Protein AF-0000000073454681 (afdb_homodimer)

Sequence (716 aa):
MSKLKVLNKYLDGIKSYELKSLGLMLGSIQTGTKKQLKEGLNEQMVKLNTLLKLKDSKSGLKVMGIDLGIANFAFTTFHWDKGMERPMLKEMYKVQLAGDFVNLNEGEITPPLRPEVMATLGLNLANWLTRFSCNAYFIERQRSRSASSSTILENILKVMILEYVLYSNLQNRIVSESLPIHLFPSLPKRMVDFTCSGIPIEELIKAHSIQKREKSKSKLNPTSNVLSKKVRIALCRSLIYDQISGKERQFFKFDLDPDFKEILDGYEGDKSSVNFYEISKGSAMDLDFRQRNKNDDLCDSLLHGFVWLEWLANYNTLLKFVDKHANYTTASQDQFQQLIKDFVTSHDSFMSNVIKSIMSKLKVLNKYLDGIKSYELKSLGLMLGSIQTGTKKQLKEGLNEQMVKLNTLLKLKDSKSGLKVMGIDLGIANFAFTTFHWDKGMERPMLKEMYKVQLAGDFVNLNEGEITPPLRPEVMATLGLNLANWLTRFSCNAYFIERQRSRSASSSTILENILKVMILEYVLYSNLQNRIVSESLPIHLFPSLPKRMVDFTCSGIPIEELIKAHSIQKREKSKSKLNPTSNVLSKKVRIALCRSLIYDQISGKERQFFKFDLDPDFKEILDGYEGDKSSVNFYEISKGSAMDLDFRQRNKNDDLCDSLLHGFVWLEWLANYNTLLKFVDKHANYTTASQDQFQQLIKDFVTSHDSFMSNVIKSI

InterPro domains:
  IPR012337 Ribonuclease H-like superfamily [SSF53098] (61-324)
  IPR015242 Mitochondrial resolvase Ydc2, catalytic [PF09159] (63-318)
  IPR036397 Ribonuclease H superfamily [G3DSA:3.30.420.10] (13-328)
  IPR039197 Mrs1/Cce1 [PTHR28072] (6-322)

Foldseek 3Di:
DPLVVLLLVLLVPDDLCLLLLLCLQQLFDNDDDSVRSSVRVSVSLVVLVVQVVQQADPNHAKEKQWFFAQQWTKIWIWGRHPPDPAIATEAIATEHLAPVQFDDPPPDPTDDPDPVRLLSSLQSVLVVVVVVVGAEYAYEAQDQDDPPDPDGDPRSVSRNVNSVSNVVNNVCCCPVVVRNHYYDYQYVVSLLCNLCPLPPLVVVLVVVQVVCVVPDPPPDRPPPVNSSLVLLLLLLLLQLCLQQVPDHRDDPNYHYDPVLSVLLNPDPDDSSNDQSVVSHDYDPDDPVSCVVSPSSRRSSNVSSVSSNSSSSVLSVVSSVLCVVPVDDDPVSSVVVSVSSVVSSVVSSVVSVVSNVSD/DPLVVLLLVLLVPDDLCLLLLLCLQQLFDNDDDSVRSSVRVSVSLVVLVVQVVQQADPNHAKEKQWFFAQQWTKIWIWGRHPPDPAIATEAIATEHLAPVQFDDPPPDPTDDPDPVRLLSSLQSVLVVVCVVVGAEYAYEAQDQDDPPDPDGDPRSVSRNVNSVSNVVNNVCCCVVVVRNHDYDYQYPVSLLCNLCPLPPLVVVLVVVQVVVVVPDDPPPRPPPVNSSLVLLLLLLLLQLCLQQVPDHRDDPNYHYDPVLSVLLNPDPDDSSNDQSVVSHDYDPDDPVSCVVSPSSRRSSNVSSVSSNSSSSVLSVVSSVLCVVPVDDDPVSSVVVSVSSVVSSVVSSVVSVVSNVSD

Structure (mmCIF, N/CA/C/O backbone):
data_AF-0000000073454681-model_v1
#
loop_
_entity.id
_entity.type
_entity.pdbx_description
1 polymer KLLA0E18305p
#
loop_
_atom_site.group_PDB
_atom_site.id
_atom_site.type_symbol
_atom_site.label_atom_id
_atom_site.label_alt_id
_atom_site.label_comp_id
_atom_site.label_asym_id
_atom_site.label_entity_id
_atom_site.label_seq_id
_atom_site.pdbx_PDB_ins_code
_atom_site.Cartn_x
_atom_site.Cartn_y
_atom_site.Cartn_z
_atom_site.occupancy
_atom_site.B_iso_or_equiv
_atom_site.auth_seq_id
_atom_site.auth_comp_id
_atom_site.auth_asym_id
_atom_site.auth_atom_id
_atom_site.pdbx_PDB_model_num
ATOM 1 N N . MET A 1 1 ? 26.328 -33.531 2.213 1 52.72 1 MET A N 1
ATOM 2 C CA . MET A 1 1 ? 26.297 -32.219 1.553 1 52.72 1 MET A CA 1
ATOM 3 C C . MET A 1 1 ? 24.859 -31.797 1.271 1 52.72 1 MET A C 1
ATOM 5 O O . MET A 1 1 ? 24 -32.625 0.985 1 52.72 1 MET A O 1
ATOM 9 N N . SER A 1 2 ? 24.516 -30.531 1.508 1 86.19 2 SER A N 1
ATOM 10 C CA . SER A 1 2 ? 23.141 -30.047 1.285 1 86.19 2 SER A CA 1
ATOM 11 C C . SER A 1 2 ? 22.703 -30.281 -0.156 1 86.19 2 SER A C 1
ATOM 13 O O . SER A 1 2 ? 23.516 -30.172 -1.082 1 86.19 2 SER A O 1
ATOM 15 N N . LYS A 1 3 ? 21.609 -31.031 -0.41 1 90.88 3 LYS A N 1
ATOM 16 C CA . LYS A 1 3 ? 21.062 -31.312 -1.734 1 90.88 3 LYS A CA 1
ATOM 17 C C . LYS A 1 3 ? 21.203 -30.109 -2.66 1 90.88 3 LYS A C 1
ATOM 19 O O . LYS A 1 3 ? 21.5 -30.266 -3.848 1 90.88 3 LYS A O 1
ATOM 24 N N . LEU A 1 4 ? 21.109 -28.953 -2.09 1 91.31 4 LEU A N 1
ATOM 25 C CA . LEU A 1 4 ? 21.203 -27.734 -2.887 1 91.31 4 LEU A CA 1
ATOM 26 C C . LEU A 1 4 ? 22.641 -27.5 -3.352 1 91.31 4 LEU A C 1
ATOM 28 O O . LEU A 1 4 ? 22.859 -26.984 -4.453 1 91.31 4 LEU A O 1
ATOM 32 N N . LYS A 1 5 ? 23.594 -27.844 -2.51 1 92.5 5 LYS A N 1
ATOM 33 C CA . LYS A 1 5 ? 25 -27.703 -2.889 1 92.5 5 LYS A CA 1
ATOM 34 C C . LYS A 1 5 ? 25.344 -28.609 -4.059 1 92.5 5 LYS A C 1
ATOM 36 O O . LYS A 1 5 ? 26.031 -28.203 -4.992 1 92.5 5 LYS A O 1
ATOM 41 N N . VAL A 1 6 ? 24.922 -29.875 -3.939 1 94.56 6 VAL A N 1
ATOM 42 C CA . VAL A 1 6 ? 25.172 -30.844 -5.008 1 94.56 6 VAL A CA 1
ATOM 43 C C . VAL A 1 6 ? 24.5 -30.375 -6.293 1 94.56 6 VAL A C 1
ATOM 45 O O . VAL A 1 6 ? 25.078 -30.453 -7.375 1 94.56 6 VAL A O 1
ATOM 48 N N . LEU A 1 7 ? 23.25 -29.922 -6.18 1 95.81 7 LEU A N 1
ATOM 49 C CA . LEU A 1 7 ? 22.5 -29.422 -7.336 1 95.81 7 LEU A CA 1
ATOM 50 C C . LEU A 1 7 ? 23.25 -28.266 -7.992 1 95.81 7 LEU A C 1
ATOM 52 O O . LEU A 1 7 ? 23.297 -28.172 -9.219 1 95.81 7 LEU A O 1
ATOM 56 N N . ASN A 1 8 ? 23.859 -27.391 -7.191 1 95.44 8 ASN A N 1
ATOM 57 C CA . ASN A 1 8 ? 24.594 -26.25 -7.727 1 95.44 8 ASN A CA 1
ATOM 58 C C . ASN A 1 8 ? 25.828 -26.703 -8.508 1 95.44 8 ASN A C 1
ATOM 60 O O . ASN A 1 8 ? 26.219 -26.062 -9.477 1 95.44 8 ASN A O 1
ATOM 64 N N . LYS A 1 9 ? 26.422 -27.781 -8.055 1 95 9 LYS A N 1
ATOM 65 C CA . LYS A 1 9 ? 27.547 -28.344 -8.805 1 95 9 LYS A CA 1
ATOM 66 C C . LYS A 1 9 ? 27.125 -28.766 -10.203 1 95 9 LYS A C 1
ATOM 68 O O . LYS A 1 9 ? 27.844 -28.531 -11.172 1 95 9 LYS A O 1
ATOM 73 N N . TYR A 1 10 ? 25.969 -29.375 -10.297 1 96.81 10 TYR A N 1
ATOM 74 C CA . TYR A 1 10 ? 25.422 -29.766 -11.602 1 96.81 10 TYR A CA 1
ATOM 75 C C . TYR A 1 10 ? 25.109 -28.531 -12.445 1 96.81 10 TYR A C 1
ATOM 77 O O . TYR A 1 10 ? 25.328 -28.531 -13.656 1 96.81 10 TYR A O 1
ATOM 85 N N . LEU A 1 11 ? 24.594 -27.438 -11.82 1 96.94 11 LEU A N 1
ATOM 86 C CA . LEU A 1 11 ? 24.266 -26.203 -12.531 1 96.94 11 LEU A CA 1
ATOM 87 C C . LEU A 1 11 ? 25.516 -25.547 -13.094 1 96.94 11 LEU A C 1
ATOM 89 O O . LEU A 1 11 ? 25.469 -24.922 -14.156 1 96.94 11 LEU A O 1
ATOM 93 N N . ASP A 1 12 ? 26.641 -25.719 -12.438 1 95.62 12 ASP A N 1
ATOM 94 C CA . ASP A 1 12 ? 27.906 -25.156 -12.883 1 95.62 12 ASP A CA 1
ATOM 95 C C . ASP A 1 12 ? 28.359 -25.781 -14.195 1 95.62 12 ASP A C 1
ATOM 97 O O . ASP A 1 12 ? 29.062 -25.141 -14.984 1 95.62 12 ASP A O 1
ATOM 101 N N . GLY A 1 13 ? 27.922 -26.984 -14.445 1 95.31 13 GLY A N 1
ATOM 102 C CA . GLY A 1 13 ? 28.422 -27.734 -15.586 1 95.31 13 GLY A CA 1
ATOM 103 C C . GLY A 1 13 ? 27.531 -27.609 -16.812 1 95.31 13 GLY A C 1
ATOM 104 O O . GLY A 1 13 ? 27.797 -28.25 -17.844 1 95.31 13 GLY A O 1
ATOM 105 N N . ILE A 1 14 ? 26.516 -26.812 -16.672 1 96.12 14 ILE A N 1
ATOM 106 C CA . ILE A 1 14 ? 25.625 -26.75 -17.828 1 96.12 14 ILE A CA 1
ATOM 107 C C . ILE A 1 14 ? 25.75 -25.375 -18.5 1 96.12 14 ILE A C 1
ATOM 109 O O . ILE A 1 14 ? 26.297 -24.438 -17.906 1 96.12 14 ILE A O 1
ATOM 113 N N . LYS A 1 15 ? 25.312 -25.281 -19.75 1 95.5 15 LYS A N 1
ATOM 114 C CA . LYS A 1 15 ? 25.438 -24.078 -20.562 1 95.5 15 LYS A CA 1
ATOM 115 C C . LYS A 1 15 ? 24.312 -23.094 -20.266 1 95.5 15 LYS A C 1
ATOM 117 O O . LYS A 1 15 ? 23.328 -23.438 -19.609 1 95.5 15 LYS A O 1
ATOM 122 N N . SER A 1 16 ? 24.453 -21.906 -20.797 1 96.06 16 SER A N 1
ATOM 123 C CA . SER A 1 16 ? 23.5 -20.828 -20.547 1 96.06 16 SER A CA 1
ATOM 124 C C . SER A 1 16 ? 22.109 -21.188 -21.047 1 96.06 16 SER A C 1
ATOM 126 O O . SER A 1 16 ? 21.109 -20.875 -20.391 1 96.06 16 SER A O 1
ATOM 128 N N . TYR A 1 17 ? 22.062 -21.781 -22.203 1 95.5 17 TYR A N 1
ATOM 129 C CA . TYR A 1 17 ? 20.75 -22.094 -22.75 1 95.5 17 TYR A CA 1
ATOM 130 C C . TYR A 1 17 ? 20.031 -23.156 -21.922 1 95.5 17 TYR A C 1
ATOM 132 O O . TYR A 1 17 ? 18.812 -23.125 -21.797 1 95.5 17 TYR A O 1
ATOM 140 N N . GLU A 1 18 ? 20.781 -24.078 -21.328 1 97 18 GLU A N 1
ATOM 141 C CA . GLU A 1 18 ? 20.203 -25.078 -20.438 1 97 18 GLU A CA 1
ATOM 142 C C . GLU A 1 18 ? 19.719 -24.438 -19.141 1 97 18 GLU A C 1
ATOM 144 O O . GLU A 1 18 ? 18.703 -24.844 -18.578 1 97 18 GLU A O 1
ATOM 149 N N . LEU A 1 19 ? 20.5 -23.453 -18.641 1 97.81 19 LEU A N 1
ATOM 150 C CA . LEU A 1 19 ? 20.078 -22.719 -17.469 1 97.81 19 LEU A CA 1
ATOM 151 C C . LEU A 1 19 ? 18.766 -21.984 -17.734 1 97.81 19 LEU A C 1
ATOM 153 O O . LEU A 1 19 ? 17.891 -21.938 -16.859 1 97.81 19 LEU A O 1
ATOM 157 N N . LYS A 1 20 ? 18.609 -21.469 -18.875 1 97 20 LYS A N 1
ATOM 158 C CA . LYS A 1 20 ? 17.375 -20.797 -19.266 1 97 20 LYS A CA 1
ATOM 159 C C . LYS A 1 20 ? 16.203 -21.766 -19.328 1 97 20 LYS A C 1
ATOM 161 O O . LYS A 1 20 ? 15.102 -21.453 -18.859 1 97 20 LYS A O 1
ATOM 166 N N . SER A 1 21 ? 16.469 -22.906 -19.922 1 96.62 21 SER A N 1
ATOM 167 C CA . SER A 1 21 ? 15.438 -23.938 -19.984 1 96.62 21 SER A CA 1
ATOM 168 C C . SER A 1 21 ? 14.992 -24.359 -18.578 1 96.62 21 SER A C 1
ATOM 170 O O . SER A 1 21 ? 13.797 -24.516 -18.328 1 96.62 21 SER A O 1
ATOM 172 N N . LEU A 1 22 ? 15.945 -24.531 -17.734 1 97.56 22 LEU A N 1
ATOM 173 C CA . LEU A 1 22 ? 15.617 -24.875 -16.359 1 97.56 22 LEU A CA 1
ATOM 174 C C . LEU A 1 22 ? 14.867 -23.75 -15.672 1 97.56 22 LEU A C 1
ATOM 176 O O . LEU A 1 22 ? 13.977 -23.984 -14.852 1 97.56 22 LEU A O 1
ATOM 180 N N . GLY A 1 23 ? 15.305 -22.5 -15.969 1 97.94 23 GLY A N 1
ATOM 181 C CA . GLY A 1 23 ? 14.578 -21.359 -15.461 1 97.94 23 GLY A CA 1
ATOM 182 C C . GLY A 1 23 ? 13.102 -21.375 -15.82 1 97.94 23 GLY A C 1
ATOM 183 O O . GLY A 1 23 ? 12.25 -21.094 -14.977 1 97.94 23 GLY A O 1
ATOM 184 N N . LEU A 1 24 ? 12.797 -21.688 -17.031 1 97.12 24 LEU A N 1
ATOM 185 C CA . LEU A 1 24 ? 11.414 -21.797 -17.484 1 97.12 24 LEU A CA 1
ATOM 186 C C . LEU A 1 24 ? 10.688 -22.906 -16.719 1 97.12 24 LEU A C 1
ATOM 188 O O . LEU A 1 24 ? 9.547 -22.719 -16.281 1 97.12 24 LEU A O 1
ATOM 192 N N . MET A 1 25 ? 11.367 -24 -16.469 1 97.75 25 MET A N 1
ATOM 193 C CA . MET A 1 25 ? 10.742 -25.188 -15.875 1 97.75 25 MET A CA 1
ATOM 194 C C . MET A 1 25 ? 10.547 -25 -14.375 1 97.75 25 MET A C 1
ATOM 196 O O . MET A 1 25 ? 9.758 -25.719 -13.758 1 97.75 25 MET A O 1
ATOM 200 N N . LEU A 1 26 ? 11.312 -24.047 -13.75 1 98.31 26 LEU A N 1
ATOM 201 C CA . LEU A 1 26 ? 11.211 -23.844 -12.312 1 98.31 26 LEU A CA 1
ATOM 202 C C . LEU A 1 26 ? 10.586 -22.484 -12 1 98.31 26 LEU A C 1
ATOM 204 O O . LEU A 1 26 ? 10.352 -22.156 -10.828 1 98.31 26 LEU A O 1
ATOM 208 N N . GLY A 1 27 ? 10.312 -21.703 -12.977 1 97.88 27 GLY A N 1
ATOM 209 C CA . GLY A 1 27 ? 9.719 -20.391 -12.766 1 97.88 27 GLY A CA 1
ATOM 210 C C . GLY A 1 27 ? 10.734 -19.344 -12.344 1 97.88 27 GLY A C 1
ATOM 211 O O . GLY A 1 27 ? 10.438 -18.484 -11.508 1 97.88 27 GLY A O 1
ATOM 212 N N . SER A 1 28 ? 11.992 -19.406 -12.852 1 97.25 28 SER A N 1
ATOM 213 C CA . SER A 1 28 ? 13.062 -18.453 -12.562 1 97.25 28 SER A CA 1
ATOM 214 C C . SER A 1 28 ? 13.328 -17.547 -13.766 1 97.25 28 SER A C 1
ATOM 216 O O . SER A 1 28 ? 12.648 -17.641 -14.789 1 97.25 28 SER A O 1
ATOM 218 N N . ILE A 1 29 ? 14.273 -16.625 -13.578 1 94.56 29 ILE A N 1
ATOM 219 C CA . ILE A 1 29 ? 14.625 -15.688 -14.641 1 94.56 29 ILE A CA 1
ATOM 220 C C . ILE A 1 29 ? 15.234 -16.453 -15.82 1 94.56 29 ILE A C 1
ATOM 222 O O . ILE A 1 29 ? 15.938 -17.438 -15.625 1 94.56 29 ILE A O 1
ATOM 226 N N . GLN A 1 30 ? 14.984 -15.914 -17.031 1 94.5 30 GLN A N 1
ATOM 227 C CA . GLN A 1 30 ? 15.422 -16.609 -18.234 1 94.5 30 GLN A CA 1
ATOM 228 C C . GLN A 1 30 ? 16.328 -15.727 -19.078 1 94.5 30 GLN A C 1
ATOM 230 O O . GLN A 1 30 ? 16.625 -16.047 -20.234 1 94.5 30 GLN A O 1
ATOM 235 N N . THR A 1 31 ? 16.656 -14.594 -18.547 1 93.44 31 THR A N 1
ATOM 236 C CA . THR A 1 31 ? 17.547 -13.672 -19.25 1 93.44 31 THR A CA 1
ATOM 237 C C . THR A 1 31 ? 18.672 -13.219 -18.344 1 93.44 31 THR A C 1
ATOM 239 O O . THR A 1 31 ? 18.547 -13.258 -17.109 1 93.44 31 THR A O 1
ATOM 242 N N . GLY A 1 32 ? 19.828 -12.812 -18.953 1 94.38 32 GLY A N 1
ATOM 243 C CA . GLY A 1 32 ? 20.969 -12.328 -18.188 1 94.38 32 GLY A CA 1
ATOM 244 C C . GLY A 1 32 ? 22.203 -13.18 -18.375 1 94.38 32 GLY A C 1
ATOM 245 O O . GLY A 1 32 ? 22.219 -14.094 -19.188 1 94.38 32 GLY A O 1
ATOM 246 N N . THR A 1 33 ? 23.25 -12.867 -17.625 1 95.62 33 THR A N 1
ATOM 247 C CA . THR A 1 33 ? 24.5 -13.617 -17.641 1 95.62 33 THR A CA 1
ATOM 248 C C . THR A 1 33 ? 24.328 -14.969 -16.953 1 95.62 33 THR A C 1
ATOM 250 O O . THR A 1 33 ? 23.328 -15.203 -16.281 1 95.62 33 THR A O 1
ATOM 253 N N . LYS A 1 34 ? 25.25 -15.828 -17.203 1 95.56 34 LYS A N 1
ATOM 254 C CA . LYS A 1 34 ? 25.219 -17.141 -16.547 1 95.56 34 LYS A CA 1
ATOM 255 C C . LYS A 1 34 ? 25.141 -17 -15.039 1 95.56 34 LYS A C 1
ATOM 257 O O . LYS A 1 34 ? 24.422 -17.75 -14.383 1 95.56 34 LYS A O 1
ATOM 262 N N . LYS A 1 35 ? 25.906 -16.078 -14.555 1 95.38 35 LYS A N 1
ATOM 263 C CA . LYS A 1 35 ? 25.922 -15.836 -13.117 1 95.38 35 LYS A CA 1
ATOM 264 C C . LYS A 1 35 ? 24.531 -15.406 -12.625 1 95.38 35 LYS A C 1
ATOM 266 O O . LYS A 1 35 ? 24.047 -15.906 -11.609 1 95.38 35 LYS A O 1
ATOM 271 N N . GLN A 1 36 ? 23.844 -14.57 -13.328 1 96 36 GLN A N 1
ATOM 272 C CA . GLN A 1 36 ? 22.516 -14.07 -12.969 1 96 36 GLN A CA 1
ATOM 273 C C . GLN A 1 36 ? 21.469 -15.18 -13.047 1 96 36 GLN A C 1
ATOM 275 O O . GLN A 1 36 ? 20.578 -15.258 -12.195 1 96 36 GLN A O 1
ATOM 280 N N . LEU A 1 37 ? 21.609 -15.977 -14.047 1 97.5 37 LEU A N 1
ATOM 281 C CA . LEU A 1 37 ? 20.688 -17.094 -14.211 1 97.5 37 LEU A CA 1
ATOM 282 C C . LEU A 1 37 ? 20.797 -18.078 -13.047 1 97.5 37 LEU A C 1
ATOM 284 O O . LEU A 1 37 ? 19.781 -18.531 -12.516 1 97.5 37 LEU A O 1
ATOM 288 N N . LYS A 1 38 ? 21.984 -18.344 -12.664 1 96.69 38 LYS A N 1
ATOM 289 C CA . LYS A 1 38 ? 22.219 -19.266 -11.555 1 96.69 38 LYS A CA 1
ATOM 290 C C . LYS A 1 38 ? 21.703 -18.672 -10.242 1 96.69 38 LYS A C 1
ATOM 292 O O . LYS A 1 38 ? 21.109 -19.391 -9.43 1 96.69 38 LYS A O 1
ATOM 297 N N . GLU A 1 39 ? 21.969 -17.406 -10.07 1 95.62 39 GLU A N 1
ATOM 298 C CA . GLU A 1 39 ? 21.469 -16.734 -8.875 1 95.62 39 GLU A CA 1
ATOM 299 C C . GLU A 1 39 ? 19.938 -16.75 -8.82 1 95.62 39 GLU A C 1
ATOM 301 O O . GLU A 1 39 ? 19.359 -16.984 -7.766 1 95.62 39 GLU A O 1
ATOM 306 N N . GLY A 1 40 ? 19.344 -16.469 -9.938 1 96.25 40 GLY A N 1
ATOM 307 C CA . GLY A 1 40 ? 17.906 -16.531 -10.023 1 96.25 40 GLY A CA 1
ATOM 308 C C . GLY A 1 40 ? 17.344 -17.906 -9.719 1 96.25 40 GLY A C 1
ATOM 309 O O . GLY A 1 40 ? 16.344 -18.031 -9.008 1 96.25 40 GLY A O 1
ATOM 310 N N . LEU A 1 41 ? 17.953 -18.891 -10.234 1 97.75 41 LEU A N 1
ATOM 311 C CA . LEU A 1 41 ? 17.547 -20.266 -9.977 1 97.75 41 LEU A CA 1
ATOM 312 C C . LEU A 1 41 ? 17.656 -20.609 -8.492 1 97.75 41 LEU A C 1
ATOM 314 O O . LEU A 1 41 ? 16.766 -21.234 -7.926 1 97.75 41 LEU A O 1
ATOM 318 N N . ASN A 1 42 ? 18.75 -20.188 -7.91 1 96.94 42 ASN A N 1
ATOM 319 C CA . ASN A 1 42 ? 18.938 -20.453 -6.488 1 96.94 42 ASN A CA 1
ATOM 320 C C . ASN A 1 42 ? 17.875 -19.781 -5.637 1 96.94 42 ASN A C 1
ATOM 322 O O . ASN A 1 42 ? 17.344 -20.406 -4.703 1 96.94 42 ASN A O 1
ATOM 326 N N . GLU A 1 43 ? 17.531 -18.578 -5.953 1 95.44 43 GLU A N 1
ATOM 327 C CA . GLU A 1 43 ? 16.469 -17.875 -5.238 1 95.44 43 GLU A CA 1
ATOM 328 C C . GLU A 1 43 ? 15.133 -18.609 -5.375 1 95.44 43 GLU A C 1
ATOM 330 O O . GLU A 1 43 ? 14.398 -18.766 -4.398 1 95.44 43 GLU A O 1
ATOM 335 N N . GLN A 1 44 ? 14.867 -19 -6.562 1 97.69 44 GLN A N 1
ATOM 336 C CA . GLN A 1 44 ? 13.625 -19.719 -6.836 1 97.69 44 GLN A CA 1
ATOM 337 C C . GLN A 1 44 ? 13.594 -21.062 -6.121 1 97.69 44 GLN A C 1
ATOM 339 O O . GLN A 1 44 ? 12.555 -21.469 -5.594 1 97.69 44 GLN A O 1
ATOM 344 N N . MET A 1 45 ? 14.672 -21.734 -6.074 1 97.56 45 MET A N 1
ATOM 345 C CA . MET A 1 45 ? 14.727 -23.062 -5.445 1 97.56 45 MET A CA 1
ATOM 346 C C . MET A 1 45 ? 14.516 -22.953 -3.938 1 97.56 45 MET A C 1
ATOM 348 O O . MET A 1 45 ? 13.93 -23.844 -3.322 1 97.56 45 MET A O 1
ATOM 352 N N . VAL A 1 46 ? 14.953 -21.844 -3.379 1 96.5 46 VAL A N 1
ATOM 353 C CA . VAL A 1 46 ? 14.703 -21.609 -1.959 1 96.5 46 VAL A CA 1
ATOM 354 C C . VAL A 1 46 ? 13.195 -21.547 -1.702 1 96.5 46 VAL A C 1
ATOM 356 O O . VAL A 1 46 ? 12.703 -22.141 -0.74 1 96.5 46 VAL A O 1
ATOM 359 N N . LYS A 1 47 ? 12.477 -20.875 -2.541 1 97.44 47 LYS A N 1
ATOM 360 C CA . LYS A 1 47 ? 11.031 -20.781 -2.43 1 97.44 47 LYS A CA 1
ATOM 361 C C . LYS A 1 47 ? 10.367 -22.141 -2.621 1 97.44 47 LYS A C 1
ATOM 363 O O . LYS A 1 47 ? 9.484 -22.516 -1.853 1 97.44 47 LYS A O 1
ATOM 368 N N . LEU A 1 48 ? 10.828 -22.812 -3.611 1 98.31 48 LEU A N 1
ATOM 369 C CA . LEU A 1 48 ? 10.258 -24.125 -3.898 1 98.31 48 LEU A CA 1
ATOM 370 C C . LEU A 1 48 ? 10.555 -25.109 -2.771 1 98.31 48 LEU A C 1
ATOM 372 O O . LEU A 1 48 ? 9.742 -25.984 -2.471 1 98.31 48 LEU A O 1
ATOM 376 N N . ASN A 1 49 ? 11.727 -24.969 -2.201 1 97.31 49 ASN A N 1
ATOM 377 C CA . ASN A 1 49 ? 12.062 -25.812 -1.058 1 97.31 49 ASN A CA 1
ATOM 378 C C . ASN A 1 49 ? 11.109 -25.562 0.112 1 97.31 49 ASN A C 1
ATOM 380 O O . ASN A 1 49 ? 10.742 -26.5 0.823 1 97.31 49 ASN A O 1
ATOM 384 N N . THR A 1 50 ? 10.734 -24.359 0.298 1 97.5 50 THR A N 1
ATOM 385 C CA . THR A 1 50 ? 9.758 -24.031 1.324 1 97.5 50 THR A CA 1
ATOM 386 C C . THR A 1 50 ? 8.422 -24.703 1.042 1 97.5 50 THR A C 1
ATOM 388 O O . THR A 1 50 ? 7.801 -25.266 1.947 1 97.5 50 THR A O 1
ATOM 391 N N . LEU A 1 51 ? 8.023 -24.688 -0.139 1 98.31 51 LEU A N 1
ATOM 392 C CA . LEU A 1 51 ? 6.766 -25.312 -0.53 1 98.31 51 LEU A CA 1
ATOM 393 C C . LEU A 1 51 ? 6.832 -26.828 -0.344 1 98.31 51 LEU A C 1
ATOM 395 O O . LEU A 1 51 ? 5.855 -27.453 0.071 1 98.31 51 LEU A O 1
ATOM 399 N N . LEU A 1 52 ? 7.941 -27.359 -0.668 1 97.44 52 LEU A N 1
ATOM 400 C CA . LEU A 1 52 ? 8.117 -28.797 -0.511 1 97.44 52 LEU A CA 1
ATOM 401 C C . LEU A 1 52 ? 8.008 -29.203 0.955 1 97.44 52 LEU A C 1
ATOM 403 O O . LEU A 1 52 ? 7.398 -30.234 1.275 1 97.44 52 LEU A O 1
ATOM 407 N N . LYS A 1 53 ? 8.648 -28.422 1.79 1 96.88 53 LYS A N 1
ATOM 408 C CA . LYS A 1 53 ? 8.57 -28.688 3.225 1 96.88 53 LYS A CA 1
ATOM 409 C C . LYS A 1 53 ? 7.125 -28.609 3.715 1 96.88 53 LYS A C 1
ATOM 411 O O . LYS A 1 53 ? 6.715 -29.406 4.566 1 96.88 53 LYS A O 1
ATOM 416 N N . LEU A 1 54 ? 6.355 -27.703 3.217 1 97.81 54 LEU A N 1
ATOM 417 C CA . LEU A 1 54 ? 4.945 -27.609 3.568 1 97.81 54 LEU A CA 1
ATOM 418 C C . LEU A 1 54 ? 4.176 -28.828 3.102 1 97.81 54 LEU A C 1
ATOM 420 O O . LEU A 1 54 ? 3.365 -29.391 3.852 1 97.81 54 LEU A O 1
ATOM 424 N N . LYS A 1 55 ? 4.434 -29.234 1.905 1 97.75 55 LYS A N 1
ATOM 425 C CA . LYS A 1 55 ? 3.762 -30.406 1.355 1 97.75 55 LYS A CA 1
ATOM 426 C C . LYS A 1 55 ? 4.012 -31.641 2.219 1 97.75 55 LYS A C 1
ATOM 428 O O . LYS A 1 55 ? 3.107 -32.438 2.426 1 97.75 55 LYS A O 1
ATOM 433 N N . ASP A 1 56 ? 5.223 -31.719 2.689 1 96.06 56 ASP A N 1
ATOM 434 C CA . ASP A 1 56 ? 5.637 -32.906 3.432 1 96.06 56 ASP A CA 1
ATOM 435 C C . ASP A 1 56 ? 5.273 -32.781 4.91 1 96.06 56 ASP A C 1
ATOM 437 O O . ASP A 1 56 ? 5.469 -33.719 5.684 1 96.06 56 ASP A O 1
ATOM 441 N N . SER A 1 57 ? 4.723 -31.672 5.289 1 96.5 57 SER A N 1
ATOM 442 C CA . SER A 1 57 ? 4.312 -31.453 6.676 1 96.5 57 SER A CA 1
ATOM 443 C C . SER A 1 57 ? 2.963 -32.094 6.957 1 96.5 57 SER A C 1
ATOM 445 O O . SER A 1 57 ? 2.307 -32.625 6.043 1 96.5 57 SER A O 1
ATOM 447 N N . LYS A 1 58 ? 2.535 -32.094 8.242 1 95.06 58 LYS A N 1
ATOM 448 C CA . LYS A 1 58 ? 1.271 -32.688 8.672 1 95.06 58 LYS A CA 1
ATOM 449 C C . LYS A 1 58 ? 0.082 -31.922 8.078 1 95.06 58 LYS A C 1
ATOM 451 O O . LYS A 1 58 ? -0.938 -32.531 7.746 1 95.06 58 LYS A O 1
ATOM 456 N N . SER A 1 59 ? 0.204 -30.609 7.859 1 94.94 59 SER A N 1
ATOM 457 C CA . SER A 1 59 ? -0.894 -29.797 7.367 1 94.94 59 SER A CA 1
ATOM 458 C C . SER A 1 59 ? -1.03 -29.906 5.852 1 94.94 59 SER A C 1
ATOM 460 O O . SER A 1 59 ? -2.088 -29.594 5.293 1 94.94 59 SER A O 1
ATOM 462 N N . GLY A 1 60 ? 0.069 -30.375 5.176 1 97.62 60 GLY A N 1
ATOM 463 C CA . GLY A 1 60 ? 0.081 -30.406 3.721 1 97.62 60 GLY A CA 1
ATOM 464 C C . GLY A 1 60 ? 0.227 -29.031 3.092 1 97.62 60 GLY A C 1
ATOM 465 O O . GLY A 1 60 ? 0.192 -28.016 3.789 1 97.62 60 GLY A O 1
ATOM 466 N N . LEU A 1 61 ? 0.403 -29.031 1.849 1 98.5 61 LEU A N 1
ATOM 467 C CA . LEU A 1 61 ? 0.494 -27.781 1.09 1 98.5 61 LEU A CA 1
ATOM 468 C C . LEU A 1 61 ? -0.883 -27.344 0.612 1 98.5 61 LEU A C 1
ATOM 470 O O . LEU A 1 61 ? -1.545 -28.047 -0.145 1 98.5 61 LEU A O 1
ATOM 474 N N . LYS A 1 62 ? -1.357 -26.25 1.1 1 98.56 62 LYS A N 1
ATOM 475 C CA . LYS A 1 62 ? -2.617 -25.609 0.718 1 98.56 62 LYS A CA 1
ATOM 476 C C . LYS A 1 62 ? -2.375 -24.234 0.095 1 98.56 62 LYS A C 1
ATOM 478 O O . LYS A 1 62 ? -2.094 -23.266 0.804 1 98.56 62 LYS A O 1
ATOM 483 N N . VAL A 1 63 ? -2.572 -24.188 -1.23 1 98.44 63 VAL A N 1
ATOM 484 C CA . VAL A 1 63 ? -2.113 -22.984 -1.924 1 98.44 63 VAL A CA 1
ATOM 485 C C . VAL A 1 63 ? -3.314 -22.172 -2.398 1 98.44 63 VAL A C 1
ATOM 487 O O . VAL A 1 63 ? -4.391 -22.719 -2.643 1 98.44 63 VAL A O 1
ATOM 490 N N . MET A 1 64 ? -3.141 -20.922 -2.453 1 98.69 64 MET A N 1
ATOM 491 C CA . MET A 1 64 ? -4.09 -19.984 -3.049 1 98.69 64 MET A CA 1
ATOM 492 C C . MET A 1 64 ? -3.43 -19.172 -4.156 1 98.69 64 MET A C 1
ATOM 494 O O . MET A 1 64 ? -2.477 -18.422 -3.908 1 98.69 64 MET A O 1
ATOM 498 N N . GLY A 1 65 ? -3.83 -19.359 -5.43 1 98.69 65 GLY A N 1
ATOM 499 C CA . GLY A 1 65 ? -3.457 -18.469 -6.516 1 98.69 65 GLY A CA 1
ATOM 500 C C . GLY A 1 65 ? -4.375 -17.266 -6.641 1 98.69 65 GLY A C 1
ATOM 501 O O . GLY A 1 65 ? -5.59 -17.422 -6.777 1 98.69 65 GLY A O 1
ATOM 502 N N . ILE A 1 66 ? -3.805 -16.109 -6.629 1 98.38 66 ILE A N 1
ATOM 503 C CA . ILE A 1 66 ? -4.625 -14.898 -6.539 1 98.38 66 ILE A CA 1
ATOM 504 C C . ILE A 1 66 ? -4.375 -14.016 -7.758 1 98.38 66 ILE A C 1
ATOM 506 O O . ILE A 1 66 ? -3.225 -13.734 -8.102 1 98.38 66 ILE A O 1
ATOM 510 N N . ASP A 1 67 ? -5.398 -13.625 -8.438 1 96 67 ASP A N 1
ATOM 511 C CA . ASP A 1 67 ? -5.406 -12.57 -9.438 1 96 67 ASP A CA 1
ATOM 512 C C . ASP A 1 67 ? -6.02 -11.281 -8.875 1 96 67 ASP A C 1
ATOM 514 O O . ASP A 1 67 ? -7.195 -11.258 -8.516 1 96 67 ASP A O 1
ATOM 518 N N . LEU A 1 68 ? -5.23 -10.273 -8.906 1 95.19 68 LEU A N 1
ATOM 519 C CA . LEU A 1 68 ? -5.645 -9.047 -8.242 1 95.19 68 LEU A CA 1
ATOM 520 C C . LEU A 1 68 ? -6.504 -8.188 -9.164 1 95.19 68 LEU A C 1
ATOM 522 O O . LEU A 1 68 ? -6.168 -8 -10.336 1 95.19 68 LEU A O 1
ATOM 526 N N . GLY A 1 69 ? -7.59 -7.715 -8.75 1 90.69 69 GLY A N 1
ATOM 527 C CA . GLY A 1 69 ? -8.516 -6.777 -9.375 1 90.69 69 GLY A CA 1
ATOM 528 C C . GLY A 1 69 ? -9.516 -6.191 -8.398 1 90.69 69 GLY A C 1
ATOM 529 O O . GLY A 1 69 ? -10.055 -6.902 -7.551 1 90.69 69 GLY A O 1
ATOM 530 N N . ILE A 1 70 ? -9.703 -5.027 -8.555 1 88.31 70 ILE A N 1
ATOM 531 C CA . ILE A 1 70 ? -10.648 -4.391 -7.645 1 88.31 70 ILE A CA 1
ATOM 532 C C . ILE A 1 70 ? -12.07 -4.82 -7.996 1 88.31 70 ILE A C 1
ATOM 534 O O . ILE A 1 70 ? -12.844 -5.215 -7.117 1 88.31 70 ILE A O 1
ATOM 538 N N . ALA A 1 71 ? -12.414 -4.805 -9.273 1 85.31 71 ALA A N 1
ATOM 539 C CA . ALA A 1 71 ? -13.75 -5.188 -9.727 1 85.31 71 ALA A CA 1
ATOM 540 C C . ALA A 1 71 ? -13.844 -6.699 -9.938 1 85.31 71 ALA A C 1
ATOM 542 O O . ALA A 1 71 ? -14.938 -7.27 -9.883 1 85.31 71 ALA A O 1
ATOM 543 N N . ASN A 1 72 ? -12.688 -7.312 -10.172 1 88.5 72 ASN A N 1
ATOM 544 C CA . ASN A 1 72 ? -12.664 -8.719 -10.57 1 88.5 72 ASN A CA 1
ATOM 545 C C . ASN A 1 72 ? -11.602 -9.5 -9.805 1 88.5 72 ASN A C 1
ATOM 547 O O . ASN A 1 72 ? -10.773 -10.188 -10.406 1 88.5 72 ASN A O 1
ATOM 551 N N . PHE A 1 73 ? -11.695 -9.422 -8.508 1 93.56 73 PHE A N 1
ATOM 552 C CA . PHE A 1 73 ? -10.773 -10.18 -7.676 1 93.56 73 PHE A CA 1
ATOM 553 C C . PHE A 1 73 ? -11.086 -11.672 -7.742 1 93.56 73 PHE A C 1
ATOM 555 O O . PHE A 1 73 ? -12.234 -12.078 -7.543 1 93.56 73 PHE A O 1
ATOM 562 N N . ALA A 1 74 ? -10.086 -12.484 -8.047 1 95.81 74 ALA A N 1
ATOM 563 C CA . ALA A 1 74 ? -10.305 -13.922 -8.18 1 95.81 74 ALA A CA 1
ATOM 564 C C . ALA A 1 74 ? -9.195 -14.711 -7.484 1 95.81 74 ALA A C 1
ATOM 566 O O . ALA A 1 74 ? -8.039 -14.281 -7.457 1 95.81 74 ALA A O 1
ATOM 567 N N . PHE A 1 75 ? -9.547 -15.844 -6.898 1 97.5 75 PHE A N 1
ATOM 568 C CA . PHE A 1 75 ? -8.516 -16.75 -6.41 1 97.5 75 PHE A CA 1
ATOM 569 C C . PHE A 1 75 ? -8.969 -18.203 -6.543 1 97.5 75 PHE A C 1
ATOM 571 O O . PHE A 1 75 ? -10.164 -18.484 -6.637 1 97.5 75 PHE A O 1
ATOM 578 N N . THR A 1 76 ? -8.055 -19.047 -6.703 1 97.94 76 THR A N 1
ATOM 579 C CA . THR A 1 76 ? -8.234 -20.5 -6.785 1 97.94 76 THR A CA 1
ATOM 580 C C . THR A 1 76 ? -7.398 -21.203 -5.73 1 97.94 76 THR A C 1
ATOM 582 O O . THR A 1 76 ? -6.266 -20.812 -5.457 1 97.94 76 THR A O 1
ATOM 585 N N . THR A 1 77 ? -7.934 -22.281 -5.125 1 98.31 77 THR A N 1
ATOM 586 C CA . THR A 1 77 ? -7.191 -22.984 -4.082 1 98.31 77 THR A CA 1
ATOM 587 C C . THR A 1 77 ? -6.891 -24.422 -4.504 1 98.31 77 THR A C 1
ATOM 589 O O . THR A 1 77 ? -7.719 -25.078 -5.152 1 98.31 77 THR A O 1
ATOM 592 N N . PHE A 1 78 ? -5.711 -24.906 -4.191 1 98.56 78 PHE A N 1
ATOM 593 C CA . PHE A 1 78 ? -5.266 -26.281 -4.383 1 98.56 78 PHE A CA 1
ATOM 594 C C . PHE A 1 78 ? -4.77 -26.875 -3.072 1 98.56 78 PHE A C 1
ATOM 596 O O . PHE A 1 78 ? -4.238 -26.156 -2.219 1 98.56 78 PHE A O 1
ATOM 603 N N . HIS A 1 79 ? -4.938 -28.125 -2.963 1 98.38 79 HIS A N 1
ATOM 604 C CA . HIS A 1 79 ? -4.34 -28.891 -1.872 1 98.38 79 HIS A CA 1
ATOM 605 C C . HIS A 1 79 ? -3.424 -29.984 -2.402 1 98.38 79 HIS A C 1
ATOM 607 O O . HIS A 1 79 ? -3.744 -30.641 -3.395 1 98.38 79 HIS A O 1
ATOM 613 N N . TRP A 1 80 ? -2.301 -30.078 -1.775 1 98.5 80 TRP A N 1
ATOM 614 C CA . TRP A 1 80 ? -1.348 -31.141 -2.117 1 98.5 80 TRP A CA 1
ATOM 615 C C . TRP A 1 80 ? -0.705 -31.719 -0.861 1 98.5 80 TRP A C 1
ATOM 617 O O . TRP A 1 80 ? 0.353 -31.25 -0.427 1 98.5 80 TRP A O 1
ATOM 627 N N . ASP A 1 81 ? -1.296 -32.75 -0.351 1 96.75 81 ASP A N 1
ATOM 628 C CA . ASP A 1 81 ? -0.829 -33.375 0.887 1 96.75 81 ASP A CA 1
ATOM 629 C C . ASP A 1 81 ? 0.27 -34.406 0.609 1 96.75 81 ASP A C 1
ATOM 631 O O . ASP A 1 81 ? 0.441 -34.844 -0.529 1 96.75 81 ASP A O 1
ATOM 635 N N . LYS A 1 82 ? 0.832 -34.719 1.774 1 94.81 82 LYS A N 1
ATOM 636 C CA . LYS A 1 82 ? 1.835 -35.781 1.686 1 94.81 82 LYS A CA 1
ATOM 637 C C . LYS A 1 82 ? 1.223 -37.062 1.163 1 94.81 82 LYS A C 1
ATOM 639 O O . LYS A 1 82 ? 0.132 -37.469 1.583 1 94.81 82 LYS A O 1
ATOM 644 N N . GLY A 1 83 ? 1.747 -37.688 0.255 1 93.25 83 GLY A N 1
ATOM 645 C CA . GLY A 1 83 ? 1.277 -38.969 -0.258 1 93.25 83 GLY A CA 1
ATOM 646 C C . GLY A 1 83 ? 0.404 -38.844 -1.491 1 93.25 83 GLY A C 1
ATOM 647 O O . GLY A 1 83 ? 0.202 -39.812 -2.225 1 93.25 83 GLY A O 1
ATOM 648 N N . MET A 1 84 ? -0.185 -37.625 -1.66 1 96 84 MET A N 1
ATOM 649 C CA . MET A 1 84 ? -0.977 -37.406 -2.865 1 96 84 MET A CA 1
ATOM 650 C C . MET A 1 84 ? -0.089 -37.375 -4.105 1 96 84 MET A C 1
ATOM 652 O O . MET A 1 84 ? 0.973 -36.75 -4.105 1 96 84 MET A O 1
ATOM 656 N N . GLU A 1 85 ? -0.511 -38.031 -5.113 1 95.19 85 GLU A N 1
ATOM 657 C CA . GLU A 1 85 ? 0.263 -38.094 -6.348 1 95.19 85 GLU A CA 1
ATOM 658 C C . GLU A 1 85 ? 0.263 -36.75 -7.074 1 95.19 85 GLU A C 1
ATOM 660 O O . GLU A 1 85 ? 1.237 -36.406 -7.746 1 95.19 85 GLU A O 1
ATOM 665 N N . ARG A 1 86 ? -0.83 -36.125 -6.973 1 96.81 86 ARG A N 1
ATOM 666 C CA . ARG A 1 86 ? -1.006 -34.844 -7.641 1 96.81 86 ARG A CA 1
ATOM 667 C C . ARG A 1 86 ? -1.855 -33.906 -6.797 1 96.81 86 ARG A C 1
ATOM 669 O O . ARG A 1 86 ? -2.594 -34.344 -5.914 1 96.81 86 ARG A O 1
ATOM 676 N N . PRO A 1 87 ? -1.734 -32.625 -7.055 1 98.31 87 PRO A N 1
ATOM 677 C CA . PRO A 1 87 ? -2.564 -31.656 -6.312 1 98.31 87 PRO A CA 1
ATOM 678 C C . PRO A 1 87 ? -4.047 -31.766 -6.668 1 98.31 87 PRO A C 1
ATOM 680 O O . PRO A 1 87 ? -4.398 -32.375 -7.684 1 98.31 87 PRO A O 1
ATOM 683 N N . MET A 1 88 ? -4.816 -31.219 -5.789 1 98.56 88 MET A N 1
ATOM 684 C CA . MET A 1 88 ? -6.266 -31.203 -5.973 1 98.56 88 MET A CA 1
ATOM 685 C C . MET A 1 88 ? -6.781 -29.766 -6.059 1 98.56 88 MET A C 1
ATOM 687 O O . MET A 1 88 ? -6.512 -28.953 -5.172 1 98.56 88 MET A O 1
ATOM 691 N N . LEU A 1 89 ? -7.473 -29.469 -7.16 1 98.25 89 LEU A N 1
ATOM 692 C CA . LEU A 1 89 ? -8.172 -28.188 -7.273 1 98.25 89 LEU A CA 1
ATOM 693 C C . LEU A 1 89 ? -9.422 -28.172 -6.41 1 98.25 89 LEU A C 1
ATOM 695 O O . LEU A 1 89 ? -10.352 -28.953 -6.637 1 98.25 89 LEU A O 1
ATOM 699 N N . LYS A 1 90 ? -9.492 -27.266 -5.457 1 97.06 90 LYS A N 1
ATOM 700 C CA . LYS A 1 90 ? -10.562 -27.281 -4.461 1 97.06 90 LYS A CA 1
ATOM 701 C C . LYS A 1 90 ? -11.719 -26.375 -4.871 1 97.06 90 LYS A C 1
ATOM 703 O O . LYS A 1 90 ? -12.867 -26.812 -4.934 1 97.06 90 LYS A O 1
ATOM 708 N N . GLU A 1 91 ? -11.406 -25.141 -5.117 1 93.5 91 GLU A N 1
ATOM 709 C CA . GLU A 1 91 ? -12.469 -24.172 -5.391 1 93.5 91 GLU A CA 1
ATOM 710 C C . GLU A 1 91 ? -11.93 -22.938 -6.082 1 93.5 91 GLU A C 1
ATOM 712 O O . GLU A 1 91 ? -10.727 -22.672 -6.043 1 93.5 91 GLU A O 1
ATOM 717 N N . MET A 1 92 ? -12.82 -22.266 -6.766 1 95 92 MET A N 1
ATOM 718 C CA . MET A 1 92 ? -12.562 -20.984 -7.43 1 95 92 MET A CA 1
ATOM 719 C C . MET A 1 92 ? -13.523 -19.906 -6.926 1 95 92 MET A C 1
ATOM 721 O O . MET A 1 92 ? -14.711 -20.156 -6.75 1 95 92 MET A O 1
ATOM 725 N N . TYR A 1 93 ? -12.969 -18.75 -6.637 1 93.31 93 TYR A N 1
ATOM 726 C CA . TYR A 1 93 ? -13.758 -17.641 -6.121 1 93.31 93 TYR A CA 1
ATOM 727 C C . TYR A 1 93 ? -13.547 -16.391 -6.961 1 93.31 93 TYR A C 1
ATOM 729 O O . TYR A 1 93 ? -12.43 -16.094 -7.387 1 93.31 93 TYR A O 1
ATOM 737 N N . LYS A 1 94 ? -14.586 -15.664 -7.191 1 92.38 94 LYS A N 1
ATOM 738 C CA . LYS A 1 94 ? -14.547 -14.336 -7.793 1 92.38 94 LYS A CA 1
ATOM 739 C C . LYS A 1 94 ? -15.414 -13.352 -7.004 1 92.38 94 LYS A C 1
ATOM 741 O O . LYS A 1 94 ? -16.562 -13.648 -6.676 1 92.38 94 LYS A O 1
ATOM 746 N N . VAL A 1 95 ? -14.836 -12.195 -6.684 1 90.12 95 VAL A N 1
ATOM 747 C CA . VAL A 1 95 ? -15.578 -11.234 -5.887 1 90.12 95 VAL A CA 1
ATOM 748 C C . VAL A 1 95 ? -15.289 -9.812 -6.379 1 90.12 95 VAL A C 1
ATOM 750 O O . VAL A 1 95 ? -14.234 -9.562 -6.965 1 90.12 95 VAL A O 1
ATOM 753 N N . GLN A 1 96 ? -16.234 -8.969 -6.207 1 88.12 96 GLN A N 1
ATOM 754 C CA . GLN A 1 96 ? -16.031 -7.527 -6.352 1 88.12 96 GLN A CA 1
ATOM 755 C C . GLN A 1 96 ? -15.656 -6.887 -5.02 1 88.12 96 GLN A C 1
ATOM 757 O O . GLN A 1 96 ? -16.422 -6.945 -4.055 1 88.12 96 GLN A O 1
ATOM 762 N N . LEU A 1 97 ? -14.539 -6.246 -4.996 1 89.25 97 LEU A N 1
ATOM 763 C CA . LEU A 1 97 ? -14.031 -5.781 -3.711 1 89.25 97 LEU A CA 1
ATOM 764 C C . LEU A 1 97 ? -14.828 -4.578 -3.219 1 89.25 97 LEU A C 1
ATOM 766 O O . LEU A 1 97 ? -15.008 -4.402 -2.012 1 89.25 97 LEU A O 1
ATOM 770 N N . ALA A 1 98 ? -15.203 -3.766 -4.211 1 82.81 98 ALA A N 1
ATOM 771 C CA . ALA A 1 98 ? -16.062 -2.652 -3.828 1 82.81 98 ALA A CA 1
ATOM 772 C C . ALA A 1 98 ? -17.406 -3.154 -3.303 1 82.81 98 ALA A C 1
ATOM 774 O O . ALA A 1 98 ? -18.047 -4.004 -3.926 1 82.81 98 ALA A O 1
ATOM 775 N N . GLY A 1 99 ? -17.906 -2.721 -2.17 1 80.19 99 GLY A N 1
ATOM 776 C CA . GLY A 1 99 ? -19.172 -3.17 -1.598 1 80.19 99 GLY A CA 1
ATOM 777 C C . GLY A 1 99 ? -19 -4.352 -0.657 1 80.19 99 GLY A C 1
ATOM 778 O O . GLY A 1 99 ? -19.484 -4.312 0.481 1 80.19 99 GLY A O 1
ATOM 779 N N . ASP A 1 100 ? -18.219 -5.332 -1.133 1 79.75 100 ASP A N 1
ATOM 780 C CA . ASP A 1 100 ? -18.062 -6.547 -0.338 1 79.75 100 ASP A CA 1
ATOM 781 C C . ASP A 1 100 ? -17.109 -6.32 0.832 1 79.75 100 ASP A C 1
ATOM 783 O O . ASP A 1 100 ? -17.297 -6.875 1.915 1 79.75 100 ASP A O 1
ATOM 787 N N . PHE A 1 101 ? -16.094 -5.465 0.544 1 87.81 101 PHE A N 1
ATOM 788 C CA . PHE A 1 101 ? -15.039 -5.367 1.55 1 87.81 101 PHE A CA 1
ATOM 789 C C . PHE A 1 101 ? -14.891 -3.932 2.041 1 87.81 101 PHE A C 1
ATOM 791 O O . PHE A 1 101 ? -14.164 -3.67 3.002 1 87.81 101 PHE A O 1
ATOM 798 N N . VAL A 1 102 ? -15.461 -3.008 1.358 1 86.12 102 VAL A N 1
ATOM 799 C CA . VAL A 1 102 ? -15.398 -1.622 1.811 1 86.12 102 VAL A CA 1
ATOM 800 C C . VAL A 1 102 ? -16.656 -0.875 1.365 1 86.12 102 VAL A C 1
ATOM 802 O O . VAL A 1 102 ? -17.141 -1.082 0.253 1 86.12 102 VAL A O 1
ATOM 805 N N . ASN A 1 103 ? -17.109 -0.08 2.26 1 80.19 103 ASN A N 1
ATOM 806 C CA . ASN A 1 103 ? -18.266 0.737 1.922 1 80.19 103 ASN A CA 1
ATOM 807 C C . ASN A 1 103 ? -17.875 1.952 1.088 1 80.19 103 ASN A C 1
ATOM 809 O O . ASN A 1 103 ? -16.844 2.584 1.349 1 80.19 103 ASN A O 1
ATOM 813 N N . LEU A 1 104 ? -18.656 2.104 0.035 1 76.5 104 LEU A N 1
ATOM 814 C CA . LEU A 1 104 ? -18.406 3.262 -0.819 1 76.5 104 LEU A CA 1
ATOM 815 C C . LEU A 1 104 ? -19.453 4.344 -0.582 1 76.5 104 LEU A C 1
ATOM 817 O O . LEU A 1 104 ? -20.562 4.055 -0.127 1 76.5 104 LEU A O 1
ATOM 821 N N . ASN A 1 105 ? -18.984 5.539 -0.751 1 69.88 105 ASN A N 1
ATOM 822 C CA . ASN A 1 105 ? -19.953 6.629 -0.722 1 69.88 105 ASN A CA 1
ATOM 823 C C . ASN A 1 105 ? -20.938 6.535 -1.88 1 69.88 105 ASN A C 1
ATOM 825 O O . ASN A 1 105 ? -20.703 5.805 -2.844 1 69.88 105 ASN A O 1
ATOM 829 N N . GLU A 1 106 ? -22.031 7.195 -1.651 1 66.19 106 GLU A N 1
ATOM 830 C CA . GLU A 1 106 ? -23.047 7.215 -2.695 1 66.19 106 GLU A CA 1
ATOM 831 C C . GLU A 1 106 ? -22.469 7.66 -4.031 1 66.19 106 GLU A C 1
ATOM 833 O O . GLU A 1 106 ? -21.75 8.664 -4.098 1 66.19 106 GLU A O 1
ATOM 838 N N . GLY A 1 107 ? -22.625 6.906 -5.027 1 67.31 107 GLY A N 1
ATOM 839 C CA . GLY A 1 107 ? -22.172 7.27 -6.359 1 67.31 107 GLY A CA 1
ATOM 840 C C . GLY A 1 107 ? -20.828 6.668 -6.723 1 67.31 107 GLY A C 1
ATOM 841 O O . GLY A 1 107 ? -20.438 6.676 -7.891 1 67.31 107 GLY A O 1
ATOM 842 N N . GLU A 1 108 ? -20.172 6.207 -5.723 1 71 108 GLU A N 1
ATOM 843 C CA . GLU A 1 108 ? -18.875 5.59 -5.992 1 71 108 GLU A CA 1
ATOM 844 C C . GLU A 1 108 ? -19.047 4.137 -6.434 1 71 108 GLU A C 1
ATOM 846 O O . GLU A 1 108 ? -19.781 3.373 -5.816 1 71 108 GLU A O 1
ATOM 851 N N . ILE A 1 109 ? -18.406 3.828 -7.59 1 66.12 109 ILE A N 1
ATOM 852 C CA . ILE A 1 109 ? -18.5 2.479 -8.133 1 66.12 109 ILE A CA 1
ATOM 853 C C . ILE A 1 109 ? -17.25 1.677 -7.758 1 66.12 109 ILE A C 1
ATOM 855 O O . ILE A 1 109 ? -17.344 0.471 -7.516 1 66.12 109 ILE A O 1
ATOM 859 N N . THR A 1 110 ? -16.156 2.436 -7.742 1 74.38 110 THR A N 1
ATOM 860 C CA . THR A 1 110 ? -14.898 1.817 -7.34 1 74.38 110 THR A CA 1
ATOM 861 C C . THR A 1 110 ? -14.305 2.537 -6.133 1 74.38 110 THR A C 1
ATOM 863 O O . THR A 1 110 ? -14.547 3.729 -5.93 1 74.38 110 THR A O 1
ATOM 866 N N . PRO A 1 111 ? -13.672 1.737 -5.332 1 73.69 111 PRO A N 1
ATOM 867 C CA . PRO A 1 111 ? -13.055 2.428 -4.195 1 73.69 111 PRO A CA 1
ATOM 868 C C . PRO A 1 111 ? -12.156 3.584 -4.625 1 73.69 111 PRO A C 1
ATOM 870 O O . PRO A 1 111 ? -11.328 3.424 -5.523 1 73.69 111 PRO A O 1
ATOM 873 N N . PRO A 1 112 ? -12.461 4.648 -3.945 1 76.75 112 PRO A N 1
ATOM 874 C CA . PRO A 1 112 ? -11.586 5.773 -4.273 1 76.75 112 PRO A CA 1
ATOM 875 C C . PRO A 1 112 ? -10.148 5.559 -3.805 1 76.75 112 PRO A C 1
ATOM 877 O O . PRO A 1 112 ? -9.906 4.758 -2.898 1 76.75 112 PRO A O 1
ATOM 880 N N . LEU A 1 113 ? -9.203 6.191 -4.48 1 84.44 113 LEU A N 1
ATOM 881 C CA . LEU A 1 113 ? -7.793 6.121 -4.117 1 84.44 113 LEU A CA 1
ATOM 882 C C . LEU A 1 113 ? -7.508 6.98 -2.889 1 84.44 113 LEU A C 1
ATOM 884 O O . LEU A 1 113 ? -6.859 8.023 -2.994 1 84.44 113 LEU A O 1
ATOM 888 N N . ARG A 1 114 ? -7.992 6.57 -1.751 1 89.62 114 ARG A N 1
ATOM 889 C CA . ARG A 1 114 ? -7.77 7.164 -0.437 1 89.62 114 ARG A CA 1
ATOM 890 C C . ARG A 1 114 ? -7.141 6.156 0.519 1 89.62 114 ARG A C 1
ATOM 892 O O . ARG A 1 114 ? -7.617 5.027 0.639 1 89.62 114 ARG A O 1
ATOM 899 N N . PRO A 1 115 ? -6.16 6.578 1.198 1 93.25 115 PRO A N 1
ATOM 900 C CA . PRO A 1 115 ? -5.422 5.625 2.033 1 93.25 115 PRO A CA 1
ATOM 901 C C . PRO A 1 115 ? -6.301 4.957 3.086 1 93.25 115 PRO A C 1
ATOM 903 O O . PRO A 1 115 ? -6.168 3.756 3.334 1 93.25 115 PRO A O 1
ATOM 906 N N . GLU A 1 116 ? -7.27 5.715 3.664 1 91.5 116 GLU A N 1
ATOM 907 C CA . GLU A 1 116 ? -8.125 5.164 4.707 1 91.5 116 GLU A CA 1
ATOM 908 C C . GLU A 1 116 ? -9.047 4.082 4.152 1 91.5 116 GLU A C 1
ATOM 910 O O . GLU A 1 116 ? -9.305 3.076 4.816 1 91.5 116 GLU A O 1
ATOM 915 N N . VAL A 1 117 ? -9.547 4.281 2.973 1 91.69 117 VAL A N 1
ATOM 916 C CA . VAL A 1 117 ? -10.453 3.332 2.332 1 91.69 117 VAL A CA 1
ATOM 917 C C . VAL A 1 117 ? -9.688 2.066 1.952 1 91.69 117 VAL A C 1
ATOM 919 O O . VAL A 1 117 ? -10.133 0.954 2.25 1 91.69 117 VAL A O 1
ATOM 922 N N . MET A 1 118 ? -8.531 2.258 1.34 1 93.62 118 MET A N 1
ATOM 923 C CA . MET A 1 118 ? -7.734 1.117 0.898 1 93.62 118 MET A CA 1
ATOM 924 C C . MET A 1 118 ? -7.223 0.318 2.092 1 93.62 118 MET A C 1
ATOM 926 O O . MET A 1 118 ? -7.086 -0.904 2.014 1 93.62 118 MET A O 1
ATOM 930 N N . ALA A 1 119 ? -6.887 1.028 3.17 1 94.94 119 ALA A N 1
ATOM 931 C CA . ALA A 1 119 ? -6.453 0.344 4.387 1 94.94 119 ALA A CA 1
ATOM 932 C C . ALA A 1 119 ? -7.555 -0.563 4.926 1 94.94 119 ALA A C 1
ATOM 934 O O . ALA A 1 119 ? -7.297 -1.711 5.297 1 94.94 119 ALA A O 1
ATOM 935 N N . THR A 1 120 ? -8.773 -0.043 4.949 1 93.81 120 THR A N 1
ATOM 936 C CA . THR A 1 120 ? -9.914 -0.824 5.41 1 93.81 120 THR A CA 1
ATOM 937 C C . THR A 1 120 ? -10.172 -2.01 4.484 1 93.81 120 THR A C 1
ATOM 939 O O . THR A 1 120 ? -10.398 -3.129 4.945 1 93.81 120 THR A O 1
ATOM 942 N N . LEU A 1 121 ? -10.125 -1.709 3.25 1 94.62 121 LEU A N 1
ATOM 943 C CA . LEU A 1 121 ? -10.297 -2.76 2.254 1 94.62 121 LEU A CA 1
ATOM 944 C C . LEU A 1 121 ? -9.266 -3.869 2.445 1 94.62 121 LEU A C 1
ATOM 946 O O . LEU A 1 121 ? -9.625 -5.051 2.471 1 94.62 121 LEU A O 1
ATOM 950 N N . GLY A 1 122 ? -7.977 -3.5 2.512 1 95.75 122 GLY A N 1
ATOM 951 C CA . GLY A 1 122 ? -6.914 -4.477 2.691 1 95.75 122 GLY A CA 1
ATOM 952 C C . GLY A 1 122 ? -7.086 -5.324 3.938 1 95.75 122 GLY A C 1
ATOM 953 O O . GLY A 1 122 ? -6.859 -6.535 3.908 1 95.75 122 GLY A O 1
ATOM 954 N N . LEU A 1 123 ? -7.434 -4.684 5.02 1 95.69 123 LEU A N 1
ATOM 955 C CA . LEU A 1 123 ? -7.648 -5.375 6.289 1 95.69 123 LEU A CA 1
ATOM 956 C C . LEU A 1 123 ? -8.766 -6.402 6.168 1 95.69 123 LEU A C 1
ATOM 958 O O . LEU A 1 123 ? -8.594 -7.562 6.555 1 95.69 123 LEU A O 1
ATOM 962 N N . ASN A 1 124 ? -9.898 -5.992 5.641 1 95.31 124 ASN A N 1
ATOM 963 C CA . ASN A 1 124 ? -11.047 -6.883 5.488 1 95.31 124 ASN A CA 1
ATOM 964 C C . ASN A 1 124 ? -10.742 -8.031 4.531 1 95.31 124 ASN A C 1
ATOM 966 O O . ASN A 1 124 ? -11.133 -9.172 4.781 1 95.31 124 ASN A O 1
ATOM 970 N N . LEU A 1 125 ? -10.117 -7.695 3.457 1 96.25 125 LEU A N 1
ATOM 971 C CA . LEU A 1 125 ? -9.766 -8.703 2.465 1 96.25 125 LEU A CA 1
ATOM 972 C C . LEU A 1 125 ? -8.82 -9.742 3.059 1 96.25 125 LEU A C 1
ATOM 974 O O . LEU A 1 125 ? -9.023 -10.945 2.879 1 96.25 125 LEU A O 1
ATOM 978 N N . ALA A 1 126 ? -7.73 -9.312 3.732 1 96.38 126 ALA A N 1
ATOM 979 C CA . ALA A 1 126 ? -6.789 -10.234 4.363 1 96.38 126 ALA A CA 1
ATOM 980 C C . ALA A 1 126 ? -7.496 -11.133 5.375 1 96.38 126 ALA A C 1
ATOM 982 O O . ALA A 1 126 ? -7.23 -12.336 5.438 1 96.38 126 ALA A O 1
ATOM 983 N N . ASN A 1 127 ? -8.383 -10.508 6.164 1 94.31 127 ASN A N 1
ATOM 984 C CA . ASN A 1 127 ? -9.164 -11.281 7.125 1 94.31 127 ASN A CA 1
ATOM 985 C C . ASN A 1 127 ? -9.977 -12.375 6.434 1 94.31 127 ASN A C 1
ATOM 987 O O . ASN A 1 127 ? -10.062 -13.5 6.926 1 94.31 127 ASN A O 1
ATOM 991 N N . TRP A 1 128 ? -10.57 -12.047 5.359 1 96.06 128 TRP A N 1
ATOM 992 C CA . TRP A 1 128 ? -11.391 -13 4.621 1 96.06 128 TRP A CA 1
ATOM 993 C C . TRP A 1 128 ? -10.531 -14.109 4.027 1 96.06 128 TRP A C 1
ATOM 995 O O . TRP A 1 128 ? -10.867 -15.289 4.148 1 96.06 128 TRP A O 1
ATOM 1005 N N . LEU A 1 129 ? -9.461 -13.781 3.402 1 97 129 LEU A N 1
ATOM 1006 C CA . LEU A 1 129 ? -8.609 -14.742 2.715 1 97 129 LEU A CA 1
ATOM 1007 C C . LEU A 1 129 ? -8.023 -15.75 3.699 1 97 129 LEU A C 1
ATOM 1009 O O . LEU A 1 129 ? -7.816 -16.922 3.355 1 97 129 LEU A O 1
ATOM 1013 N N . THR A 1 130 ? -7.711 -15.32 4.906 1 96.06 130 THR A N 1
ATOM 1014 C CA . THR A 1 130 ? -7.051 -16.203 5.867 1 96.06 130 THR A CA 1
ATOM 1015 C C . THR A 1 130 ? -8.039 -17.203 6.441 1 96.06 130 THR A C 1
ATOM 1017 O O . THR A 1 130 ? -7.637 -18.156 7.129 1 96.06 130 THR A O 1
ATOM 1020 N N . ARG A 1 131 ? -9.312 -17.094 6.109 1 94.69 131 ARG A N 1
ATOM 1021 C CA . ARG A 1 131 ? -10.32 -18.047 6.574 1 94.69 131 ARG A CA 1
ATOM 1022 C C . ARG A 1 131 ? -10.273 -19.328 5.766 1 94.69 131 ARG A C 1
ATOM 1024 O O . ARG A 1 131 ? -10.828 -20.344 6.18 1 94.69 131 ARG A O 1
ATOM 1031 N N . PHE A 1 132 ? -9.664 -19.328 4.633 1 95.31 132 PHE A N 1
ATOM 1032 C CA . PHE A 1 132 ? -9.641 -20.484 3.758 1 95.31 132 PHE A CA 1
ATOM 1033 C C . PHE A 1 132 ? -8.539 -21.453 4.172 1 95.31 132 PHE A C 1
ATOM 1035 O O . PHE A 1 132 ? -8.312 -22.469 3.514 1 95.31 132 PHE A O 1
ATOM 1042 N N . SER A 1 133 ? -7.758 -21.172 5.199 1 93.12 133 SER A N 1
ATOM 1043 C CA . SER A 1 133 ? -6.773 -22.031 5.844 1 93.12 133 SER A CA 1
ATOM 1044 C C . SER A 1 133 ? -5.676 -22.438 4.863 1 93.12 133 SER A C 1
ATOM 1046 O O . SER A 1 133 ? -5.23 -23.594 4.867 1 93.12 133 SER A O 1
ATOM 1048 N N . CYS A 1 134 ? -5.371 -21.641 3.918 1 97.75 134 CYS A N 1
ATOM 1049 C CA . CYS A 1 134 ? -4.215 -21.859 3.053 1 97.75 134 CYS A CA 1
ATOM 1050 C C . CYS A 1 134 ? -2.926 -21.469 3.762 1 97.75 134 CYS A C 1
ATOM 1052 O O . CYS A 1 134 ? -2.945 -20.656 4.695 1 97.75 134 CYS A O 1
ATOM 1054 N N . ASN A 1 135 ? -1.854 -22.109 3.375 1 98.19 135 ASN A N 1
ATOM 1055 C CA . ASN A 1 135 ? -0.595 -21.781 4.031 1 98.19 135 ASN A CA 1
ATOM 1056 C C . ASN A 1 135 ? 0.441 -21.266 3.033 1 98.19 135 ASN A C 1
ATOM 1058 O O . ASN A 1 135 ? 1.57 -20.953 3.41 1 98.19 135 ASN A O 1
ATOM 1062 N N . ALA A 1 136 ? 0.138 -21.203 1.755 1 98.62 136 ALA A N 1
ATOM 1063 C CA . ALA A 1 136 ? 0.957 -20.594 0.714 1 98.62 136 ALA A CA 1
ATOM 1064 C C . ALA A 1 136 ? 0.105 -19.734 -0.219 1 98.62 136 ALA A C 1
ATOM 1066 O O . ALA A 1 136 ? -0.833 -20.234 -0.844 1 98.62 136 ALA A O 1
ATOM 1067 N N . TYR A 1 137 ? 0.388 -18.453 -0.344 1 98.69 137 TYR A N 1
ATOM 1068 C CA . TYR A 1 137 ? -0.35 -17.516 -1.18 1 98.69 137 TYR A CA 1
ATOM 1069 C C . TYR A 1 137 ? 0.489 -17.062 -2.371 1 98.69 137 TYR A C 1
ATOM 1071 O O . TYR A 1 137 ? 1.563 -16.484 -2.199 1 98.69 137 TYR A O 1
ATOM 1079 N N . PHE A 1 138 ? 0.097 -17.406 -3.543 1 98.62 138 PHE A N 1
ATOM 1080 C CA . PHE A 1 138 ? 0.72 -16.922 -4.77 1 98.62 138 PHE A CA 1
ATOM 1081 C C . PHE A 1 138 ? -0.007 -15.695 -5.297 1 98.62 138 PHE A C 1
ATOM 1083 O O . PHE A 1 138 ? -1.037 -15.812 -5.961 1 98.62 138 PHE A O 1
ATOM 1090 N N . ILE A 1 139 ? 0.549 -14.531 -5.066 1 98.25 139 ILE A N 1
ATOM 1091 C CA . ILE A 1 139 ? -0.12 -13.266 -5.371 1 98.25 139 ILE A CA 1
ATOM 1092 C C . ILE A 1 139 ? 0.466 -12.664 -6.645 1 98.25 139 ILE A C 1
ATOM 1094 O O . ILE A 1 139 ? 1.673 -12.422 -6.727 1 98.25 139 ILE A O 1
ATOM 1098 N N . GLU A 1 140 ? -0.353 -12.383 -7.574 1 96.5 140 GLU A N 1
ATOM 1099 C CA . GLU A 1 140 ? 0.098 -11.781 -8.828 1 96.5 140 GLU A CA 1
ATOM 1100 C C . GLU A 1 140 ? 0.851 -10.477 -8.578 1 96.5 140 GLU A C 1
ATOM 1102 O O . GLU A 1 140 ? 0.362 -9.602 -7.867 1 96.5 140 GLU A O 1
ATOM 1107 N N . ARG A 1 141 ? 1.964 -10.391 -9.203 1 94.88 141 ARG A N 1
ATOM 1108 C CA . ARG A 1 141 ? 2.721 -9.148 -9.18 1 94.88 141 ARG A CA 1
ATOM 1109 C C . ARG A 1 141 ? 2.219 -8.18 -10.25 1 94.88 141 ARG A C 1
ATOM 1111 O O . ARG A 1 141 ? 2.033 -8.57 -11.406 1 94.88 141 ARG A O 1
ATOM 1118 N N . GLN A 1 142 ? 2.012 -6.902 -9.844 1 89.88 142 GLN A N 1
ATOM 1119 C CA . GLN A 1 142 ? 1.558 -5.891 -10.789 1 89.88 142 GLN A CA 1
ATOM 1120 C C . GLN A 1 142 ? 2.736 -5.113 -11.367 1 89.88 142 GLN A C 1
ATOM 1122 O O . GLN A 1 142 ? 3.736 -4.891 -10.688 1 89.88 142 GLN A O 1
ATOM 1127 N N . ARG A 1 143 ? 2.619 -4.812 -12.555 1 74.75 143 ARG A N 1
ATOM 1128 C CA . ARG A 1 143 ? 3.674 -4.051 -13.219 1 74.75 143 ARG A CA 1
ATOM 1129 C C . ARG A 1 143 ? 3.309 -2.572 -13.312 1 74.75 143 ARG A C 1
ATOM 1131 O O . ARG A 1 143 ? 2.137 -2.227 -13.477 1 74.75 143 ARG A O 1
ATOM 1138 N N . SER A 1 144 ? 4.176 -1.646 -12.938 1 60.91 144 SER A N 1
ATOM 1139 C CA . SER A 1 144 ? 3.889 -0.216 -12.992 1 60.91 144 SER A CA 1
ATOM 1140 C C . SER A 1 144 ? 3.828 0.277 -14.438 1 60.91 144 SER A C 1
ATOM 1142 O O . SER A 1 144 ? 3.129 1.247 -14.734 1 60.91 144 SER A O 1
ATOM 1144 N N . ARG A 1 145 ? 5.012 0.022 -15.297 1 56.22 145 ARG A N 1
ATOM 1145 C CA . ARG A 1 145 ? 5.148 0.728 -16.562 1 56.22 145 ARG A CA 1
ATOM 1146 C C . ARG A 1 145 ? 4.895 -0.206 -17.75 1 56.22 145 ARG A C 1
ATOM 1148 O O . ARG A 1 145 ? 5.309 -1.367 -17.719 1 56.22 145 ARG A O 1
ATOM 1155 N N . SER A 1 146 ? 3.793 0.128 -18.484 1 49.78 146 SER A N 1
ATOM 1156 C CA . SER A 1 146 ? 3.871 -0.483 -19.812 1 49.78 146 SER A CA 1
ATOM 1157 C C . SER A 1 146 ? 4.969 0.158 -20.656 1 49.78 146 SER A C 1
ATOM 1159 O O . SER A 1 146 ? 5.312 1.324 -20.453 1 49.78 146 SER A O 1
ATOM 1161 N N . ALA A 1 147 ? 5.949 -0.463 -21.297 1 45.06 147 ALA A N 1
ATOM 1162 C CA . ALA A 1 147 ? 7.051 -0.059 -22.172 1 45.06 147 ALA A CA 1
ATOM 1163 C C . ALA A 1 147 ? 6.809 1.331 -22.75 1 45.06 147 ALA A C 1
ATOM 1165 O O . ALA A 1 147 ? 7.75 2.102 -22.953 1 45.06 147 ALA A O 1
ATOM 1166 N N . SER A 1 148 ? 5.68 1.593 -23.25 1 45.25 148 SER A N 1
ATOM 1167 C CA . SER A 1 148 ? 5.5 2.754 -24.109 1 45.25 148 SER A CA 1
ATOM 1168 C C . SER A 1 148 ? 4.828 3.902 -23.359 1 45.25 148 SER A C 1
ATOM 1170 O O . SER A 1 148 ? 4.855 5.047 -23.828 1 45.25 148 SER A O 1
ATOM 1172 N N . SER A 1 149 ? 4.055 3.631 -22.344 1 51.78 149 SER A N 1
ATOM 1173 C CA . SER A 1 149 ? 3.207 4.73 -21.891 1 51.78 149 SER A CA 1
ATOM 1174 C C . SER A 1 149 ? 3.756 5.363 -20.625 1 51.78 149 SER A C 1
ATOM 1176 O O . SER A 1 149 ? 4.113 4.656 -19.672 1 51.78 149 SER A O 1
ATOM 1178 N N . SER A 1 150 ? 4.184 6.555 -20.672 1 58.03 150 SER A N 1
ATOM 1179 C CA . SER A 1 150 ? 4.684 7.402 -19.594 1 58.03 150 SER A CA 1
ATOM 1180 C C . SER A 1 150 ? 3.625 7.605 -18.516 1 58.03 150 SER A C 1
ATOM 1182 O O . SER A 1 150 ? 3.924 8.117 -17.438 1 58.03 150 SER A O 1
ATOM 1184 N N . THR A 1 151 ? 2.336 7.109 -18.812 1 64.31 151 THR A N 1
ATOM 1185 C CA . THR A 1 151 ? 1.244 7.402 -17.891 1 64.31 151 THR A CA 1
ATOM 1186 C C . THR A 1 151 ? 0.708 6.121 -17.25 1 64.31 151 THR A C 1
ATOM 1188 O O . THR A 1 151 ? 0.542 5.109 -17.938 1 64.31 151 THR A O 1
ATOM 1191 N N . ILE A 1 152 ? 0.721 6.004 -15.961 1 71.5 152 ILE A N 1
ATOM 1192 C CA . ILE A 1 152 ? 0.045 4.895 -15.305 1 71.5 152 ILE A CA 1
ATOM 1193 C C . ILE A 1 152 ? -1.44 5.211 -15.148 1 71.5 152 ILE A C 1
ATOM 1195 O O . ILE A 1 152 ? -1.806 6.234 -14.57 1 71.5 152 ILE A O 1
ATOM 1199 N N . LEU A 1 153 ? -2.258 4.402 -15.773 1 74.44 153 LEU A N 1
ATOM 1200 C CA . LEU A 1 153 ? -3.701 4.555 -15.633 1 74.44 153 LEU A CA 1
ATOM 1201 C C . LEU A 1 153 ? -4.125 4.371 -14.18 1 74.44 153 LEU A C 1
ATOM 1203 O O . LEU A 1 153 ? -3.535 3.564 -13.453 1 74.44 153 LEU A O 1
ATOM 1207 N N . GLU A 1 154 ? -5.078 5.074 -13.75 1 78 154 GLU A N 1
ATOM 1208 C CA . GLU A 1 154 ? -5.531 5.074 -12.359 1 78 154 GLU A CA 1
ATOM 1209 C C . GLU A 1 154 ? -5.914 3.67 -11.906 1 78 154 GLU A C 1
ATOM 1211 O O . GLU A 1 154 ? -5.613 3.275 -10.773 1 78 154 GLU A O 1
ATOM 1216 N N . ASN A 1 155 ? -6.621 3.008 -12.789 1 79.19 155 ASN A N 1
ATOM 1217 C CA . ASN A 1 155 ? -7.051 1.666 -12.414 1 79.19 155 ASN A CA 1
ATOM 1218 C C . ASN A 1 155 ? -5.863 0.746 -12.148 1 79.19 155 ASN A C 1
ATOM 1220 O O . ASN A 1 155 ? -5.906 -0.094 -11.25 1 79.19 155 ASN A O 1
ATOM 1224 N N . ILE A 1 156 ? -4.809 0.864 -12.953 1 83.62 156 ILE A N 1
ATOM 1225 C CA . ILE A 1 156 ? -3.596 0.081 -12.75 1 83.62 156 ILE A CA 1
ATOM 1226 C C . ILE A 1 156 ? -2.941 0.475 -11.43 1 83.62 156 ILE A C 1
ATOM 1228 O O . ILE A 1 156 ? -2.488 -0.387 -10.672 1 83.62 156 ILE A O 1
ATOM 1232 N N . LEU A 1 157 ? -2.986 1.74 -11.148 1 87.12 157 LEU A N 1
ATOM 1233 C CA . LEU A 1 157 ? -2.414 2.242 -9.898 1 87.12 157 LEU A CA 1
ATOM 1234 C C . LEU A 1 157 ? -3.174 1.696 -8.695 1 87.12 157 LEU A C 1
ATOM 1236 O O . LEU A 1 157 ? -2.564 1.296 -7.699 1 87.12 157 LEU A O 1
ATOM 1240 N N . LYS A 1 158 ? -4.461 1.69 -8.789 1 89.25 158 LYS A N 1
ATOM 1241 C CA . LYS A 1 158 ? -5.301 1.187 -7.707 1 89.25 158 LYS A CA 1
ATOM 1242 C C . LYS A 1 158 ? -4.984 -0.274 -7.398 1 89.25 158 LYS A C 1
ATOM 1244 O O . LYS A 1 158 ? -4.859 -0.654 -6.23 1 89.25 158 LYS A O 1
ATOM 1249 N N . VAL A 1 159 ? -4.852 -1.035 -8.43 1 92.56 159 VAL A N 1
ATOM 1250 C CA . VAL A 1 159 ? -4.578 -2.457 -8.242 1 92.56 159 VAL A CA 1
ATOM 1251 C C . VAL A 1 159 ? -3.162 -2.643 -7.703 1 92.56 159 VAL A C 1
ATOM 1253 O O . VAL A 1 159 ? -2.914 -3.529 -6.883 1 92.56 159 VAL A O 1
ATOM 1256 N N . MET A 1 160 ? -2.27 -1.851 -8.227 1 91.75 160 MET A N 1
ATOM 1257 C CA . MET A 1 160 ? -0.908 -1.896 -7.699 1 91.75 160 MET A CA 1
ATOM 1258 C C . MET A 1 160 ? -0.891 -1.598 -6.203 1 91.75 160 MET A C 1
ATOM 1260 O O . MET A 1 160 ? -0.245 -2.309 -5.43 1 91.75 160 MET A O 1
ATOM 1264 N N . ILE A 1 161 ? -1.558 -0.57 -5.812 1 93.44 161 ILE A N 1
ATOM 1265 C CA . ILE A 1 161 ? -1.638 -0.203 -4.406 1 93.44 161 ILE A CA 1
ATOM 1266 C C . ILE A 1 161 ? -2.283 -1.338 -3.611 1 93.44 161 ILE A C 1
ATOM 1268 O O . ILE A 1 161 ? -1.829 -1.674 -2.516 1 93.44 161 ILE A O 1
ATOM 1272 N N . LEU A 1 162 ? -3.314 -1.898 -4.164 1 95.38 162 LEU A N 1
ATOM 1273 C CA . LEU A 1 162 ? -3.986 -3.023 -3.52 1 95.38 162 LEU A CA 1
ATOM 1274 C C . LEU A 1 162 ? -3.006 -4.16 -3.25 1 95.38 162 LEU A C 1
ATOM 1276 O O . LEU A 1 162 ? -3.062 -4.797 -2.199 1 95.38 162 LEU A O 1
ATOM 1280 N N . GLU A 1 163 ? -2.164 -4.441 -4.207 1 97.06 163 GLU A N 1
ATOM 1281 C CA . GLU A 1 163 ? -1.146 -5.473 -4.035 1 97.06 163 GLU A CA 1
ATOM 1282 C C . GLU A 1 163 ? -0.314 -5.223 -2.781 1 97.06 163 GLU A C 1
ATOM 1284 O O . GLU A 1 163 ? -0.168 -6.109 -1.939 1 97.06 163 GLU A O 1
ATOM 1289 N N . TYR A 1 164 ? 0.219 -4.051 -2.627 1 96.81 164 TYR A N 1
ATOM 1290 C CA . TYR A 1 164 ? 1.093 -3.707 -1.509 1 96.81 164 TYR A CA 1
ATOM 1291 C C . TYR A 1 164 ? 0.322 -3.703 -0.195 1 96.81 164 TYR A C 1
ATOM 1293 O O . TYR A 1 164 ? 0.834 -4.148 0.834 1 96.81 164 TYR A O 1
ATOM 1301 N N . VAL A 1 165 ? -0.883 -3.215 -0.249 1 97.19 165 VAL A N 1
ATOM 1302 C CA . VAL A 1 165 ? -1.74 -3.16 0.931 1 97.19 165 VAL A CA 1
ATOM 1303 C C . VAL A 1 165 ? -2.076 -4.578 1.391 1 97.19 165 VAL A C 1
ATOM 1305 O O . VAL A 1 165 ? -2.059 -4.867 2.59 1 97.19 165 VAL A O 1
ATOM 1308 N N . LEU A 1 166 ? -2.371 -5.426 0.462 1 97.31 166 LEU A N 1
ATOM 1309 C CA . LEU A 1 166 ? -2.672 -6.812 0.8 1 97.31 166 LEU A CA 1
ATOM 1310 C C . LEU A 1 166 ? -1.456 -7.5 1.412 1 97.31 166 LEU A C 1
ATOM 1312 O O . LEU A 1 166 ? -1.565 -8.156 2.453 1 97.31 166 LEU A O 1
ATOM 1316 N N . TYR A 1 167 ? -0.264 -7.355 0.775 1 97.31 167 TYR A N 1
ATOM 1317 C CA . TYR A 1 167 ? 0.971 -7.902 1.323 1 97.31 167 TYR A CA 1
ATOM 1318 C C . TYR A 1 167 ? 1.193 -7.426 2.752 1 97.31 167 TYR A C 1
ATOM 1320 O O . TYR A 1 167 ? 1.542 -8.219 3.633 1 97.31 167 TYR A O 1
ATOM 1328 N N . SER A 1 168 ? 0.994 -6.164 2.947 1 96.88 168 SER A N 1
ATOM 1329 C CA . SER A 1 168 ? 1.234 -5.555 4.25 1 96.88 168 SER A CA 1
ATOM 1330 C C . SER A 1 168 ? 0.312 -6.141 5.316 1 96.88 168 SER A C 1
ATOM 1332 O O . SER A 1 168 ? 0.748 -6.43 6.43 1 96.88 168 SER A O 1
ATOM 1334 N N . ASN A 1 169 ? -0.946 -6.312 4.992 1 97 169 ASN A N 1
ATOM 1335 C CA . ASN A 1 169 ? -1.908 -6.848 5.953 1 97 169 ASN A CA 1
ATOM 1336 C C . ASN A 1 169 ? -1.631 -8.312 6.266 1 97 169 ASN A C 1
ATOM 1338 O O . ASN A 1 169 ? -1.706 -8.727 7.426 1 97 169 ASN A O 1
ATOM 1342 N N . LEU A 1 170 ? -1.321 -9.094 5.289 1 97 170 LEU A N 1
ATOM 1343 C CA . LEU A 1 170 ? -1.002 -10.5 5.52 1 97 170 LEU A CA 1
ATOM 1344 C C . LEU A 1 170 ? 0.286 -10.641 6.324 1 97 170 LEU A C 1
ATOM 1346 O O . LEU A 1 170 ? 0.377 -11.484 7.215 1 97 170 LEU A O 1
ATOM 1350 N N . GLN A 1 171 ? 1.283 -9.781 6.012 1 95.12 171 GLN A N 1
ATOM 1351 C CA . GLN A 1 171 ? 2.533 -9.797 6.766 1 95.12 171 GLN A CA 1
ATOM 1352 C C . GLN A 1 171 ? 2.295 -9.453 8.234 1 95.12 171 GLN A C 1
ATOM 1354 O O . GLN A 1 171 ? 2.928 -10.023 9.117 1 95.12 171 GLN A O 1
ATOM 1359 N N . ASN A 1 172 ? 1.44 -8.492 8.484 1 93.81 172 ASN A N 1
ATOM 1360 C CA . ASN A 1 172 ? 1.079 -8.141 9.859 1 93.81 172 ASN A CA 1
ATOM 1361 C C . ASN A 1 172 ? 0.514 -9.344 10.609 1 93.81 172 ASN A C 1
ATOM 1363 O O . ASN A 1 172 ? 0.861 -9.57 11.773 1 93.81 172 ASN A O 1
ATOM 1367 N N . ARG A 1 173 ? -0.272 -10.102 9.938 1 92.25 173 ARG A N 1
ATOM 1368 C CA . ARG A 1 173 ? -0.872 -11.273 10.57 1 92.25 173 ARG A CA 1
ATOM 1369 C C . ARG A 1 173 ? 0.174 -12.352 10.828 1 92.25 173 ARG A C 1
ATOM 1371 O O . ARG A 1 173 ? 0.138 -13.023 11.859 1 92.25 173 ARG A O 1
ATOM 1378 N N . ILE A 1 174 ? 1.086 -12.523 9.906 1 94.44 174 ILE A N 1
ATOM 1379 C CA . ILE A 1 174 ? 2.17 -13.484 10.055 1 94.44 174 ILE A CA 1
ATOM 1380 C C . ILE A 1 174 ? 2.994 -13.148 11.297 1 94.44 174 ILE A C 1
ATOM 1382 O O . ILE A 1 174 ? 3.291 -14.023 12.109 1 94.44 174 ILE A O 1
ATOM 1386 N N . VAL A 1 175 ? 3.266 -11.883 11.461 1 91.06 175 VAL A N 1
ATOM 1387 C CA . VAL A 1 175 ? 4.168 -11.453 12.531 1 91.06 175 VAL A CA 1
ATOM 1388 C C . VAL A 1 175 ? 3.404 -11.352 13.844 1 91.06 175 VAL A C 1
ATOM 1390 O O . VAL A 1 175 ? 3.832 -11.898 14.867 1 91.06 175 VAL A O 1
ATOM 1393 N N . SER A 1 176 ? 2.227 -10.766 13.859 1 87.75 176 SER A N 1
ATOM 1394 C CA . SER A 1 176 ? 1.507 -10.461 15.086 1 87.75 176 SER A CA 1
ATOM 1395 C C . SER A 1 176 ? 0.771 -11.695 15.617 1 87.75 176 SER A C 1
ATOM 1397 O O . SER A 1 176 ? 0.628 -11.867 16.828 1 87.75 176 SER A O 1
ATOM 1399 N N . GLU A 1 177 ? 0.29 -12.547 14.703 1 89.81 177 GLU A N 1
ATOM 1400 C CA . GLU A 1 177 ? -0.494 -13.711 15.125 1 89.81 177 GLU A CA 1
ATOM 1401 C C . GLU A 1 177 ? 0.281 -15.008 14.906 1 89.81 177 GLU A C 1
ATOM 1403 O O . GLU A 1 177 ? -0.238 -16.094 15.156 1 89.81 177 GLU A O 1
ATOM 1408 N N . SER A 1 178 ? 1.536 -14.867 14.391 1 91.62 178 SER A N 1
ATOM 1409 C CA . SER A 1 178 ? 2.35 -16.031 14.062 1 91.62 178 SER A CA 1
ATOM 1410 C C . SER A 1 178 ? 1.607 -16.984 13.125 1 91.62 178 SER A C 1
ATOM 1412 O O . SER A 1 178 ? 1.605 -18.188 13.336 1 91.62 178 SER A O 1
ATOM 1414 N N . LEU A 1 179 ? 0.817 -16.391 12.258 1 90.56 179 LEU A N 1
ATOM 1415 C CA . LEU A 1 179 ? 0.108 -17.203 11.273 1 90.56 179 LEU A CA 1
ATOM 1416 C C . LEU A 1 179 ? 1.088 -17.969 10.398 1 90.56 179 LEU A C 1
ATOM 1418 O O . LEU A 1 179 ? 2.033 -17.391 9.859 1 90.56 179 LEU A O 1
ATOM 1422 N N . PRO A 1 180 ? 0.92 -19.266 10.266 1 93.38 180 PRO A N 1
ATOM 1423 C CA . PRO A 1 180 ? 1.854 -20.094 9.492 1 93.38 180 PRO A CA 1
ATOM 1424 C C . PRO A 1 180 ? 1.596 -20.031 7.988 1 93.38 180 PRO A C 1
ATOM 1426 O O . PRO A 1 180 ? 1.309 -21.062 7.367 1 93.38 180 PRO A O 1
ATOM 1429 N N . ILE A 1 181 ? 1.643 -18.812 7.438 1 96.12 181 ILE A N 1
ATOM 1430 C CA . ILE A 1 181 ? 1.417 -18.656 6.004 1 96.12 181 ILE A CA 1
ATOM 1431 C C . ILE A 1 181 ? 2.656 -18.047 5.352 1 96.12 181 ILE A C 1
ATOM 1433 O O . ILE A 1 181 ? 3.445 -17.359 6.012 1 96.12 181 ILE A O 1
ATOM 1437 N N . HIS A 1 182 ? 2.859 -18.359 4.117 1 97.56 182 HIS A N 1
ATOM 1438 C CA . HIS A 1 182 ? 3.947 -17.844 3.295 1 97.56 182 HIS A CA 1
ATOM 1439 C C . HIS A 1 182 ? 3.412 -17.109 2.074 1 97.56 182 HIS A C 1
ATOM 1441 O O . HIS A 1 182 ? 2.434 -17.547 1.459 1 97.56 182 HIS A O 1
ATOM 1447 N N . LEU A 1 183 ? 4.004 -15.953 1.803 1 97.62 183 LEU A N 1
ATOM 1448 C CA . LEU A 1 183 ? 3.607 -15.141 0.655 1 97.62 183 LEU A CA 1
ATOM 1449 C C . LEU A 1 183 ? 4.641 -15.242 -0.46 1 97.62 183 LEU A C 1
ATOM 1451 O O . LEU A 1 183 ? 5.84 -15.078 -0.216 1 97.62 183 LEU A O 1
ATOM 1455 N N . PHE A 1 184 ? 4.207 -15.516 -1.673 1 97.38 184 PHE A N 1
ATOM 1456 C CA . PHE A 1 184 ? 5.082 -15.609 -2.836 1 97.38 184 PHE A CA 1
ATOM 1457 C C . PHE A 1 184 ? 4.586 -14.719 -3.965 1 97.38 184 PHE A C 1
ATOM 1459 O O . PHE A 1 184 ? 3.436 -14.836 -4.398 1 97.38 184 PHE A O 1
ATOM 1466 N N . PRO A 1 185 ? 5.434 -13.805 -4.418 1 95.94 185 PRO A N 1
ATOM 1467 C CA . PRO A 1 185 ? 5.043 -13.062 -5.617 1 95.94 185 PRO A CA 1
ATOM 1468 C C . PRO A 1 185 ? 4.98 -13.945 -6.863 1 95.94 185 PRO A C 1
ATOM 1470 O O . PRO A 1 185 ? 5.93 -14.672 -7.156 1 95.94 185 PRO A O 1
ATOM 1473 N N . SER A 1 186 ? 3.9 -13.914 -7.539 1 97 186 SER A N 1
ATOM 1474 C CA . SER A 1 186 ? 3.746 -14.648 -8.789 1 97 186 SER A CA 1
ATOM 1475 C C . SER A 1 186 ? 3.775 -13.719 -9.992 1 97 186 SER A C 1
ATOM 1477 O O . SER A 1 186 ? 2.832 -12.953 -10.211 1 97 186 SER A O 1
ATOM 1479 N N . LEU A 1 187 ? 4.797 -13.828 -10.797 1 95.12 187 LEU A N 1
ATOM 1480 C CA . LEU A 1 187 ? 4.996 -12.922 -11.93 1 95.12 187 LEU A CA 1
ATOM 1481 C C . LEU A 1 187 ? 4.191 -13.375 -13.141 1 95.12 187 LEU A C 1
ATOM 1483 O O . LEU A 1 187 ? 4.332 -14.516 -13.586 1 95.12 187 LEU A O 1
ATOM 1487 N N . PRO A 1 188 ? 3.377 -12.516 -13.695 1 93.88 188 PRO A N 1
ATOM 1488 C CA . PRO A 1 188 ? 2.59 -12.891 -14.875 1 93.88 188 PRO A CA 1
ATOM 1489 C C . PRO A 1 188 ? 3.459 -13.359 -16.031 1 93.88 188 PRO A C 1
ATOM 1491 O O . PRO A 1 188 ? 3.102 -14.32 -16.734 1 93.88 188 PRO A O 1
ATOM 1494 N N . LYS A 1 189 ? 4.551 -12.711 -16.219 1 92.31 189 LYS A N 1
ATOM 1495 C CA . LYS A 1 189 ? 5.422 -13.07 -17.328 1 92.31 189 LYS A CA 1
ATOM 1496 C C . LYS A 1 189 ? 5.891 -14.523 -17.203 1 92.31 189 LYS A C 1
ATOM 1498 O O . LYS A 1 189 ? 5.922 -15.258 -18.188 1 92.31 189 LYS A O 1
ATOM 1503 N N . ARG A 1 190 ? 6.281 -14.914 -16.016 1 95.31 190 ARG A N 1
ATOM 1504 C CA . ARG A 1 190 ? 6.738 -16.281 -15.812 1 95.31 190 ARG A CA 1
ATOM 1505 C C . ARG A 1 190 ? 5.605 -17.281 -16.031 1 95.31 190 ARG A C 1
ATOM 1507 O O . ARG A 1 190 ? 5.82 -18.359 -16.594 1 95.31 190 ARG A O 1
ATOM 1514 N N . MET A 1 191 ? 4.492 -16.906 -15.531 1 96 191 MET A N 1
ATOM 1515 C CA . MET A 1 191 ? 3.312 -17.734 -15.703 1 96 191 MET A CA 1
ATOM 1516 C C . MET A 1 191 ? 2.973 -17.906 -17.188 1 96 191 MET A C 1
ATOM 1518 O O . MET A 1 191 ? 2.756 -19.016 -17.656 1 96 191 MET A O 1
ATOM 1522 N N . VAL A 1 192 ? 3.023 -16.812 -17.906 1 93.12 192 VAL A N 1
ATOM 1523 C CA . VAL A 1 192 ? 2.682 -16.812 -19.312 1 93.12 192 VAL A CA 1
ATOM 1524 C C . VAL A 1 192 ? 3.752 -17.578 -20.109 1 93.12 192 VAL A C 1
ATOM 1526 O O . VAL A 1 192 ? 3.436 -18.375 -20.984 1 93.12 192 VAL A O 1
ATOM 1529 N N . ASP A 1 193 ? 5.02 -17.266 -19.812 1 92.75 193 ASP A N 1
ATOM 1530 C CA . ASP A 1 193 ? 6.105 -17.984 -20.484 1 92.75 193 ASP A CA 1
ATOM 1531 C C . ASP A 1 193 ? 5.945 -19.484 -20.328 1 92.75 193 ASP A C 1
ATOM 1533 O O . ASP A 1 193 ? 6.098 -20.234 -21.312 1 92.75 193 ASP A O 1
ATOM 1537 N N . PHE A 1 194 ? 5.641 -19.938 -19.172 1 95.5 194 PHE A N 1
ATOM 1538 C CA . PHE A 1 194 ? 5.523 -21.359 -18.906 1 95.5 194 PHE A CA 1
ATOM 1539 C C . PHE A 1 194 ? 4.309 -21.953 -19.609 1 95.5 194 PHE A C 1
ATOM 1541 O O . PHE A 1 194 ? 4.391 -23.031 -20.203 1 95.5 194 PHE A O 1
ATOM 1548 N N . THR A 1 195 ? 3.18 -21.234 -19.625 1 93.69 195 THR A N 1
ATOM 1549 C CA . THR A 1 195 ? 1.919 -21.797 -20.109 1 93.69 195 THR A CA 1
ATOM 1550 C C . THR A 1 195 ? 1.795 -21.625 -21.625 1 93.69 195 THR A C 1
ATOM 1552 O O . THR A 1 195 ? 0.946 -22.25 -22.25 1 93.69 195 THR A O 1
ATOM 1555 N N . CYS A 1 196 ? 2.6 -20.797 -22.156 1 87.94 196 CYS A N 1
ATOM 1556 C CA . CYS A 1 196 ? 2.482 -20.562 -23.578 1 87.94 196 CYS A CA 1
ATOM 1557 C C . CYS A 1 196 ? 3.725 -21.047 -24.328 1 87.94 196 CYS A C 1
ATOM 1559 O O . CYS A 1 196 ? 3.779 -21 -25.547 1 87.94 196 CYS A O 1
ATOM 1561 N N . SER A 1 197 ? 4.633 -21.453 -23.547 1 82.62 197 SER A N 1
ATOM 1562 C CA . SER A 1 197 ? 5.828 -21.984 -24.188 1 82.62 197 SER A CA 1
ATOM 1563 C C . SER A 1 197 ? 5.504 -23.25 -24.984 1 82.62 197 SER A C 1
ATOM 1565 O O . SER A 1 197 ? 4.578 -23.984 -24.641 1 82.62 197 SER A O 1
ATOM 1567 N N . GLY A 1 198 ? 6.176 -23.453 -26.094 1 71.62 198 GLY A N 1
ATOM 1568 C CA . GLY A 1 198 ? 6.012 -24.656 -26.891 1 71.62 198 GLY A CA 1
ATOM 1569 C C . GLY A 1 198 ? 4.895 -24.562 -27.906 1 71.62 198 GLY A C 1
ATOM 1570 O O . GLY A 1 198 ? 4.688 -25.469 -28.719 1 71.62 198 GLY A O 1
ATOM 1571 N N . ILE A 1 199 ? 4.039 -23.594 -27.594 1 72.94 199 ILE A N 1
ATOM 1572 C CA . ILE A 1 199 ? 2.953 -23.391 -28.547 1 72.94 199 ILE A CA 1
ATOM 1573 C C . ILE A 1 199 ? 3.41 -22.438 -29.656 1 72.94 199 ILE A C 1
ATOM 1575 O O . ILE A 1 199 ? 3.938 -21.359 -29.375 1 72.94 199 ILE A O 1
ATOM 1579 N N . PRO A 1 200 ? 3.408 -23.016 -30.766 1 66.5 200 PRO A N 1
ATOM 1580 C CA . PRO A 1 200 ? 3.852 -22.156 -31.875 1 66.5 200 PRO A CA 1
ATOM 1581 C C . PRO A 1 200 ? 2.93 -20.969 -32.094 1 66.5 200 PRO A C 1
ATOM 1583 O O . PRO A 1 200 ? 2.164 -20.938 -33.062 1 66.5 200 PRO A O 1
ATOM 1586 N N . ILE A 1 201 ? 2.9 -20.016 -31.125 1 62.06 201 ILE A N 1
ATOM 1587 C CA . ILE A 1 201 ? 1.993 -18.875 -31.109 1 62.06 201 ILE A CA 1
ATOM 1588 C C . ILE A 1 201 ? 2.162 -18.062 -32.375 1 62.06 201 ILE A C 1
ATOM 1590 O O . ILE A 1 201 ? 1.176 -17.656 -33 1 62.06 201 ILE A O 1
ATOM 1594 N N . GLU A 1 202 ? 3.453 -17.906 -32.719 1 58.34 202 GLU A N 1
ATOM 1595 C CA . GLU A 1 202 ? 3.709 -17.141 -33.938 1 58.34 202 GLU A CA 1
ATOM 1596 C C . GLU A 1 202 ? 3.094 -17.828 -35.156 1 58.34 202 GLU A C 1
ATOM 1598 O O . GLU A 1 202 ? 2.525 -17.156 -36.031 1 58.34 202 GLU A O 1
ATOM 1603 N N . GLU A 1 203 ? 3.189 -19.078 -35.125 1 59.59 203 GLU A N 1
ATOM 1604 C CA . GLU A 1 203 ? 2.621 -19.828 -36.25 1 59.59 203 GLU A CA 1
ATOM 1605 C C . GLU A 1 203 ? 1.096 -19.781 -36.219 1 59.59 203 GLU A C 1
ATOM 1607 O O . GLU A 1 203 ? 0.454 -19.719 -37.281 1 59.59 203 GLU A O 1
ATOM 1612 N N . LEU A 1 204 ? 0.609 -19.688 -35.031 1 61.22 204 LEU A N 1
ATOM 1613 C CA . LEU A 1 204 ? -0.84 -19.641 -34.875 1 61.22 204 LEU A CA 1
ATOM 1614 C C . LEU A 1 204 ? -1.381 -18.266 -35.281 1 61.22 204 LEU A C 1
ATOM 1616 O O . LEU A 1 204 ? -2.463 -18.172 -35.875 1 61.22 204 LEU A O 1
ATOM 1620 N N . ILE A 1 205 ? -0.614 -17.281 -34.938 1 59.06 205 ILE A N 1
ATOM 1621 C CA . ILE A 1 205 ? -0.981 -15.938 -35.375 1 59.06 205 ILE A CA 1
ATOM 1622 C C . ILE A 1 205 ? -1 -15.859 -36.906 1 59.06 205 ILE A C 1
ATOM 1624 O O . ILE A 1 205 ? -1.935 -15.305 -37.469 1 59.06 205 ILE A O 1
ATOM 1628 N N . LYS A 1 206 ? 0.094 -16.344 -37.469 1 56.94 206 LYS A N 1
ATOM 1629 C CA . LYS A 1 206 ? 0.197 -16.328 -38.938 1 56.94 206 LYS A CA 1
ATOM 1630 C C . LYS A 1 206 ? -0.957 -17.094 -39.562 1 56.94 206 LYS A C 1
ATOM 1632 O O . LYS A 1 206 ? -1.521 -16.656 -40.562 1 56.94 206 LYS A O 1
ATOM 1637 N N . ALA A 1 207 ? -1.317 -18.156 -38.969 1 55.59 207 ALA A N 1
ATOM 1638 C CA . ALA A 1 207 ? -2.412 -18.953 -39.531 1 55.59 207 ALA A CA 1
ATOM 1639 C C . ALA A 1 207 ? -3.75 -18.234 -39.344 1 55.59 207 ALA A C 1
ATOM 1641 O O . ALA A 1 207 ? -4.594 -18.266 -40.25 1 55.59 207 ALA A O 1
ATOM 1642 N N . HIS A 1 208 ? -3.9 -17.625 -38.156 1 54.91 208 HIS A N 1
ATOM 1643 C CA . HIS A 1 208 ? -5.129 -16.875 -37.906 1 54.91 208 HIS A CA 1
ATOM 1644 C C . HIS A 1 208 ? -5.203 -15.633 -38.812 1 54.91 208 HIS A C 1
ATOM 1646 O O . HIS A 1 208 ? -6.289 -15.25 -39.25 1 54.91 208 HIS A O 1
ATOM 1652 N N . SER A 1 209 ? -4.074 -15.023 -38.875 1 52.09 209 SER A N 1
ATOM 1653 C CA . SER A 1 209 ? -4.027 -13.859 -39.75 1 52.09 209 SER A CA 1
ATOM 1654 C C . SER A 1 209 ? -4.32 -14.25 -41.188 1 52.09 209 SER A C 1
ATOM 1656 O O . SER A 1 209 ? -4.945 -13.484 -41.938 1 52.09 209 SER A O 1
ATOM 1658 N N . ILE A 1 210 ? -3.84 -15.375 -41.625 1 48.75 210 ILE A N 1
ATOM 1659 C CA . ILE A 1 210 ? -4.082 -15.852 -42.969 1 48.75 210 ILE A CA 1
ATOM 1660 C C . ILE A 1 210 ? -5.562 -16.188 -43.156 1 48.75 210 ILE A C 1
ATOM 1662 O O . ILE A 1 210 ? -6.16 -15.859 -44.188 1 48.75 210 ILE A O 1
ATOM 1666 N N . GLN A 1 211 ? -6.109 -16.859 -42.281 1 44 211 GLN A N 1
ATOM 1667 C CA . GLN A 1 211 ? -7.52 -17.219 -42.406 1 44 211 GLN A CA 1
ATOM 1668 C C . GLN A 1 211 ? -8.406 -15.984 -42.344 1 44 211 GLN A C 1
ATOM 1670 O O . GLN A 1 211 ? -9.438 -15.93 -43.031 1 44 211 GLN A O 1
ATOM 1675 N N . LYS A 1 212 ? -8.086 -15.172 -41.5 1 46.88 212 LYS A N 1
ATOM 1676 C CA . LYS A 1 212 ? -8.914 -13.969 -41.438 1 46.88 212 LYS A CA 1
ATOM 1677 C C . LYS A 1 212 ? -8.664 -13.078 -42.656 1 46.88 212 LYS A C 1
ATOM 1679 O O . LYS A 1 212 ? -9.414 -12.133 -42.906 1 46.88 212 LYS A O 1
ATOM 1684 N N . ARG A 1 213 ? -7.457 -13.102 -43.25 1 47.19 213 ARG A N 1
ATOM 1685 C CA . ARG A 1 213 ? -7.34 -12.328 -44.5 1 47.19 213 ARG A CA 1
ATOM 1686 C C . ARG A 1 213 ? -8.391 -12.758 -45.5 1 47.19 213 ARG A C 1
ATOM 1688 O O . ARG A 1 213 ? -8.734 -12 -46.406 1 47.19 213 ARG A O 1
ATOM 1695 N N . GLU A 1 214 ? -8.711 -14.07 -45.656 1 42.56 214 GLU A N 1
ATOM 1696 C CA . GLU A 1 214 ? -9.758 -14.328 -46.656 1 42.56 214 GLU A CA 1
ATOM 1697 C C . GLU A 1 214 ? -11.07 -13.672 -46.25 1 42.56 214 GLU A C 1
ATOM 1699 O O . GLU A 1 214 ? -12.023 -13.633 -47.031 1 42.56 214 GLU A O 1
ATOM 1704 N N . LYS A 1 215 ? -11.422 -13.758 -44.875 1 42.47 215 LYS A N 1
ATOM 1705 C CA . LYS A 1 215 ? -12.648 -13 -44.656 1 42.47 215 LYS A CA 1
ATOM 1706 C C . LYS A 1 215 ? -12.383 -11.5 -44.719 1 42.47 215 LYS A C 1
ATOM 1708 O O . LYS A 1 215 ? -11.227 -11.07 -44.781 1 42.47 215 LYS A O 1
ATOM 1713 N N . SER A 1 216 ? -13.359 -10.578 -44.094 1 37.03 216 SER A N 1
ATOM 1714 C CA . SER A 1 216 ? -13.344 -9.117 -44.156 1 37.03 216 SER A CA 1
ATOM 1715 C C . SER A 1 216 ? -11.984 -8.57 -43.719 1 37.03 216 SER A C 1
ATOM 1717 O O . SER A 1 216 ? -11.25 -9.227 -42.969 1 37.03 216 SER A O 1
ATOM 1719 N N . LYS A 1 217 ? -11.531 -7.289 -44.188 1 38.12 217 LYS A N 1
ATOM 1720 C CA . LYS A 1 217 ? -10.5 -6.258 -44.094 1 38.12 217 LYS A CA 1
ATOM 1721 C C . LYS A 1 217 ? -10.078 -6.039 -42.625 1 38.12 217 LYS A C 1
ATOM 1723 O O . LYS A 1 217 ? -9.375 -5.074 -42.312 1 38.12 217 LYS A O 1
ATOM 1728 N N . SER A 1 218 ? -10.938 -6.445 -41.688 1 38.44 218 SER A N 1
ATOM 1729 C CA . SER A 1 218 ? -10.562 -5.867 -40.406 1 38.44 218 SER A CA 1
ATOM 1730 C C . SER A 1 218 ? -9.234 -6.426 -39.906 1 38.44 218 SER A C 1
ATOM 1732 O O . SER A 1 218 ? -9.078 -7.637 -39.75 1 38.44 218 SER A O 1
ATOM 1734 N N . LYS A 1 219 ? -8.102 -5.93 -40.094 1 41.47 219 LYS A N 1
ATOM 1735 C CA . LYS A 1 219 ? -6.66 -5.785 -39.938 1 41.47 219 LYS A CA 1
ATOM 1736 C C . LYS A 1 219 ? -6.211 -6.23 -38.562 1 41.47 219 LYS A C 1
ATOM 1738 O O . LYS A 1 219 ? -5.031 -6.129 -38.219 1 41.47 219 LYS A O 1
ATOM 1743 N N . LEU A 1 220 ? -6.91 -6.09 -37.438 1 42.31 220 LEU A N 1
ATOM 1744 C CA . LEU A 1 220 ? -6.059 -5.992 -36.25 1 42.31 220 LEU A CA 1
ATOM 1745 C C . LEU A 1 220 ? -5.527 -7.363 -35.844 1 42.31 220 LEU A C 1
ATOM 1747 O O . LEU A 1 220 ? -6.309 -8.266 -35.531 1 42.31 220 LEU A O 1
ATOM 1751 N N . ASN A 1 221 ? -4.484 -7.902 -36.375 1 44.69 221 ASN A N 1
ATOM 1752 C CA . ASN A 1 221 ? -3.639 -9.016 -35.969 1 44.69 221 ASN A CA 1
ATOM 1753 C C . ASN A 1 221 ? -3.637 -9.172 -34.438 1 44.69 221 ASN A C 1
ATOM 1755 O O . ASN A 1 221 ? -3.447 -8.203 -33.719 1 44.69 221 ASN A O 1
ATOM 1759 N N . PRO A 1 222 ? -4.293 -10.297 -34.062 1 49.59 222 PRO A N 1
ATOM 1760 C CA . PRO A 1 222 ? -4.273 -10.398 -32.594 1 49.59 222 PRO A CA 1
ATOM 1761 C C . PRO A 1 222 ? -2.883 -10.172 -32 1 49.59 222 PRO A C 1
ATOM 1763 O O . PRO A 1 222 ? -1.892 -10.664 -32.562 1 49.59 222 PRO A O 1
ATOM 1766 N N . THR A 1 223 ? -2.691 -9.25 -31.172 1 56.47 223 THR A N 1
ATOM 1767 C CA . THR A 1 223 ? -1.438 -8.969 -30.484 1 56.47 223 THR A CA 1
ATOM 1768 C C . THR A 1 223 ? -0.989 -10.172 -29.656 1 56.47 223 THR A C 1
ATOM 1770 O O . THR A 1 223 ? -1.783 -11.07 -29.391 1 56.47 223 THR A O 1
ATOM 1773 N N . SER A 1 224 ? 0.257 -10.453 -29.703 1 65.69 224 SER A N 1
ATOM 1774 C CA . SER A 1 224 ? 0.872 -11.484 -28.875 1 65.69 224 SER A CA 1
ATOM 1775 C C . SER A 1 224 ? 0.157 -11.617 -27.531 1 65.69 224 SER A C 1
ATOM 1777 O O . SER A 1 224 ? -0.032 -12.734 -27.031 1 65.69 224 SER A O 1
ATOM 1779 N N . ASN A 1 225 ? -0.478 -10.617 -27.156 1 72.81 225 ASN A N 1
ATOM 1780 C CA . ASN A 1 225 ? -1.156 -10.625 -25.875 1 72.81 225 ASN A CA 1
ATOM 1781 C C . ASN A 1 225 ? -2.531 -11.281 -25.969 1 72.81 225 ASN A C 1
ATOM 1783 O O . ASN A 1 225 ? -2.93 -12.023 -25.062 1 72.81 225 ASN A O 1
ATOM 1787 N N . VAL A 1 226 ? -3.18 -11.07 -27 1 74.81 226 VAL A N 1
ATOM 1788 C CA . VAL A 1 226 ? -4.512 -11.641 -27.188 1 74.81 226 VAL A CA 1
ATOM 1789 C C . VAL A 1 226 ? -4.402 -13.156 -27.359 1 74.81 226 VAL A C 1
ATOM 1791 O O . VAL A 1 226 ? -5.191 -13.914 -26.797 1 74.81 226 VAL A O 1
ATOM 1794 N N . LEU A 1 227 ? -3.479 -13.516 -28.094 1 78.81 227 LEU A N 1
ATOM 1795 C CA . LEU A 1 227 ? -3.301 -14.945 -28.328 1 78.81 227 LEU A CA 1
ATOM 1796 C C . LEU A 1 227 ? -2.906 -15.664 -27.047 1 78.81 227 LEU A C 1
ATOM 1798 O O . LEU A 1 227 ? -3.389 -16.766 -26.781 1 78.81 227 LEU A O 1
ATOM 1802 N N . SER A 1 228 ? -1.993 -15.078 -26.281 1 85.69 228 SER A N 1
ATOM 1803 C CA . SER A 1 228 ? -1.602 -15.68 -25.016 1 85.69 228 SER A CA 1
ATOM 1804 C C . SER A 1 228 ? -2.801 -15.852 -24.078 1 85.69 228 SER A C 1
ATOM 1806 O O . SER A 1 228 ? -2.9 -16.844 -23.359 1 85.69 228 SER A O 1
ATOM 1808 N N . LYS A 1 229 ? -3.639 -14.852 -24.188 1 86.5 229 LYS A N 1
ATOM 1809 C CA . LYS A 1 229 ? -4.855 -14.93 -23.375 1 86.5 229 LYS A CA 1
ATOM 1810 C C . LYS A 1 229 ? -5.727 -16.109 -23.812 1 86.5 229 LYS A C 1
ATOM 1812 O O . LYS A 1 229 ? -6.219 -16.859 -22.984 1 86.5 229 LYS A O 1
ATOM 1817 N N . LYS A 1 230 ? -5.93 -16.234 -25.031 1 84.5 230 LYS A N 1
ATOM 1818 C CA . LYS A 1 230 ? -6.75 -17.328 -25.578 1 84.5 230 LYS A CA 1
ATOM 1819 C C . LYS A 1 230 ? -6.156 -18.688 -25.219 1 84.5 230 LYS A C 1
ATOM 1821 O O . LYS A 1 230 ? -6.883 -19.609 -24.859 1 84.5 230 LYS A O 1
ATOM 1826 N N . VAL A 1 231 ? -4.902 -18.781 -25.344 1 87.31 231 VAL A N 1
ATOM 1827 C CA . VAL A 1 231 ? -4.203 -20.031 -25.047 1 87.31 231 VAL A CA 1
ATOM 1828 C C . VAL A 1 231 ? -4.391 -20.375 -23.562 1 87.31 231 VAL A C 1
ATOM 1830 O O . VAL A 1 231 ? -4.656 -21.531 -23.219 1 87.31 231 VAL A O 1
ATOM 1833 N N . ARG A 1 232 ? -4.246 -19.453 -22.703 1 91.81 232 ARG A N 1
ATOM 1834 C CA . ARG A 1 232 ? -4.379 -19.672 -21.266 1 91.81 232 ARG A CA 1
ATOM 1835 C C . ARG A 1 232 ? -5.785 -20.156 -20.922 1 91.81 232 ARG A C 1
ATOM 1837 O O . ARG A 1 232 ? -5.953 -21.078 -20.125 1 91.81 232 ARG A O 1
ATOM 1844 N N . ILE A 1 233 ? -6.793 -19.547 -21.516 1 90.88 233 ILE A N 1
ATOM 1845 C CA . ILE A 1 233 ? -8.172 -19.953 -21.266 1 90.88 233 ILE A CA 1
ATOM 1846 C C . ILE A 1 233 ? -8.398 -21.375 -21.781 1 90.88 233 ILE A C 1
ATOM 1848 O O . ILE A 1 233 ? -9.008 -22.203 -21.094 1 90.88 233 ILE A O 1
ATOM 1852 N N . ALA A 1 234 ? -7.863 -21.625 -22.984 1 88.88 234 ALA A N 1
ATOM 1853 C CA . ALA A 1 234 ? -7.984 -22.953 -23.562 1 88.88 234 ALA A CA 1
ATOM 1854 C C . ALA A 1 234 ? -7.305 -24 -22.688 1 88.88 234 ALA A C 1
ATOM 1856 O O . ALA A 1 234 ? -7.816 -25.109 -22.531 1 88.88 234 ALA A O 1
ATOM 1857 N N . LEU A 1 235 ? -6.199 -23.641 -22.203 1 92.38 235 LEU A N 1
ATOM 1858 C CA . LEU A 1 235 ? -5.469 -24.547 -21.328 1 92.38 235 LEU A CA 1
ATOM 1859 C C . LEU A 1 235 ? -6.301 -24.891 -20.094 1 92.38 235 LEU A C 1
ATOM 1861 O O . LEU A 1 235 ? -6.465 -26.062 -19.75 1 92.38 235 LEU A O 1
ATOM 1865 N N . CYS A 1 236 ? -6.852 -23.906 -19.453 1 94.38 236 CYS A N 1
ATOM 1866 C CA . CYS A 1 236 ? -7.672 -24.109 -18.266 1 94.38 236 CYS A CA 1
ATOM 1867 C C . CYS A 1 236 ? -8.875 -24.984 -18.578 1 94.38 236 CYS A C 1
ATOM 1869 O O . CYS A 1 236 ? -9.148 -25.953 -17.859 1 94.38 236 CYS A O 1
ATOM 1871 N N . ARG A 1 237 ? -9.492 -24.688 -19.609 1 92.31 237 ARG A N 1
ATOM 1872 C CA . ARG A 1 237 ? -10.688 -25.438 -20.016 1 92.31 237 ARG A CA 1
ATOM 1873 C C . ARG A 1 237 ? -10.344 -26.891 -20.328 1 92.31 237 ARG A C 1
ATOM 1875 O O . ARG A 1 237 ? -11.062 -27.797 -19.922 1 92.31 237 ARG A O 1
ATOM 1882 N N . SER A 1 238 ? -9.273 -27.047 -21.016 1 92.75 238 SER A N 1
ATOM 1883 C CA . SER A 1 238 ? -8.859 -28.391 -21.422 1 92.75 238 SER A CA 1
ATOM 1884 C C . SER A 1 238 ? -8.555 -29.266 -20.203 1 92.75 238 SER A C 1
ATOM 1886 O O . SER A 1 238 ? -8.938 -30.438 -20.156 1 92.75 238 SER A O 1
ATOM 1888 N N . LEU A 1 239 ? -7.883 -28.719 -19.266 1 94.75 239 LEU A N 1
ATOM 1889 C CA . LEU A 1 239 ? -7.492 -29.469 -18.078 1 94.75 239 LEU A CA 1
ATOM 1890 C C . LEU A 1 239 ? -8.719 -29.891 -17.281 1 94.75 239 LEU A C 1
ATOM 1892 O O . LEU A 1 239 ? -8.758 -30.984 -16.719 1 94.75 239 LEU A O 1
ATOM 1896 N N . ILE A 1 240 ? -9.695 -29.016 -17.234 1 93.94 240 ILE A N 1
ATOM 1897 C CA . ILE A 1 240 ? -10.922 -29.297 -16.5 1 93.94 240 ILE A CA 1
ATOM 1898 C C . ILE A 1 240 ? -11.781 -30.266 -17.312 1 93.94 240 ILE A C 1
ATOM 1900 O O . ILE A 1 240 ? -12.242 -31.281 -16.781 1 93.94 240 ILE A O 1
ATOM 1904 N N . TYR A 1 241 ? -11.945 -30.016 -18.578 1 93 241 TYR A N 1
ATOM 1905 C CA . TYR A 1 241 ? -12.766 -30.844 -19.453 1 93 241 TYR A CA 1
ATOM 1906 C C . TYR A 1 241 ? -12.266 -32.281 -19.5 1 93 241 TYR A C 1
ATOM 1908 O O . TYR A 1 241 ? -13.055 -33.219 -19.547 1 93 241 TYR A O 1
ATOM 1916 N N . ASP A 1 242 ? -11.023 -32.438 -19.516 1 94 242 ASP A N 1
ATOM 1917 C CA . ASP A 1 242 ? -10.391 -33.75 -19.531 1 94 242 ASP A CA 1
ATOM 1918 C C . ASP A 1 242 ? -10.922 -34.656 -18.422 1 94 242 ASP A C 1
ATOM 1920 O O . ASP A 1 242 ? -10.922 -35.875 -18.547 1 94 242 ASP A O 1
ATOM 1924 N N . GLN A 1 243 ? -11.414 -34.062 -17.391 1 94.56 243 GLN A N 1
ATOM 1925 C CA . GLN A 1 243 ? -11.797 -34.812 -16.203 1 94.56 243 GLN A CA 1
ATOM 1926 C C . GLN A 1 243 ? -13.305 -35 -16.125 1 94.56 243 GLN A C 1
ATOM 1928 O O . GLN A 1 243 ? -13.805 -35.812 -15.352 1 94.56 243 GLN A O 1
ATOM 1933 N N . ILE A 1 244 ? -14.023 -34.281 -16.953 1 93.5 244 ILE A N 1
ATOM 1934 C CA . ILE A 1 244 ? -15.469 -34.312 -16.781 1 93.5 244 ILE A CA 1
ATOM 1935 C C . ILE A 1 244 ? -16.141 -34.688 -18.094 1 93.5 244 ILE A C 1
ATOM 1937 O O . ILE A 1 244 ? -17.359 -34.75 -18.188 1 93.5 244 ILE A O 1
ATOM 1941 N N . SER A 1 245 ? -15.414 -34.969 -19.125 1 90.5 245 SER A N 1
ATOM 1942 C CA . SER A 1 245 ? -15.922 -35.219 -20.469 1 90.5 245 SER A CA 1
ATOM 1943 C C . SER A 1 245 ? -16.531 -36.625 -20.578 1 90.5 245 SER A C 1
ATOM 1945 O O . SER A 1 245 ? -17.266 -36.906 -21.516 1 90.5 245 SER A O 1
ATOM 1947 N N . GLY A 1 246 ? -16.188 -37.531 -19.688 1 89.44 246 GLY A N 1
ATOM 1948 C CA . GLY A 1 246 ? -16.609 -38.906 -19.781 1 89.44 246 GLY A CA 1
ATOM 1949 C C . GLY A 1 246 ? -15.648 -39.781 -20.594 1 89.44 246 GLY A C 1
ATOM 1950 O O . GLY A 1 246 ? -15.758 -41 -20.609 1 89.44 246 GLY A O 1
ATOM 1951 N N . LYS A 1 247 ? -14.68 -39.094 -21.219 1 91.31 247 LYS A N 1
ATOM 1952 C CA . LYS A 1 247 ? -13.664 -39.812 -21.969 1 91.31 247 LYS A CA 1
ATOM 1953 C C . LYS A 1 247 ? -12.477 -40.188 -21.078 1 91.31 247 LYS A C 1
ATOM 1955 O O . LYS A 1 247 ? -12.438 -39.812 -19.906 1 91.31 247 LYS A O 1
ATOM 1960 N N . GLU A 1 248 ? -11.625 -40.938 -21.688 1 93.94 248 GLU A N 1
ATOM 1961 C CA . GLU A 1 248 ? -10.414 -41.312 -20.953 1 93.94 248 GLU A CA 1
ATOM 1962 C C . GLU A 1 248 ? -9.562 -40.062 -20.625 1 93.94 248 GLU A C 1
ATOM 1964 O O . GLU A 1 248 ? -9.266 -39.281 -21.516 1 93.94 248 GLU A O 1
ATOM 1969 N N . ARG A 1 249 ? -9.203 -40 -19.438 1 93.81 249 ARG A N 1
ATOM 1970 C CA . ARG A 1 249 ? -8.398 -38.875 -18.984 1 93.81 249 ARG A CA 1
ATOM 1971 C C . ARG A 1 249 ? -7.02 -38.906 -19.641 1 93.81 249 ARG A C 1
ATOM 1973 O O . ARG A 1 249 ? -6.379 -39.938 -19.719 1 93.81 249 ARG A O 1
ATOM 1980 N N . GLN A 1 250 ? -6.594 -37.688 -20.078 1 92.56 250 GLN A N 1
ATOM 1981 C CA . GLN A 1 250 ? -5.328 -37.594 -20.797 1 92.56 250 GLN A CA 1
ATOM 1982 C C . GLN A 1 250 ? -4.285 -36.844 -19.984 1 92.56 250 GLN A C 1
ATOM 1984 O O . GLN A 1 250 ? -3.088 -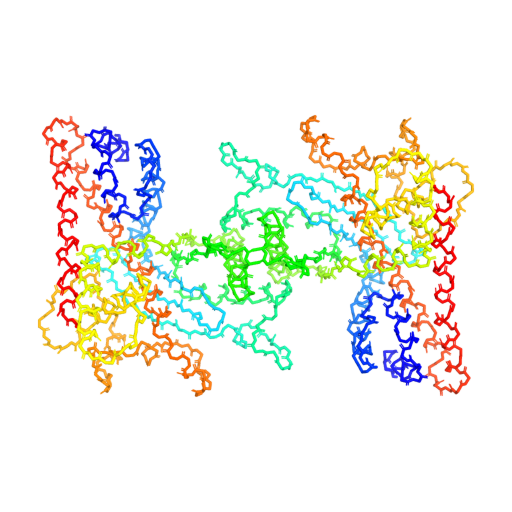37.125 -20.094 1 92.56 250 GLN A O 1
ATOM 1989 N N . PHE A 1 251 ? -4.812 -35.875 -19.281 1 92.56 251 PHE A N 1
ATOM 1990 C CA . PHE A 1 251 ? -3.889 -35 -18.578 1 92.56 251 PHE A CA 1
ATOM 1991 C C . PHE A 1 251 ? -3.955 -35.219 -17.078 1 92.56 251 PHE A C 1
ATOM 1993 O O . PHE A 1 251 ? -5.035 -35.188 -16.484 1 92.56 251 PHE A O 1
ATOM 2000 N N . PHE A 1 252 ? -3.086 -35.594 -16.359 1 94.5 252 PHE A N 1
ATOM 2001 C CA . PHE A 1 252 ? -3.023 -35.938 -14.953 1 94.5 252 PHE A CA 1
ATOM 2002 C C . PHE A 1 252 ? -2.189 -34.938 -14.172 1 94.5 252 PHE A C 1
ATOM 2004 O O . PHE A 1 252 ? -1.316 -35.312 -13.391 1 94.5 252 PHE A O 1
ATOM 2011 N N . LYS A 1 253 ? -2.518 -33.656 -14.414 1 96.25 253 LYS A N 1
ATOM 2012 C CA . LYS A 1 253 ? -1.748 -32.594 -13.758 1 96.25 253 LYS A CA 1
ATOM 2013 C C . LYS A 1 253 ? -2.312 -32.281 -12.375 1 96.25 253 LYS A C 1
ATOM 2015 O O . LYS A 1 253 ? -1.562 -31.953 -11.453 1 96.25 253 LYS A O 1
ATOM 2020 N N . PHE A 1 254 ? -3.596 -32.312 -12.203 1 97.94 254 PHE A N 1
ATOM 2021 C CA . PHE A 1 254 ? -4.27 -32.188 -10.922 1 97.94 254 PHE A CA 1
ATOM 2022 C C . PHE A 1 254 ? -5.617 -32.906 -10.938 1 97.94 254 PHE A C 1
ATOM 2024 O O . PHE A 1 254 ? -6.105 -33.281 -12 1 97.94 254 PHE A O 1
ATOM 2031 N N . ASP A 1 255 ? -6.109 -33.156 -9.75 1 98.12 255 ASP A N 1
ATOM 2032 C CA . ASP A 1 255 ? -7.445 -33.719 -9.602 1 98.12 255 ASP A CA 1
ATOM 2033 C C . ASP A 1 255 ? -8.453 -32.656 -9.164 1 98.12 255 ASP A C 1
ATOM 2035 O O . ASP A 1 255 ? -8.07 -31.641 -8.562 1 98.12 255 ASP A O 1
ATOM 2039 N N . LEU A 1 256 ? -9.703 -32.844 -9.523 1 97.38 256 LEU A N 1
ATOM 2040 C CA . LEU A 1 256 ? -10.766 -31.953 -9.055 1 97.38 256 LEU A CA 1
ATOM 2041 C C . LEU A 1 256 ? -11.312 -32.438 -7.715 1 97.38 256 LEU A C 1
ATOM 2043 O O . LEU A 1 256 ? -11.484 -33.625 -7.5 1 97.38 256 LEU A O 1
ATOM 2047 N N . ASP A 1 257 ? -11.477 -31.516 -6.848 1 97 257 ASP A N 1
ATOM 2048 C CA . ASP A 1 257 ? -12.188 -31.828 -5.613 1 97 257 ASP A CA 1
ATOM 2049 C C . ASP A 1 257 ? -13.562 -32.438 -5.91 1 97 257 ASP A C 1
ATOM 2051 O O . ASP A 1 257 ? -14.266 -31.953 -6.805 1 97 257 ASP A O 1
ATOM 2055 N N . PRO A 1 258 ? -13.984 -33.406 -5.137 1 96.12 258 PRO A N 1
ATOM 2056 C CA . PRO A 1 258 ? -15.25 -34.094 -5.43 1 96.12 258 PRO A CA 1
ATOM 2057 C C . PRO A 1 258 ? -16.438 -33.156 -5.492 1 96.12 258 PRO A C 1
ATOM 2059 O O . PRO A 1 258 ? -17.281 -33.25 -6.383 1 96.12 258 PRO A O 1
ATOM 2062 N N . ASP A 1 259 ? -16.5 -32.219 -4.555 1 94.62 259 ASP A N 1
ATOM 2063 C CA . ASP A 1 259 ? -17.609 -31.266 -4.559 1 94.62 259 ASP A CA 1
ATOM 2064 C C . ASP A 1 259 ? -17.547 -30.375 -5.793 1 94.62 259 ASP A C 1
ATOM 2066 O O . ASP A 1 259 ? -18.578 -30.062 -6.391 1 94.62 259 ASP A O 1
ATOM 2070 N N . PHE A 1 260 ? -16.391 -30 -6.133 1 93.88 260 PHE A N 1
ATOM 2071 C CA . PHE A 1 260 ? -16.203 -29.156 -7.309 1 93.88 260 PHE A CA 1
ATOM 2072 C C . PHE A 1 260 ? -16.531 -29.938 -8.578 1 93.88 260 PHE A C 1
ATOM 2074 O O . PHE A 1 260 ? -17.156 -29.375 -9.5 1 93.88 260 PHE A O 1
ATOM 2081 N N . LYS A 1 261 ? -16.141 -31.125 -8.664 1 94.69 261 LYS A N 1
ATOM 2082 C CA . LYS A 1 261 ? -16.438 -31.984 -9.812 1 94.69 261 LYS A CA 1
ATOM 2083 C C . LYS A 1 261 ? -17.938 -32.156 -9.977 1 94.69 261 LYS A C 1
ATOM 2085 O O . LYS A 1 261 ? -18.438 -32.219 -11.102 1 94.69 261 LYS A O 1
ATOM 2090 N N . GLU A 1 262 ? -18.625 -32.312 -8.859 1 94.06 262 GLU A N 1
ATOM 2091 C CA . GLU A 1 262 ? -20.078 -32.438 -8.906 1 94.06 262 GLU A CA 1
ATOM 2092 C C . GLU A 1 262 ? -20.719 -31.219 -9.555 1 94.06 262 GLU A C 1
ATOM 2094 O O . GLU A 1 262 ? -21.656 -31.359 -10.344 1 94.06 262 GLU A O 1
ATOM 2099 N N . ILE A 1 263 ? -20.203 -30.109 -9.203 1 91.69 263 ILE A N 1
ATOM 2100 C CA . ILE A 1 263 ? -20.703 -28.875 -9.789 1 91.69 263 ILE A CA 1
ATOM 2101 C C . ILE A 1 263 ? -20.453 -28.875 -11.297 1 91.69 263 ILE A C 1
ATOM 2103 O O . ILE A 1 263 ? -21.344 -28.547 -12.078 1 91.69 263 ILE A O 1
ATOM 2107 N N . LEU A 1 264 ? -19.328 -29.297 -11.688 1 92.62 264 LEU A N 1
ATOM 2108 C CA . LEU A 1 264 ? -18.938 -29.312 -13.094 1 92.62 264 LEU A CA 1
ATOM 2109 C C . LEU A 1 264 ? -19.734 -30.359 -13.859 1 92.62 264 LEU A C 1
ATOM 2111 O O . LEU A 1 264 ? -20.141 -30.109 -15.008 1 92.62 264 LEU A O 1
ATOM 2115 N N . ASP A 1 265 ? -19.938 -31.453 -13.219 1 92.31 265 ASP A N 1
ATOM 2116 C CA . ASP A 1 265 ? -20.719 -32.5 -13.844 1 92.31 265 ASP A CA 1
ATOM 2117 C C . ASP A 1 265 ? -22.156 -32.062 -14.094 1 92.31 265 ASP A C 1
ATOM 2119 O O . ASP A 1 265 ? -22.781 -32.469 -15.062 1 92.31 265 ASP A O 1
ATOM 2123 N N . GLY A 1 266 ? -22.625 -31.25 -13.211 1 90.62 266 GLY A N 1
ATOM 2124 C CA . GLY A 1 266 ? -23.984 -30.75 -13.336 1 90.62 266 GLY A CA 1
ATOM 2125 C C . GLY A 1 266 ? -24.094 -29.531 -14.25 1 90.62 266 GLY A C 1
ATOM 2126 O O . GLY A 1 266 ? -25.188 -29.016 -14.453 1 90.62 266 GLY A O 1
ATOM 2127 N N . TYR A 1 267 ? -23 -29.188 -14.781 1 90 267 TYR A N 1
ATOM 2128 C CA . TYR A 1 267 ? -23 -28.016 -15.656 1 90 267 TYR A CA 1
ATOM 2129 C C . TYR A 1 267 ? -23.812 -28.266 -16.906 1 90 267 TYR A C 1
ATOM 2131 O O . TYR A 1 267 ? -23.562 -29.234 -17.641 1 90 267 TYR A O 1
ATOM 2139 N N . GLU A 1 268 ? -24.766 -27.406 -17.266 1 88.88 268 GLU A N 1
ATOM 2140 C CA . GLU A 1 268 ? -25.734 -27.625 -18.344 1 88.88 268 GLU A CA 1
ATOM 2141 C C . GLU A 1 268 ? -25.188 -27.156 -19.688 1 88.88 268 GLU A C 1
ATOM 2143 O O . GLU A 1 268 ? -25.594 -27.641 -20.734 1 88.88 268 GLU A O 1
ATOM 2148 N N . GLY A 1 269 ? -24.281 -26.281 -19.672 1 87.06 269 GLY A N 1
ATOM 2149 C CA . GLY A 1 269 ? -23.734 -25.781 -20.906 1 87.06 269 GLY A CA 1
ATOM 2150 C C . GLY A 1 269 ? -22.703 -26.703 -21.531 1 87.06 269 GLY A C 1
ATOM 2151 O O . GLY A 1 269 ? -22.609 -27.875 -21.156 1 87.06 269 GLY A O 1
ATOM 2152 N N . ASP A 1 270 ? -22.078 -26.203 -22.578 1 89.06 270 ASP A N 1
ATOM 2153 C CA . ASP A 1 270 ? -20.984 -26.938 -23.219 1 89.06 270 ASP A CA 1
ATOM 2154 C C . ASP A 1 270 ? -19.797 -27.062 -22.266 1 89.06 270 ASP A C 1
ATOM 2156 O O . ASP A 1 270 ? -19.109 -26.078 -22 1 89.06 270 ASP A O 1
ATOM 2160 N N . LYS A 1 271 ? -19.562 -28.25 -21.844 1 87.44 271 LYS A N 1
ATOM 2161 C CA . LYS A 1 271 ? -18.516 -28.516 -20.859 1 87.44 271 LYS A CA 1
ATOM 2162 C C . LYS A 1 271 ? -17.125 -28.188 -21.438 1 87.44 271 LYS A C 1
ATOM 2164 O O . LYS A 1 271 ? -16.188 -27.906 -20.688 1 87.44 271 LYS A O 1
ATOM 2169 N N . SER A 1 272 ? -16.969 -28.312 -22.719 1 85.19 272 SER A N 1
ATOM 2170 C CA . SER A 1 272 ? -15.688 -28 -23.344 1 85.19 272 SER A CA 1
ATOM 2171 C C . SER A 1 272 ? -15.406 -26.5 -23.328 1 85.19 272 SER A C 1
ATOM 2173 O O . SER A 1 272 ? -14.266 -26.062 -23.516 1 85.19 272 SER A O 1
ATOM 2175 N N . SER A 1 273 ? -16.406 -25.719 -23.109 1 87.5 273 SER A N 1
ATOM 2176 C CA . SER A 1 273 ? -16.312 -24.266 -23.031 1 87.5 273 SER A CA 1
ATOM 2177 C C . SER A 1 273 ? -16.891 -23.734 -21.719 1 87.5 273 SER A C 1
ATOM 2179 O O . SER A 1 273 ? -17.594 -22.734 -21.719 1 87.5 273 SER A O 1
ATOM 2181 N N . VAL A 1 274 ? -16.594 -24.453 -20.734 1 85.56 274 VAL A N 1
ATOM 2182 C CA . VAL A 1 274 ? -17.141 -24.141 -19.422 1 85.56 274 VAL A CA 1
ATOM 2183 C C . VAL A 1 274 ? -16.938 -22.656 -19.125 1 85.56 274 VAL A C 1
ATOM 2185 O O . VAL A 1 274 ? -15.867 -22.109 -19.391 1 85.56 274 VAL A O 1
ATOM 2188 N N . ASN A 1 275 ? -17.922 -22.031 -18.672 1 85.19 275 ASN A N 1
ATOM 2189 C CA . ASN A 1 275 ? -17.859 -20.688 -18.125 1 85.19 275 ASN A CA 1
ATOM 2190 C C . ASN A 1 275 ? -17.453 -20.688 -16.656 1 85.19 275 ASN A C 1
ATOM 2192 O O . ASN A 1 275 ? -18.266 -21.016 -15.789 1 85.19 275 ASN A O 1
ATOM 2196 N N . PHE A 1 276 ? -16.266 -20.234 -16.359 1 86.12 276 PHE A N 1
ATOM 2197 C CA . PHE A 1 276 ? -15.711 -20.328 -15.023 1 86.12 276 PHE A CA 1
ATOM 2198 C C . PHE A 1 276 ? -16.516 -19.484 -14.039 1 86.12 276 PHE A C 1
ATOM 2200 O O . PHE A 1 276 ? -16.609 -19.812 -12.859 1 86.12 276 PHE A O 1
ATOM 2207 N N . TYR A 1 277 ? -17.016 -18.469 -14.5 1 83.31 277 TYR A N 1
ATOM 2208 C CA . TYR A 1 277 ? -17.828 -17.609 -13.648 1 83.31 277 TYR A CA 1
ATOM 2209 C C . TYR A 1 277 ? -19.031 -18.359 -13.102 1 83.31 277 TYR A C 1
ATOM 2211 O O . TYR A 1 277 ? -19.406 -18.188 -11.93 1 83.31 277 TYR A O 1
ATOM 2219 N N . GLU A 1 278 ? -19.578 -19.188 -13.875 1 83.06 278 GLU A N 1
ATOM 2220 C CA . GLU A 1 278 ? -20.797 -19.906 -13.508 1 83.06 278 GLU A CA 1
ATOM 2221 C C . GLU A 1 278 ? -20.5 -21 -12.484 1 83.06 278 GLU A C 1
ATOM 2223 O O . GLU A 1 278 ? -21.391 -21.422 -11.758 1 83.06 278 GLU A O 1
ATOM 2228 N N . ILE A 1 279 ? -19.297 -21.391 -12.445 1 82.31 279 ILE A N 1
ATOM 2229 C CA . ILE A 1 279 ? -18.984 -22.516 -11.562 1 82.31 279 ILE A CA 1
ATOM 2230 C C . ILE A 1 279 ? -18.203 -22 -10.344 1 82.31 279 ILE A C 1
ATOM 2232 O O . ILE A 1 279 ? -17.844 -22.797 -9.469 1 82.31 279 ILE A O 1
ATOM 2236 N N . SER A 1 280 ? -17.875 -20.734 -10.32 1 84.5 280 SER A N 1
ATOM 2237 C CA . SER A 1 280 ? -17.125 -20.141 -9.211 1 84.5 280 SER A CA 1
ATOM 2238 C C . SER A 1 280 ? -18.047 -19.703 -8.086 1 84.5 280 SER A C 1
ATOM 2240 O O . SER A 1 280 ? -19.266 -19.641 -8.266 1 84.5 280 SER A O 1
ATOM 2242 N N . LYS A 1 281 ? -17.469 -19.562 -6.875 1 81.69 281 LYS A N 1
ATOM 2243 C CA . LYS A 1 281 ? -18.172 -19.016 -5.715 1 81.69 281 LYS A CA 1
ATOM 2244 C C . LYS A 1 281 ? -17.891 -17.531 -5.543 1 81.69 281 LYS A C 1
ATOM 2246 O O . LYS A 1 281 ? -16.938 -17 -6.121 1 81.69 281 LYS A O 1
ATOM 2251 N N . GLY A 1 282 ? -18.703 -16.812 -4.664 1 72.12 282 GLY A N 1
ATOM 2252 C CA . GLY A 1 282 ? -18.406 -15.422 -4.34 1 72.12 282 GLY A CA 1
ATOM 2253 C C . GLY A 1 282 ? -19.609 -14.508 -4.496 1 72.12 282 GLY A C 1
ATOM 2254 O O . GLY A 1 282 ? -20.75 -14.922 -4.266 1 72.12 282 GLY A O 1
ATOM 2255 N N . SER A 1 283 ? -19.328 -13.125 -4.855 1 62 283 SER A N 1
ATOM 2256 C CA . SER A 1 283 ? -20.297 -12.047 -4.738 1 62 283 SER A CA 1
ATOM 2257 C C . SER A 1 283 ? -21.531 -12.328 -5.594 1 62 283 SER A C 1
ATOM 2259 O O . SER A 1 283 ? -21.406 -12.688 -6.766 1 62 283 SER A O 1
ATOM 2261 N N . ALA A 1 284 ? -22.594 -12.836 -4.945 1 50.06 284 ALA A N 1
ATOM 2262 C CA . ALA A 1 284 ? -23.922 -12.922 -5.543 1 50.06 284 ALA A CA 1
ATOM 2263 C C . ALA A 1 284 ? -24.266 -11.648 -6.316 1 50.06 284 ALA A C 1
ATOM 2265 O O . ALA A 1 284 ? -25.422 -11.391 -6.617 1 50.06 284 ALA A O 1
ATOM 2266 N N . MET A 1 285 ? -23.422 -10.688 -6.297 1 46.56 285 MET A N 1
ATOM 2267 C CA . MET A 1 285 ? -24.062 -9.453 -6.738 1 46.56 285 MET A CA 1
ATOM 2268 C C . MET A 1 285 ? -24.781 -9.648 -8.07 1 46.56 285 MET A C 1
ATOM 2270 O O . MET A 1 285 ? -24.5 -10.609 -8.789 1 46.56 285 MET A O 1
ATOM 2274 N N . ASP A 1 286 ? -25.391 -8.398 -8.453 1 43.03 286 ASP A N 1
ATOM 2275 C CA . ASP A 1 286 ? -26.422 -8.109 -9.453 1 43.03 286 ASP A CA 1
ATOM 2276 C C . ASP A 1 286 ? -26.031 -8.656 -10.82 1 43.03 286 ASP A C 1
ATOM 2278 O O . ASP A 1 286 ? -24.844 -8.805 -11.117 1 43.03 286 ASP A O 1
ATOM 2282 N N . LEU A 1 287 ? -26.969 -9.117 -11.406 1 43.16 287 LEU A N 1
ATOM 2283 C CA . LEU A 1 287 ? -27.094 -9.516 -12.805 1 43.16 287 LEU A CA 1
ATOM 2284 C C . LEU A 1 287 ? -26.109 -8.742 -13.68 1 43.16 287 LEU A C 1
ATOM 2286 O O . LEU A 1 287 ? -25.547 -9.297 -14.633 1 43.16 287 LEU A O 1
ATOM 2290 N N . ASP A 1 288 ? -25.969 -7.52 -13.398 1 45.97 288 ASP A N 1
ATOM 2291 C CA . ASP A 1 288 ? -25.219 -6.641 -14.289 1 45.97 288 ASP A CA 1
ATOM 2292 C C . ASP A 1 288 ? -23.719 -6.855 -14.133 1 45.97 288 ASP A C 1
ATOM 2294 O O . ASP A 1 288 ? -22.938 -6.527 -15.039 1 45.97 288 ASP A O 1
ATOM 2298 N N . PHE A 1 289 ? -23.281 -7.133 -12.984 1 48.03 289 PHE A N 1
ATOM 2299 C CA . PHE A 1 289 ? -21.859 -7.434 -12.82 1 48.03 289 PHE A CA 1
ATOM 2300 C C . PHE A 1 289 ? -21.469 -8.672 -13.625 1 48.03 289 PHE A C 1
ATOM 2302 O O . PHE A 1 289 ? -20.297 -8.867 -13.953 1 48.03 289 PHE A O 1
ATOM 2309 N N . ARG A 1 290 ? -22.484 -9.531 -13.82 1 44.69 290 ARG A N 1
ATOM 2310 C CA . ARG A 1 290 ? -22.422 -10.727 -14.656 1 44.69 290 ARG A CA 1
ATOM 2311 C C . ARG A 1 290 ? -21.938 -10.391 -16.062 1 44.69 290 ARG A C 1
ATOM 2313 O O . ARG A 1 290 ? -21.484 -11.281 -16.797 1 44.69 290 ARG A O 1
ATOM 2320 N N . GLN A 1 291 ? -22.422 -9.242 -16.328 1 45.22 291 GLN A N 1
ATOM 2321 C CA . GLN A 1 291 ? -22.125 -8.961 -17.734 1 45.22 291 GLN A CA 1
ATOM 2322 C C . GLN A 1 291 ? -20.609 -8.844 -17.953 1 45.22 291 GLN A C 1
ATOM 2324 O O . GLN A 1 291 ? -20.141 -8.883 -19.094 1 45.22 291 GLN A O 1
ATOM 2329 N N . ARG A 1 292 ? -19.891 -8.336 -16.797 1 50.06 292 ARG A N 1
ATOM 2330 C CA . ARG A 1 292 ? -18.469 -8.266 -17.125 1 50.06 292 ARG A CA 1
ATOM 2331 C C . ARG A 1 292 ? -17.812 -9.633 -17 1 50.06 292 ARG A C 1
ATOM 2333 O O . ARG A 1 292 ? -17.25 -9.961 -15.945 1 50.06 292 ARG A O 1
ATOM 2340 N N . ASN A 1 293 ? -18.422 -10.664 -17.516 1 52.62 293 ASN A N 1
ATOM 2341 C CA . ASN A 1 293 ? -18.172 -12.094 -17.641 1 52.62 293 ASN A CA 1
ATOM 2342 C C . ASN A 1 293 ? -16.734 -12.383 -18 1 52.62 293 ASN A C 1
ATOM 2344 O O . ASN A 1 293 ? -16.438 -12.758 -19.141 1 52.62 293 ASN A O 1
ATOM 2348 N N . LYS A 1 294 ? -15.781 -11.758 -17.25 1 62.69 294 LYS A N 1
ATOM 2349 C CA . LYS A 1 294 ? -14.422 -12.031 -17.703 1 62.69 294 LYS A CA 1
ATOM 2350 C C . LYS A 1 294 ? -13.883 -13.328 -17.094 1 62.69 294 LYS A C 1
ATOM 2352 O O . LYS A 1 294 ? -13.625 -13.391 -15.891 1 62.69 294 LYS A O 1
ATOM 2357 N N . ASN A 1 295 ? -13.969 -14.445 -17.812 1 75.81 295 ASN A N 1
ATOM 2358 C CA . ASN A 1 295 ? -13.344 -15.727 -17.5 1 75.81 295 ASN A CA 1
ATOM 2359 C C . ASN A 1 295 ? -11.844 -15.57 -17.281 1 75.81 295 ASN A C 1
ATOM 2361 O O . ASN A 1 295 ? -11.219 -16.406 -16.625 1 75.81 295 ASN A O 1
ATOM 2365 N N . ASP A 1 296 ? -11.367 -14.516 -17.703 1 87.75 296 ASP A N 1
ATOM 2366 C CA . ASP A 1 296 ? -9.922 -14.336 -17.734 1 87.75 296 ASP A CA 1
ATOM 2367 C C . ASP A 1 296 ? -9.336 -14.289 -16.328 1 87.75 296 ASP A C 1
ATOM 2369 O O . ASP A 1 296 ? -8.297 -14.898 -16.062 1 87.75 296 ASP A O 1
ATOM 2373 N N . ASP A 1 297 ? -10.062 -13.711 -15.438 1 91.94 297 ASP A N 1
ATOM 2374 C CA . ASP A 1 297 ? -9.523 -13.531 -14.094 1 91.94 297 ASP A CA 1
ATOM 2375 C C . ASP A 1 297 ? -9.492 -14.859 -13.336 1 91.94 297 ASP A C 1
ATOM 2377 O O . ASP A 1 297 ? -8.523 -15.148 -12.633 1 91.94 297 ASP A O 1
ATOM 2381 N N . LEU A 1 298 ? -10.5 -15.641 -13.508 1 94.5 298 LEU A N 1
ATOM 2382 C CA . LEU A 1 298 ? -10.547 -16.938 -12.844 1 94.5 298 LEU A CA 1
ATOM 2383 C C . LEU A 1 298 ? -9.508 -17.891 -13.445 1 94.5 298 LEU A C 1
ATOM 2385 O O . LEU A 1 298 ? -8.836 -18.625 -12.711 1 94.5 298 LEU A O 1
ATOM 2389 N N . CYS A 1 299 ? -9.391 -17.844 -14.711 1 95.06 299 CYS A N 1
ATOM 2390 C CA . CYS A 1 299 ? -8.375 -18.641 -15.375 1 95.06 299 CYS A CA 1
ATOM 2391 C C . CYS A 1 299 ? -6.977 -18.234 -14.914 1 95.06 299 CYS A C 1
ATOM 2393 O O . CYS A 1 299 ? -6.152 -19.094 -14.594 1 95.06 299 CYS A O 1
ATOM 2395 N N . ASP A 1 300 ? -6.727 -16.922 -14.859 1 95.88 300 ASP A N 1
ATOM 2396 C CA . ASP A 1 300 ? -5.41 -16.453 -14.438 1 95.88 300 ASP A CA 1
ATOM 2397 C C . ASP A 1 300 ? -5.129 -16.844 -12.992 1 95.88 300 ASP A C 1
ATOM 2399 O O . ASP A 1 300 ? -4.004 -17.219 -12.656 1 95.88 300 ASP A O 1
ATOM 2403 N N . SER A 1 301 ? -6.141 -16.766 -12.109 1 97.62 301 SER A N 1
ATOM 2404 C CA . SER A 1 301 ? -5.934 -17.188 -10.727 1 97.62 301 SER A CA 1
ATOM 2405 C C . SER A 1 301 ? -5.609 -18.672 -10.648 1 97.62 301 SER A C 1
ATOM 2407 O O . SER A 1 301 ? -4.758 -19.078 -9.859 1 97.62 301 SER A O 1
ATOM 2409 N N . LEU A 1 302 ? -6.27 -19.469 -11.453 1 98.06 302 LEU A N 1
ATOM 2410 C CA . LEU A 1 302 ? -5.984 -20.906 -11.531 1 98.06 302 LEU A CA 1
ATOM 2411 C C . LEU A 1 302 ? -4.551 -21.141 -11.992 1 98.06 302 LEU A C 1
ATOM 2413 O O . LEU A 1 302 ? -3.818 -21.922 -11.375 1 98.06 302 LEU A O 1
ATOM 2417 N N . LEU A 1 303 ? -4.16 -20.422 -13 1 97.94 303 LEU A N 1
ATOM 2418 C CA . LEU A 1 303 ? -2.846 -20.641 -13.594 1 97.94 303 LEU A CA 1
ATOM 2419 C C . LEU A 1 303 ? -1.741 -20.172 -12.648 1 9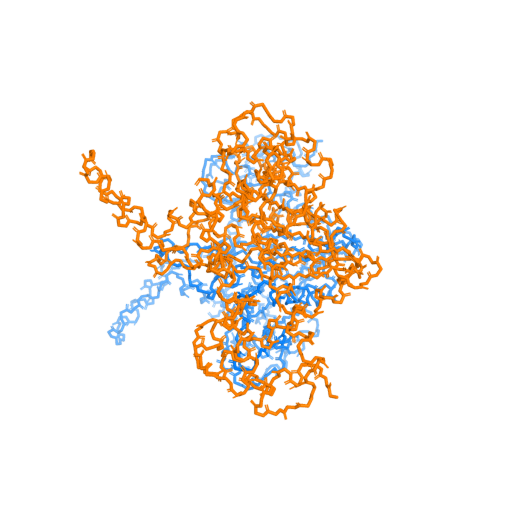7.94 303 LEU A C 1
ATOM 2421 O O . LEU A 1 303 ? -0.661 -20.766 -12.617 1 97.94 303 LEU A O 1
ATOM 2425 N N . HIS A 1 304 ? -1.975 -19.141 -11.875 1 98.31 304 HIS A N 1
ATOM 2426 C CA . HIS A 1 304 ? -0.996 -18.719 -10.875 1 98.31 304 HIS A CA 1
ATOM 2427 C C . HIS A 1 304 ? -0.769 -19.812 -9.836 1 98.31 304 HIS A C 1
ATOM 2429 O O . HIS A 1 304 ? 0.355 -20 -9.367 1 98.31 304 HIS A O 1
ATOM 2435 N N . GLY A 1 305 ? -1.761 -20.516 -9.453 1 98.62 305 GLY A N 1
ATOM 2436 C CA . GLY A 1 305 ? -1.581 -21.656 -8.57 1 98.62 305 GLY A CA 1
ATOM 2437 C C . GLY A 1 305 ? -0.939 -22.844 -9.266 1 98.62 305 GLY A C 1
ATOM 2438 O O . GLY A 1 305 ? 0.023 -23.422 -8.75 1 98.62 305 GLY A O 1
ATOM 2439 N N . PHE A 1 306 ? -1.444 -23.109 -10.445 1 98.31 306 PHE A N 1
ATOM 2440 C CA . PHE A 1 306 ? -1.088 -24.281 -11.211 1 98.31 306 PHE A CA 1
ATOM 2441 C C . PHE A 1 306 ? 0.395 -24.281 -11.562 1 98.31 306 PHE A C 1
ATOM 2443 O O . PHE A 1 306 ? 1.089 -25.281 -11.367 1 98.31 306 PHE A O 1
ATOM 2450 N N . VAL A 1 307 ? 0.939 -23.156 -12.008 1 98.44 307 VAL A N 1
ATOM 2451 C CA . VAL A 1 307 ? 2.312 -23.141 -12.5 1 98.44 307 VAL A CA 1
ATOM 2452 C C . VAL A 1 307 ? 3.281 -23.344 -11.336 1 98.44 307 VAL A C 1
ATOM 2454 O O . VAL A 1 307 ? 4.32 -23.984 -11.492 1 98.44 307 VAL A O 1
ATOM 2457 N N . TRP A 1 308 ? 2.986 -22.781 -10.203 1 98.75 308 TRP A N 1
ATOM 2458 C CA . TRP A 1 308 ? 3.852 -22.969 -9.039 1 98.75 308 TRP A CA 1
ATOM 2459 C C . TRP A 1 308 ? 3.896 -24.438 -8.641 1 98.75 308 TRP A C 1
ATOM 2461 O O . TRP A 1 308 ? 4.941 -24.938 -8.211 1 98.75 308 TRP A O 1
ATOM 2471 N N . LEU A 1 309 ? 2.775 -25.125 -8.773 1 98.62 309 LEU A N 1
ATOM 2472 C CA . LEU A 1 309 ? 2.73 -26.547 -8.43 1 98.62 309 LEU A CA 1
ATOM 2473 C C . LEU A 1 309 ? 3.508 -27.375 -9.453 1 98.62 309 LEU A C 1
ATOM 2475 O O . LEU A 1 309 ? 4.164 -28.359 -9.086 1 98.62 309 LEU A O 1
ATOM 2479 N N . GLU A 1 310 ? 3.418 -26.953 -10.727 1 98.06 310 GLU A N 1
ATOM 2480 C CA . GLU A 1 310 ? 4.227 -27.594 -11.75 1 98.06 310 GLU A CA 1
ATOM 2481 C C . GLU A 1 310 ? 5.715 -27.375 -11.508 1 98.06 310 GLU A C 1
ATOM 2483 O O . GLU A 1 310 ? 6.523 -28.297 -11.648 1 98.06 310 GLU A O 1
ATOM 2488 N N . TRP A 1 311 ? 6.082 -26.125 -11.164 1 98.62 311 TRP A N 1
ATOM 2489 C CA . TRP A 1 311 ? 7.469 -25.812 -10.836 1 98.62 311 TRP A CA 1
ATOM 2490 C C . TRP A 1 311 ? 7.941 -26.656 -9.648 1 98.62 311 TRP A C 1
ATOM 2492 O O . TRP A 1 311 ? 9.078 -27.141 -9.641 1 98.62 311 TRP A O 1
ATOM 2502 N N . LEU A 1 312 ? 7.094 -26.828 -8.664 1 98.5 312 LEU A N 1
ATOM 2503 C CA . LEU A 1 312 ? 7.426 -27.625 -7.48 1 98.5 312 LEU A CA 1
ATOM 2504 C C . LEU A 1 312 ? 7.652 -29.094 -7.855 1 98.5 312 LEU A C 1
ATOM 2506 O O . LEU A 1 312 ? 8.578 -29.719 -7.348 1 98.5 312 LEU A O 1
ATOM 2510 N N . ALA A 1 313 ? 6.773 -29.625 -8.711 1 97.56 313 ALA A N 1
ATOM 2511 C CA . ALA A 1 313 ? 6.934 -31 -9.164 1 97.56 313 ALA A CA 1
ATOM 2512 C C . ALA A 1 313 ? 8.266 -31.188 -9.875 1 97.56 313 ALA A C 1
ATOM 2514 O O . ALA A 1 313 ? 8.961 -32.188 -9.641 1 97.56 313 ALA A O 1
ATOM 2515 N N . ASN A 1 314 ? 8.562 -30.266 -10.766 1 97.88 314 ASN A N 1
ATOM 2516 C CA . ASN A 1 314 ? 9.844 -30.328 -11.461 1 97.88 314 ASN A CA 1
ATOM 2517 C C . ASN A 1 314 ? 11.016 -30.25 -10.492 1 97.88 314 ASN A C 1
ATOM 2519 O O . ASN A 1 314 ? 12.008 -30.953 -10.648 1 97.88 314 ASN A O 1
ATOM 2523 N N . TYR A 1 315 ? 10.922 -29.391 -9.516 1 98.06 315 TYR A N 1
ATOM 2524 C CA . TYR A 1 315 ? 11.961 -29.25 -8.508 1 98.06 315 TYR A CA 1
ATOM 2525 C C . TYR A 1 315 ? 12.148 -30.531 -7.719 1 98.06 315 TYR A C 1
ATOM 2527 O O . TYR A 1 315 ? 13.281 -30.953 -7.453 1 98.06 315 TYR A O 1
ATOM 2535 N N . ASN A 1 316 ? 11.055 -31.141 -7.352 1 96.56 316 ASN A N 1
ATOM 2536 C CA . ASN A 1 316 ? 11.117 -32.438 -6.652 1 96.56 316 ASN A CA 1
ATOM 2537 C C . ASN A 1 316 ? 11.852 -33.469 -7.48 1 96.56 316 ASN A C 1
ATOM 2539 O O . ASN A 1 316 ? 12.602 -34.281 -6.938 1 96.56 316 ASN A O 1
ATOM 2543 N N . THR A 1 317 ? 11.625 -33.469 -8.75 1 97.31 317 THR A N 1
ATOM 2544 C CA . THR A 1 317 ? 12.297 -34.406 -9.656 1 97.31 317 THR A CA 1
ATOM 2545 C C . THR A 1 317 ? 13.805 -34.156 -9.656 1 97.31 317 THR A C 1
ATOM 2547 O O . THR A 1 317 ? 14.594 -35.094 -9.672 1 97.31 317 THR A O 1
ATOM 2550 N N . LEU A 1 318 ? 14.18 -32.875 -9.641 1 97.44 318 LEU A N 1
ATOM 2551 C CA . LEU A 1 318 ? 15.594 -32.531 -9.594 1 97.44 318 LEU A CA 1
ATOM 2552 C C . LEU A 1 318 ? 16.234 -33.031 -8.297 1 97.44 318 LEU A C 1
ATOM 2554 O O . LEU A 1 318 ? 17.359 -33.531 -8.312 1 97.44 318 LEU A O 1
ATOM 2558 N N . LEU A 1 319 ? 15.531 -32.875 -7.215 1 96.56 319 LEU A N 1
ATOM 2559 C CA . LEU A 1 319 ? 16.062 -33.312 -5.93 1 96.56 319 LEU A CA 1
ATOM 2560 C C . LEU A 1 319 ? 16.234 -34.812 -5.898 1 96.56 319 LEU A C 1
ATOM 2562 O O . LEU A 1 319 ? 17.203 -35.344 -5.34 1 96.56 319 LEU A O 1
ATOM 2566 N N . LYS A 1 320 ? 15.305 -35.531 -6.434 1 96.25 320 LYS A N 1
ATOM 2567 C CA . LYS A 1 320 ? 15.414 -37 -6.516 1 96.25 320 LYS A CA 1
ATOM 2568 C C . LYS A 1 320 ? 16.625 -37.406 -7.352 1 96.25 320 LYS A C 1
ATOM 2570 O O . LYS A 1 320 ? 17.297 -38.375 -7.031 1 96.25 320 LYS A O 1
ATOM 2575 N N . PHE A 1 321 ? 16.828 -36.688 -8.406 1 97.62 321 PHE A N 1
ATOM 2576 C CA . PHE A 1 321 ? 18 -36.938 -9.227 1 97.62 321 PHE A CA 1
ATOM 2577 C C . PHE A 1 321 ? 19.281 -36.781 -8.406 1 97.62 321 PHE A C 1
ATOM 2579 O O . PHE A 1 321 ? 20.172 -37.625 -8.477 1 97.62 321 PHE A O 1
ATOM 2586 N N . VAL A 1 322 ? 19.344 -35.688 -7.66 1 96.25 322 VAL A N 1
ATOM 2587 C CA . VAL A 1 322 ? 20.516 -35.375 -6.855 1 96.25 322 VAL A CA 1
ATOM 2588 C C . VAL A 1 322 ? 20.719 -36.438 -5.785 1 96.25 322 VAL A C 1
ATOM 2590 O O . VAL A 1 322 ? 21.844 -36.812 -5.461 1 96.25 322 VAL A O 1
ATOM 2593 N N . ASP A 1 323 ? 19.641 -36.938 -5.246 1 95.69 323 ASP A N 1
ATOM 2594 C CA . ASP A 1 323 ? 19.703 -38 -4.254 1 95.69 323 ASP A CA 1
ATOM 2595 C C . ASP A 1 323 ? 20.328 -39.25 -4.852 1 95.69 323 ASP A C 1
ATOM 2597 O O . ASP A 1 323 ? 21.125 -39.938 -4.207 1 95.69 323 ASP A O 1
ATOM 2601 N N . LYS A 1 324 ? 19.938 -39.531 -6.012 1 96 324 LYS A N 1
ATOM 2602 C CA . LYS A 1 324 ? 20.422 -40.75 -6.703 1 96 324 LYS A CA 1
ATOM 2603 C C . LYS A 1 324 ? 21.859 -40.531 -7.195 1 96 324 LYS A C 1
ATOM 2605 O O . LYS A 1 324 ? 22.609 -41.5 -7.344 1 96 324 LYS A O 1
ATOM 2610 N N . HIS A 1 325 ? 22.203 -39.344 -7.477 1 96.38 325 HIS A N 1
ATOM 2611 C CA . HIS A 1 325 ? 23.516 -39 -8.016 1 96.38 325 HIS A CA 1
ATOM 2612 C C . HIS A 1 325 ? 24.25 -38 -7.129 1 96.38 325 HIS A C 1
ATOM 2614 O O . HIS A 1 325 ? 24.719 -36.969 -7.605 1 96.38 325 HIS A O 1
ATOM 2620 N N . ALA A 1 326 ? 24.422 -38.344 -5.941 1 93.62 326 ALA A N 1
ATOM 2621 C CA . ALA A 1 326 ? 25.016 -37.438 -4.953 1 93.62 326 ALA A CA 1
ATOM 2622 C C . ALA A 1 326 ? 26.5 -37.219 -5.262 1 93.62 326 ALA A C 1
ATOM 2624 O O . ALA A 1 326 ? 27.031 -36.156 -4.941 1 93.62 326 ALA A O 1
ATOM 2625 N N . ASN A 1 327 ? 27.094 -38.25 -5.793 1 92.38 327 ASN A N 1
ATOM 2626 C CA . ASN A 1 327 ? 28.484 -38.125 -6.227 1 92.38 327 ASN A CA 1
ATOM 2627 C C . ASN A 1 327 ? 28.578 -37.625 -7.668 1 92.38 327 ASN A C 1
ATOM 2629 O O . ASN A 1 327 ? 28.203 -38.344 -8.594 1 92.38 327 ASN A O 1
ATOM 2633 N N . TYR A 1 328 ? 29.094 -36.469 -7.852 1 92.25 328 TYR A N 1
ATOM 2634 C CA . TYR A 1 328 ? 29.188 -35.844 -9.156 1 92.25 328 TYR A CA 1
ATOM 2635 C C . TYR A 1 328 ? 30.188 -36.562 -10.047 1 92.25 328 TYR A C 1
ATOM 2637 O O . TYR A 1 328 ? 31.328 -36.812 -9.648 1 92.25 328 TYR A O 1
ATOM 2645 N N . THR A 1 329 ? 29.844 -36.969 -11.18 1 94.38 329 THR A N 1
ATOM 2646 C CA . THR A 1 329 ? 30.672 -37.562 -12.219 1 94.38 329 THR A CA 1
ATOM 2647 C C . THR A 1 329 ? 30.328 -36.969 -13.586 1 94.38 329 THR A C 1
ATOM 2649 O O . THR A 1 329 ? 29.297 -36.312 -13.742 1 94.38 329 THR A O 1
ATOM 2652 N N . THR A 1 330 ? 31.156 -37.219 -14.523 1 94.75 330 THR A N 1
ATOM 2653 C CA . THR A 1 330 ? 30.875 -36.781 -15.891 1 94.75 330 THR A CA 1
ATOM 2654 C C . THR A 1 330 ? 29.625 -37.469 -16.422 1 94.75 330 THR A C 1
ATOM 2656 O O . THR A 1 330 ? 28.812 -36.844 -17.125 1 94.75 330 THR A O 1
ATOM 2659 N N . ALA A 1 331 ? 29.453 -38.688 -16.031 1 96.12 331 ALA A N 1
ATOM 2660 C CA . ALA A 1 331 ? 28.281 -39.438 -16.469 1 96.12 331 ALA A CA 1
ATOM 2661 C C . ALA A 1 331 ? 27.016 -38.844 -15.875 1 96.12 331 ALA A C 1
ATOM 2663 O O . ALA A 1 331 ? 25.984 -38.719 -16.562 1 96.12 331 ALA A O 1
ATOM 2664 N N . SER A 1 332 ? 27.078 -38.594 -14.617 1 96.88 332 SER A N 1
ATOM 2665 C CA . SER A 1 332 ? 25.891 -38.031 -13.969 1 96.88 332 SER A CA 1
ATOM 2666 C C . SER A 1 332 ? 25.594 -36.625 -14.5 1 96.88 332 SER A C 1
ATOM 2668 O O . SER A 1 332 ? 24.422 -36.219 -14.555 1 96.88 332 SER A O 1
ATOM 2670 N N . GLN A 1 333 ? 26.594 -35.844 -14.93 1 97.31 333 GLN A N 1
ATOM 2671 C CA . GLN A 1 333 ? 26.391 -34.531 -15.547 1 97.31 333 GLN A CA 1
ATOM 2672 C C . GLN A 1 333 ? 25.641 -34.656 -16.859 1 97.31 333 GLN A C 1
ATOM 2674 O O . GLN A 1 333 ? 24.734 -33.844 -17.141 1 97.31 333 GLN A O 1
ATOM 2679 N N . ASP A 1 334 ? 26.062 -35.656 -17.641 1 97.06 334 ASP A N 1
ATOM 2680 C CA . ASP A 1 334 ? 25.391 -35.875 -18.906 1 97.06 334 ASP A CA 1
ATOM 2681 C C . ASP A 1 334 ? 23.922 -36.25 -18.688 1 97.06 334 ASP A C 1
ATOM 2683 O O . ASP A 1 334 ? 23.047 -35.812 -19.422 1 97.06 334 ASP A O 1
ATOM 2687 N N . GLN A 1 335 ? 23.703 -37.062 -17.656 1 97.69 335 GLN A N 1
ATOM 2688 C CA . GLN A 1 335 ? 22.328 -37.469 -17.312 1 97.69 335 GLN A CA 1
ATOM 2689 C C . GLN A 1 335 ? 21.516 -36.25 -16.844 1 97.69 335 GLN A C 1
ATOM 2691 O O . GLN A 1 335 ? 20.312 -36.188 -17.109 1 97.69 335 GLN A O 1
ATOM 2696 N N . PHE A 1 336 ? 22.172 -35.375 -16.156 1 97.94 336 PHE A N 1
ATOM 2697 C CA . PHE A 1 336 ? 21.5 -34.188 -15.703 1 97.94 336 PHE A CA 1
ATOM 2698 C C . PHE A 1 336 ? 21.078 -33.312 -16.891 1 97.94 336 PHE A C 1
ATOM 2700 O O . PHE A 1 336 ? 19.953 -32.781 -16.906 1 97.94 336 PHE A O 1
ATOM 2707 N N . GLN A 1 337 ? 21.922 -33.125 -17.859 1 97.44 337 GLN A N 1
ATOM 2708 C CA . GLN A 1 337 ? 21.594 -32.406 -19.062 1 97.44 337 GLN A CA 1
ATOM 2709 C C . GLN A 1 337 ? 20.438 -33.031 -19.828 1 97.44 337 GLN A C 1
ATOM 2711 O O . GLN A 1 337 ? 19.578 -32.344 -20.359 1 97.44 337 GLN A O 1
ATOM 2716 N N . GLN A 1 338 ? 20.5 -34.344 -19.844 1 97.5 338 GLN A N 1
ATOM 2717 C CA . GLN A 1 338 ? 19.406 -35.062 -20.484 1 97.5 338 GLN A CA 1
ATOM 2718 C C . GLN A 1 338 ? 18.078 -34.844 -19.734 1 97.5 338 GLN A C 1
ATOM 2720 O O . GLN A 1 338 ? 17.031 -34.719 -20.359 1 97.5 338 GLN A O 1
ATOM 2725 N N . LEU A 1 339 ? 18.125 -34.844 -18.406 1 97.88 339 LEU A N 1
ATOM 2726 C CA . LEU A 1 339 ? 16.953 -34.562 -17.594 1 97.88 339 LEU A CA 1
ATOM 2727 C C . LEU A 1 339 ? 16.328 -33.219 -17.953 1 97.88 339 LEU A C 1
ATOM 2729 O O . LEU A 1 339 ? 15.109 -33.094 -18.047 1 97.88 339 LEU A O 1
ATOM 2733 N N . ILE A 1 340 ? 17.172 -32.188 -18.125 1 97.62 340 ILE A N 1
ATOM 2734 C CA . ILE A 1 340 ? 16.688 -30.859 -18.484 1 97.62 340 ILE A CA 1
ATOM 2735 C C . ILE A 1 340 ? 15.992 -30.906 -19.844 1 97.62 340 ILE A C 1
ATOM 2737 O O . ILE A 1 340 ? 14.914 -30.328 -20.016 1 97.62 340 ILE A O 1
ATOM 2741 N N . LYS A 1 341 ? 16.625 -31.578 -20.797 1 96.44 341 LYS A N 1
ATOM 2742 C CA . LYS A 1 341 ? 16.016 -31.75 -22.109 1 96.44 341 LYS A CA 1
ATOM 2743 C C . LYS A 1 341 ? 14.672 -32.469 -22.016 1 96.44 341 LYS A C 1
ATOM 2745 O O . LYS A 1 341 ? 13.727 -32.094 -22.719 1 96.44 341 LYS A O 1
ATOM 2750 N N . ASP A 1 342 ? 14.633 -33.438 -21.172 1 96.81 342 ASP A N 1
ATOM 2751 C CA . ASP A 1 342 ? 13.398 -34.188 -20.984 1 96.81 342 ASP A CA 1
ATOM 2752 C C . ASP A 1 342 ? 12.289 -33.312 -20.406 1 96.81 342 ASP A C 1
ATOM 2754 O O . ASP A 1 342 ? 11.125 -33.438 -20.766 1 96.81 342 ASP A O 1
ATOM 2758 N N . PHE A 1 343 ? 12.656 -32.469 -19.438 1 95.94 343 PHE A N 1
ATOM 2759 C CA . PHE A 1 343 ? 11.695 -31.516 -18.891 1 95.94 343 PHE A CA 1
ATOM 2760 C C . PHE A 1 343 ? 11.031 -30.719 -20.016 1 95.94 343 PHE A C 1
ATOM 2762 O O . PHE A 1 343 ? 9.805 -30.625 -20.078 1 95.94 343 PHE A O 1
ATOM 2769 N N . VAL A 1 344 ? 11.797 -30.156 -20.859 1 94.94 344 VAL A N 1
ATOM 2770 C CA . VAL A 1 344 ? 11.336 -29.25 -21.906 1 94.94 344 VAL A CA 1
ATOM 2771 C C . VAL A 1 344 ? 10.492 -30.031 -22.922 1 94.94 344 VAL A C 1
ATOM 2773 O O . VAL A 1 344 ? 9.414 -29.578 -23.312 1 94.94 344 VAL A O 1
ATOM 2776 N N . THR A 1 345 ? 10.992 -31.156 -23.312 1 94.94 345 THR A N 1
ATOM 2777 C CA . THR A 1 345 ? 10.297 -31.969 -24.297 1 94.94 345 THR A CA 1
ATOM 2778 C C . THR A 1 345 ? 8.93 -32.406 -23.766 1 94.94 345 THR A C 1
ATOM 2780 O O . THR A 1 345 ? 7.934 -32.344 -24.5 1 94.94 345 THR A O 1
ATOM 2783 N N . SER A 1 346 ? 8.93 -32.875 -22.547 1 94.81 346 SER A N 1
ATOM 2784 C CA . SER A 1 346 ? 7.68 -33.312 -21.938 1 94.81 346 SER A CA 1
ATOM 2785 C C . SER A 1 346 ? 6.699 -32.125 -21.828 1 94.81 346 SER A C 1
ATOM 2787 O O . SER A 1 346 ? 5.504 -32.312 -22.094 1 94.81 346 SER A O 1
ATOM 2789 N N . HIS A 1 347 ? 7.211 -31.016 -21.438 1 94.94 347 HIS A N 1
ATOM 2790 C CA . HIS A 1 347 ? 6.375 -29.828 -21.297 1 94.94 347 HIS A CA 1
ATOM 2791 C C . HIS A 1 347 ? 5.805 -29.406 -22.656 1 94.94 347 HIS A C 1
ATOM 2793 O O . HIS A 1 347 ? 4.609 -29.125 -22.766 1 94.94 347 HIS A O 1
ATOM 2799 N N . ASP A 1 348 ? 6.652 -29.359 -23.656 1 91.62 348 ASP A N 1
ATOM 2800 C CA . ASP A 1 348 ? 6.219 -28.969 -25 1 91.62 348 ASP A CA 1
ATOM 2801 C C . ASP A 1 348 ? 5.148 -29.922 -25.516 1 91.62 348 ASP A C 1
ATOM 2803 O O . ASP A 1 348 ? 4.176 -29.484 -26.141 1 91.62 348 ASP A O 1
ATOM 2807 N N . SER A 1 349 ? 5.395 -31.172 -25.312 1 91.38 349 SER A N 1
ATOM 2808 C CA . SER A 1 349 ? 4.422 -32.156 -25.734 1 91.38 349 SER A CA 1
ATOM 2809 C C . SER A 1 349 ? 3.088 -31.969 -25.016 1 91.38 349 SER A C 1
ATOM 2811 O O . SER A 1 349 ? 2.029 -32.031 -25.656 1 91.38 349 SER A O 1
ATOM 2813 N N . PHE A 1 350 ? 3.131 -31.781 -23.766 1 91.94 350 PHE A N 1
ATOM 2814 C CA . PHE A 1 350 ? 1.932 -31.531 -22.984 1 91.94 350 PHE A CA 1
ATOM 2815 C C . PHE A 1 350 ? 1.179 -30.312 -23.516 1 91.94 350 PHE A C 1
ATOM 2817 O O . PHE A 1 350 ? -0.028 -30.391 -23.75 1 91.94 350 PHE A O 1
ATOM 2824 N N . MET A 1 351 ? 1.868 -29.234 -23.719 1 89.19 351 MET A N 1
ATOM 2825 C CA . MET A 1 351 ? 1.229 -28 -24.156 1 89.19 351 MET A CA 1
ATOM 2826 C C . MET A 1 351 ? 0.614 -28.156 -25.531 1 89.19 351 MET A C 1
ATOM 2828 O O . MET A 1 351 ? -0.483 -27.672 -25.797 1 89.19 351 MET A O 1
ATOM 2832 N N . SER A 1 352 ? 1.312 -28.797 -26.359 1 85.06 352 SER A N 1
ATOM 2833 C CA . SER A 1 352 ? 0.804 -29.062 -27.703 1 85.06 352 SER A CA 1
ATOM 2834 C C . SER A 1 352 ? -0.465 -29.906 -27.656 1 85.06 352 SER A C 1
ATOM 2836 O O . SER A 1 352 ? -1.435 -29.609 -28.359 1 85.06 352 SER A O 1
ATOM 2838 N N . ASN A 1 353 ? -0.48 -30.875 -26.812 1 87 353 ASN A N 1
ATOM 2839 C CA . ASN A 1 353 ? -1.606 -31.797 -26.734 1 87 353 ASN A CA 1
ATOM 2840 C C . ASN A 1 353 ? -2.812 -31.156 -26.062 1 87 353 ASN A C 1
ATOM 2842 O O . ASN A 1 353 ? -3.955 -31.422 -26.438 1 87 353 ASN A O 1
ATOM 2846 N N . VAL A 1 354 ? -2.539 -30.391 -25.141 1 85.94 354 VAL A N 1
ATOM 2847 C CA . VAL A 1 354 ? -3.621 -29.812 -24.344 1 85.94 354 VAL A CA 1
ATOM 2848 C C . VAL A 1 354 ? -4.398 -28.812 -25.188 1 85.94 354 VAL A C 1
ATOM 2850 O O . VAL A 1 354 ? -5.625 -28.734 -25.109 1 85.94 354 VAL A O 1
ATOM 2853 N N . ILE A 1 355 ? -3.727 -28.109 -26.031 1 78.56 355 ILE A N 1
ATOM 2854 C CA . ILE A 1 355 ? -4.363 -27.078 -26.844 1 78.56 355 ILE A CA 1
ATOM 2855 C C . ILE A 1 355 ? -5.141 -27.734 -27.984 1 78.56 355 ILE A C 1
ATOM 2857 O O . ILE A 1 355 ? -6.191 -27.25 -28.391 1 78.56 355 ILE A O 1
ATOM 2861 N N . LYS A 1 356 ? -4.656 -28.828 -28.453 1 76.06 356 LYS A N 1
ATOM 2862 C CA . LYS A 1 356 ? -5.344 -29.547 -29.531 1 76.06 356 LYS A CA 1
ATOM 2863 C C . LYS A 1 356 ? -6.664 -30.141 -29.031 1 76.06 356 LYS A C 1
ATOM 2865 O O . LYS A 1 356 ? -7.547 -30.453 -29.828 1 76.06 356 LYS A O 1
ATOM 2870 N N . SER A 1 357 ? -6.699 -30.328 -27.797 1 67.88 357 SER A N 1
ATOM 2871 C CA . SER A 1 357 ? -7.887 -30.953 -27.234 1 67.88 357 SER A CA 1
ATOM 2872 C C . SER A 1 357 ? -9.039 -29.969 -27.125 1 67.88 357 SER A C 1
ATOM 2874 O O . SER A 1 357 ? -10.164 -30.359 -26.781 1 67.88 357 SER A O 1
ATOM 2876 N N . ILE A 1 358 ? -8.781 -28.688 -27.297 1 62.59 358 ILE A N 1
ATOM 2877 C CA . ILE A 1 358 ? -9.875 -27.719 -27.281 1 62.59 358 ILE A CA 1
ATOM 2878 C C . ILE A 1 358 ? -9.945 -27 -28.625 1 62.59 358 ILE A C 1
ATOM 2880 O O . ILE A 1 358 ? -8.906 -26.688 -29.219 1 62.59 358 ILE A O 1
ATOM 2884 N N . MET B 1 1 ? -29.766 21.391 21.453 1 52.41 1 MET B N 1
ATOM 2885 C CA . MET B 1 1 ? -29.391 21.141 20.062 1 52.41 1 MET B CA 1
ATOM 2886 C C . MET B 1 1 ? -27.891 20.938 19.938 1 52.41 1 MET B C 1
ATOM 2888 O O . MET B 1 1 ? -27.109 21.562 20.672 1 52.41 1 MET B O 1
ATOM 2892 N N . SER B 1 2 ? -27.438 19.953 19.141 1 86.06 2 SER B N 1
ATOM 2893 C CA . SER B 1 2 ? -26 19.688 18.984 1 86.06 2 SER B CA 1
ATOM 2894 C C . SER B 1 2 ? -25.266 20.906 18.469 1 86.06 2 SER B C 1
ATOM 2896 O O . SER B 1 2 ? -25.797 21.672 17.672 1 86.06 2 SER B O 1
ATOM 2898 N N . LYS B 1 3 ? -24.219 21.438 19.172 1 90.69 3 LYS B N 1
ATOM 2899 C CA . LYS B 1 3 ? -23.406 22.578 18.781 1 90.69 3 LYS B CA 1
ATOM 2900 C C . LYS B 1 3 ? -23.188 22.609 17.266 1 90.69 3 LYS B C 1
ATOM 2902 O O . LYS B 1 3 ? -23.203 23.672 16.656 1 90.69 3 LYS B O 1
ATOM 2907 N N . LEU B 1 4 ? -23.109 21.453 16.688 1 91.19 4 LEU B N 1
ATOM 2908 C CA . LEU B 1 4 ? -22.875 21.359 15.258 1 91.19 4 LEU B CA 1
ATOM 2909 C C . LEU B 1 4 ? -24.109 21.75 14.469 1 91.19 4 LEU B C 1
ATOM 2911 O O . LEU B 1 4 ? -24 22.344 13.391 1 91.19 4 LEU B O 1
ATOM 2915 N N . LYS B 1 5 ? -25.266 21.422 14.992 1 92.31 5 LYS B N 1
ATOM 2916 C CA . LYS B 1 5 ? -26.516 21.812 14.336 1 92.31 5 LYS B CA 1
ATOM 2917 C C . LYS B 1 5 ? -26.688 23.328 14.32 1 92.31 5 LYS B C 1
ATOM 2919 O O . LYS B 1 5 ? -27.078 23.906 13.305 1 92.31 5 LYS B O 1
ATOM 2924 N N . VAL B 1 6 ? -26.453 23.938 15.492 1 94.38 6 VAL B N 1
ATOM 2925 C CA . VAL B 1 6 ? -26.547 25.391 15.594 1 94.38 6 VAL B CA 1
ATOM 2926 C C . VAL B 1 6 ? -25.531 26.031 14.664 1 94.38 6 VAL B C 1
ATOM 2928 O O . VAL B 1 6 ? -25.844 27.016 13.969 1 94.38 6 VAL B O 1
ATOM 2931 N N . LEU B 1 7 ? -24.297 25.516 14.664 1 95.69 7 LEU B N 1
ATOM 2932 C CA . LEU B 1 7 ? -23.25 26.047 13.781 1 95.69 7 LEU B CA 1
ATOM 2933 C C . LEU B 1 7 ? -23.688 25.953 12.32 1 95.69 7 LEU B C 1
ATOM 2935 O O . LEU B 1 7 ? -23.422 26.875 11.547 1 95.69 7 LEU B O 1
ATOM 2939 N N . ASN B 1 8 ? -24.359 24.891 11.938 1 95.25 8 ASN B N 1
ATOM 2940 C CA . ASN B 1 8 ? -24.812 24.719 10.562 1 95.25 8 ASN B CA 1
ATOM 2941 C C . ASN B 1 8 ? -25.875 25.766 10.188 1 95.25 8 ASN B C 1
ATOM 2943 O O . ASN B 1 8 ? -25.953 26.188 9.031 1 95.25 8 ASN B O 1
ATOM 2947 N N . LYS B 1 9 ? -26.672 26.125 11.148 1 94.94 9 LYS B N 1
ATOM 2948 C CA . LYS B 1 9 ? -27.641 27.188 10.906 1 94.94 9 LYS B CA 1
ATOM 2949 C C . LYS B 1 9 ? -26.938 28.5 10.547 1 94.94 9 LYS B C 1
ATOM 2951 O O . LYS B 1 9 ? -27.375 29.219 9.648 1 94.94 9 LYS B O 1
ATOM 2956 N N . TYR B 1 10 ? -25.875 28.797 11.266 1 96.75 10 TYR B N 1
ATOM 2957 C CA . TYR B 1 10 ? -25.094 29.984 10.953 1 96.75 10 TYR B CA 1
ATOM 2958 C C . TYR B 1 10 ? -24.438 29.875 9.578 1 96.75 10 TYR B C 1
ATOM 2960 O O . TYR B 1 10 ? -24.359 30.859 8.852 1 96.75 10 TYR B O 1
ATOM 2968 N N . LEU B 1 11 ? -23.969 28.641 9.188 1 96.81 11 LEU B N 1
ATOM 2969 C CA . LEU B 1 11 ? -23.344 28.422 7.895 1 96.81 11 LEU B CA 1
ATOM 2970 C C . LEU B 1 11 ? -24.344 28.625 6.758 1 96.81 11 LEU B C 1
ATOM 2972 O O . LEU B 1 11 ? -23.969 29.078 5.672 1 96.81 11 LEU B O 1
ATOM 2976 N N . ASP B 1 12 ? -25.594 28.375 7.012 1 95.5 12 ASP B N 1
ATOM 2977 C CA . ASP B 1 12 ? -26.641 28.531 6.012 1 95.5 12 ASP B CA 1
ATOM 2978 C C . ASP B 1 12 ? -26.828 30 5.652 1 95.5 12 ASP B C 1
ATOM 2980 O O . ASP B 1 12 ? -27.234 30.328 4.531 1 95.5 12 ASP B O 1
ATOM 2984 N N . GLY B 1 13 ? -26.5 30.875 6.57 1 95.25 13 GLY B N 1
ATOM 2985 C CA . GLY B 1 13 ? -26.797 32.281 6.406 1 95.25 13 GLY B CA 1
ATOM 2986 C C . GLY B 1 13 ? -25.625 33.062 5.828 1 95.25 13 GLY B C 1
ATOM 2987 O O . GLY B 1 13 ? -25.703 34.281 5.695 1 95.25 13 GLY B O 1
ATOM 2988 N N . ILE B 1 14 ? -24.578 32.344 5.52 1 96 14 ILE B N 1
ATOM 2989 C CA . ILE B 1 14 ? -23.438 33.125 5.02 1 96 14 ILE B CA 1
ATOM 2990 C C . ILE B 1 14 ? -23.25 32.844 3.529 1 96 14 ILE B C 1
ATOM 2992 O O . ILE B 1 14 ? -23.797 31.875 2.992 1 96 14 ILE B O 1
ATOM 2996 N N . LYS B 1 15 ? -22.516 33.719 2.857 1 95.38 15 LYS B N 1
ATOM 2997 C CA . LYS B 1 15 ? -22.297 33.656 1.414 1 95.38 15 LYS B CA 1
ATOM 2998 C C . LYS B 1 15 ? -21.172 32.719 1.063 1 95.38 15 LYS B C 1
ATOM 3000 O O . LYS B 1 15 ? -20.422 32.25 1.943 1 95.38 15 LYS B O 1
ATOM 3005 N N . SER B 1 16 ? -21.047 32.438 -0.204 1 95.94 16 SER B N 1
ATOM 3006 C CA . SER B 1 16 ? -20.062 31.469 -0.697 1 95.94 16 SER B CA 1
ATOM 3007 C C . SER B 1 16 ? -18.641 31.906 -0.374 1 95.94 16 SER B C 1
ATOM 3009 O O . SER B 1 16 ? -17.797 31.078 -0.014 1 95.94 16 SER B O 1
ATOM 3011 N N . TYR B 1 17 ? -18.375 33.156 -0.529 1 95.38 17 TYR B N 1
ATOM 3012 C CA . TYR B 1 17 ? -17.016 33.625 -0.294 1 95.38 17 TYR B CA 1
ATOM 3013 C C . TYR B 1 17 ? -16.656 33.5 1.182 1 95.38 17 TYR B C 1
ATOM 3015 O O . TYR B 1 17 ? -15.5 33.25 1.523 1 95.38 17 TYR B O 1
ATOM 3023 N N . GLU B 1 18 ? -17.609 33.688 2.074 1 96.94 18 GLU B N 1
ATOM 3024 C CA . GLU B 1 18 ? -17.391 33.5 3.506 1 96.94 18 GLU B CA 1
ATOM 3025 C C . GLU B 1 18 ? -17.156 32.031 3.848 1 96.94 18 GLU B C 1
ATOM 3027 O O . GLU B 1 18 ? -16.344 31.719 4.723 1 96.94 18 GLU B O 1
ATOM 3032 N N . LEU B 1 19 ? -17.922 31.156 3.162 1 97.75 19 LEU B N 1
ATOM 3033 C CA . LEU B 1 19 ? -17.703 29.719 3.336 1 97.75 19 LEU B CA 1
ATOM 3034 C C . LEU B 1 19 ? -16.281 29.344 2.924 1 97.75 19 LEU B C 1
ATOM 3036 O O . LEU B 1 19 ? -15.648 28.516 3.584 1 97.75 19 LEU B O 1
ATOM 3040 N N . LYS B 1 20 ? -15.805 29.922 1.905 1 96.88 20 LYS B N 1
ATOM 3041 C CA . LYS B 1 20 ? -14.445 29.656 1.437 1 96.88 20 LYS B CA 1
ATOM 3042 C C . LYS B 1 20 ? -13.414 30.141 2.449 1 96.88 20 LYS B C 1
ATOM 3044 O O . LYS B 1 20 ? -12.422 29.453 2.715 1 96.88 20 LYS B O 1
ATOM 3049 N N . SER B 1 21 ? -13.656 31.344 2.953 1 96.5 21 SER B N 1
ATOM 3050 C CA . SER B 1 21 ? -12.773 31.875 3.982 1 96.5 21 SER B CA 1
ATOM 3051 C C . SER B 1 21 ? -12.719 30.969 5.203 1 96.5 21 SER B C 1
ATOM 3053 O O . SER B 1 21 ? -11.641 30.719 5.75 1 96.5 21 SER B O 1
ATOM 3055 N N . LEU B 1 22 ? -13.867 30.531 5.59 1 97.5 22 LEU B N 1
ATOM 3056 C CA . LEU B 1 22 ? -13.922 29.609 6.719 1 97.5 22 LEU B CA 1
ATOM 3057 C C . LEU B 1 22 ? -13.227 28.281 6.383 1 97.5 22 LEU B C 1
ATOM 3059 O O . LEU B 1 22 ? -12.594 27.672 7.25 1 97.5 22 LEU B O 1
ATOM 3063 N N . GLY B 1 23 ? -13.43 27.844 5.129 1 97.88 23 GLY B N 1
ATOM 3064 C CA . GLY B 1 23 ? -12.711 26.656 4.676 1 97.88 23 GLY B CA 1
ATOM 3065 C C . GLY B 1 23 ? -11.211 26.766 4.832 1 97.88 23 GLY B C 1
ATOM 3066 O O . GLY B 1 23 ? -10.555 25.828 5.289 1 97.88 23 GLY B O 1
ATOM 3067 N N . LEU B 1 24 ? -10.664 27.875 4.48 1 97.06 24 LEU B N 1
ATOM 3068 C CA . LEU B 1 24 ? -9.242 28.141 4.652 1 97.06 24 LEU B CA 1
ATOM 3069 C C . LEU B 1 24 ? -8.852 28.094 6.129 1 97.06 24 LEU B C 1
ATOM 3071 O O . LEU B 1 24 ? -7.828 27.5 6.488 1 97.06 24 LEU B O 1
ATOM 3075 N N . MET B 1 25 ? -9.695 28.641 6.98 1 97.75 25 MET B N 1
ATOM 3076 C CA . MET B 1 25 ? -9.375 28.812 8.398 1 97.75 25 MET B CA 1
ATOM 3077 C C . MET B 1 25 ? -9.516 27.5 9.148 1 97.75 25 MET B C 1
ATOM 3079 O O . MET B 1 25 ? -8.992 27.344 10.25 1 97.75 25 MET B O 1
ATOM 3083 N N . LEU B 1 26 ? -10.289 26.516 8.562 1 98.31 26 LEU B N 1
ATOM 3084 C CA . LEU B 1 26 ? -10.516 25.25 9.234 1 98.31 26 LEU B CA 1
ATOM 3085 C C . LEU B 1 26 ? -9.828 24.109 8.484 1 98.31 26 LEU B C 1
ATOM 3087 O O . LEU B 1 26 ? -9.836 22.969 8.938 1 98.31 26 LEU B O 1
ATOM 3091 N N . GLY B 1 27 ? -9.242 24.375 7.375 1 97.88 27 GLY B N 1
ATOM 3092 C CA . GLY B 1 27 ? -8.57 23.359 6.594 1 97.88 27 GLY B CA 1
ATOM 3093 C C . GLY B 1 27 ? -9.516 22.516 5.762 1 97.88 27 GLY B C 1
ATOM 3094 O O . GLY B 1 27 ? -9.336 21.312 5.629 1 97.88 27 GLY B O 1
ATOM 3095 N N . SER B 1 28 ? -10.625 23.094 5.234 1 97.25 28 SER B N 1
ATOM 3096 C CA . SER B 1 28 ? -11.609 22.438 4.387 1 97.25 28 SER B CA 1
ATOM 3097 C C . SER B 1 28 ? -11.477 22.875 2.934 1 97.25 28 SER B C 1
ATOM 3099 O O . SER B 1 28 ? -10.586 23.656 2.596 1 97.25 28 SER B O 1
ATOM 3101 N N . ILE B 1 29 ? -12.328 22.297 2.08 1 94.62 29 ILE B N 1
ATOM 3102 C CA . ILE B 1 29 ? -12.297 22.625 0.657 1 94.62 29 ILE B CA 1
ATOM 3103 C C . ILE B 1 29 ? -12.688 24.094 0.453 1 94.62 29 ILE B C 1
ATOM 3105 O O . ILE B 1 29 ? -13.531 24.625 1.179 1 94.62 29 ILE B O 1
ATOM 3109 N N . GLN B 1 30 ? -12.094 24.688 -0.579 1 94.5 30 GLN B N 1
ATOM 3110 C CA . GLN B 1 30 ? -12.305 26.109 -0.818 1 94.5 30 GLN B CA 1
ATOM 3111 C C . GLN B 1 30 ? -12.883 26.359 -2.209 1 94.5 30 GLN B C 1
ATOM 3113 O O . GLN B 1 30 ? -12.906 27.484 -2.684 1 94.5 30 GLN B O 1
ATOM 3118 N N . THR B 1 31 ? -13.195 25.297 -2.895 1 93.38 31 THR B N 1
ATOM 3119 C CA . THR B 1 31 ? -13.781 25.406 -4.227 1 93.38 31 THR B CA 1
ATOM 3120 C C . THR B 1 31 ? -15.031 24.547 -4.34 1 93.38 31 THR B C 1
ATOM 3122 O O . THR B 1 31 ? -15.203 23.594 -3.588 1 93.38 31 THR B O 1
ATOM 3125 N N . GLY B 1 32 ? -15.953 24.938 -5.27 1 94.38 32 GLY B N 1
ATOM 3126 C CA . GLY B 1 32 ? -17.172 24.188 -5.488 1 94.38 32 GLY B CA 1
ATOM 3127 C C . GLY B 1 32 ? -18.422 24.984 -5.211 1 94.38 32 GLY B C 1
ATOM 3128 O O . GLY B 1 32 ? -18.359 26.188 -4.965 1 94.38 32 GLY B O 1
ATOM 3129 N N . THR B 1 33 ? -19.578 24.344 -5.285 1 95.56 33 THR B N 1
ATOM 3130 C CA . THR B 1 33 ? -20.859 24.953 -4.996 1 95.56 33 THR B CA 1
ATOM 3131 C C . THR B 1 33 ? -21.016 25.203 -3.498 1 95.56 33 THR B C 1
ATOM 3133 O O . THR B 1 33 ? -20.25 24.672 -2.693 1 95.56 33 THR B O 1
ATOM 3136 N N . LYS B 1 34 ? -21.953 26.031 -3.164 1 95.5 34 LYS B N 1
ATOM 3137 C CA . LYS B 1 34 ? -22.234 26.297 -1.76 1 95.5 34 LYS B CA 1
ATOM 3138 C C . LYS B 1 34 ? -22.5 25.016 -0.989 1 95.5 34 LYS B C 1
ATOM 3140 O O . LYS B 1 34 ? -22.047 24.859 0.142 1 95.5 34 LYS B O 1
ATOM 3145 N N . LYS B 1 35 ? -23.25 24.172 -1.635 1 95.38 35 LYS B N 1
ATOM 3146 C CA . LYS B 1 35 ? -23.562 22.875 -1.015 1 95.38 35 LYS B CA 1
ATOM 3147 C C . LYS B 1 35 ? -22.297 22.062 -0.751 1 95.38 35 LYS B C 1
ATOM 3149 O O . LYS B 1 35 ? -22.141 21.5 0.329 1 95.38 35 LYS B O 1
ATOM 3154 N N . GLN B 1 36 ? -21.375 22.031 -1.651 1 96.06 36 GLN B N 1
ATOM 3155 C CA . GLN B 1 36 ? -20.125 21.297 -1.531 1 96.06 36 GLN B CA 1
ATOM 3156 C C . GLN B 1 36 ? -19.219 21.891 -0.453 1 96.06 36 GLN B C 1
ATOM 3158 O O . GLN B 1 36 ? -18.578 21.156 0.299 1 96.06 36 GLN B O 1
ATOM 3163 N N . LEU B 1 37 ? -19.203 23.188 -0.417 1 97.5 37 LEU B N 1
ATOM 3164 C CA . LEU B 1 37 ? -18.406 23.875 0.588 1 97.5 37 LEU B CA 1
ATOM 3165 C C . LEU B 1 37 ? -18.906 23.547 1.993 1 97.5 37 LEU B C 1
ATOM 3167 O O . LEU B 1 37 ? -18.109 23.281 2.896 1 97.5 37 LEU B O 1
ATOM 3171 N N . LYS B 1 38 ? -20.172 23.547 2.139 1 96.62 38 LYS B N 1
ATOM 3172 C CA . LYS B 1 38 ? -20.766 23.25 3.443 1 96.62 38 LYS B CA 1
ATOM 3173 C C . LYS B 1 38 ? -20.516 21.797 3.842 1 96.62 38 LYS B C 1
ATOM 3175 O O . LYS B 1 38 ? -20.219 21.516 5.004 1 96.62 38 LYS B O 1
ATOM 3180 N N . GLU B 1 39 ? -20.656 20.922 2.865 1 95.62 39 GLU B N 1
ATOM 3181 C CA . GLU B 1 39 ? -20.391 19.516 3.125 1 95.62 39 GLU B CA 1
ATOM 3182 C C . GLU B 1 39 ? -18.938 19.297 3.523 1 95.62 39 GLU B C 1
ATOM 3184 O O . GLU B 1 39 ? -18.641 18.531 4.441 1 95.62 39 GLU B O 1
ATOM 3189 N N . GLY B 1 40 ? -18.078 19.938 2.826 1 96.25 40 GLY B N 1
ATOM 3190 C CA . GLY B 1 40 ? -16.656 19.875 3.162 1 96.25 40 GLY B CA 1
ATOM 3191 C C . GLY B 1 40 ? -16.344 20.391 4.555 1 96.25 40 GLY B C 1
ATOM 3192 O O . GLY B 1 40 ? -15.57 19.781 5.289 1 96.25 40 GLY B O 1
ATOM 3193 N N . LEU B 1 41 ? -16.938 21.469 4.898 1 97.69 41 LEU B N 1
ATOM 3194 C CA . LEU B 1 41 ? -16.766 22.031 6.227 1 97.69 41 LEU B CA 1
ATOM 3195 C C . LEU B 1 41 ? -17.266 21.078 7.305 1 97.69 41 LEU B C 1
ATOM 3197 O O . LEU B 1 41 ? -16.609 20.906 8.336 1 97.69 41 LEU B O 1
ATOM 3201 N N . ASN B 1 42 ? -18.406 20.5 7.035 1 96.88 42 ASN B N 1
ATOM 3202 C CA . ASN B 1 42 ? -18.969 19.547 8 1 96.88 42 ASN B CA 1
ATOM 3203 C C . ASN B 1 42 ? -18.047 18.344 8.211 1 96.88 42 ASN B C 1
ATOM 3205 O O . ASN B 1 42 ? -17.844 17.922 9.344 1 96.88 42 ASN B O 1
ATOM 3209 N N . GLU B 1 43 ? -17.5 17.828 7.16 1 95.38 43 GLU B N 1
ATOM 3210 C CA . GLU B 1 43 ? -16.562 16.719 7.262 1 95.38 43 GLU B CA 1
ATOM 3211 C C . GLU B 1 43 ? -15.336 17.109 8.078 1 95.38 43 GLU B C 1
ATOM 3213 O O . GLU B 1 43 ? -14.875 16.328 8.922 1 95.38 43 GLU B O 1
ATOM 3218 N N . GLN B 1 44 ? -14.844 18.25 7.785 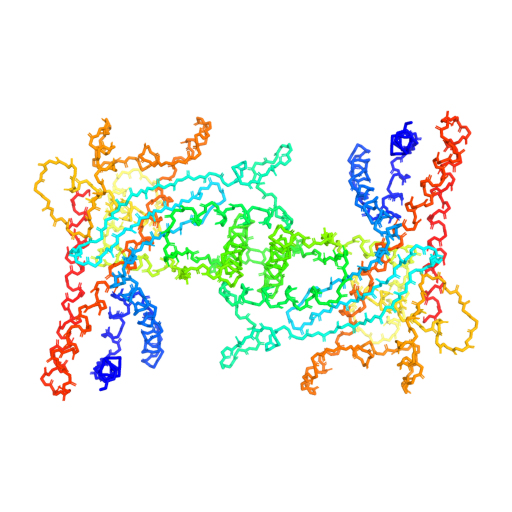1 97.62 44 GLN B N 1
ATOM 3219 C CA . GLN B 1 44 ? -13.664 18.75 8.492 1 97.62 44 GLN B CA 1
ATOM 3220 C C . GLN B 1 44 ? -13.961 18.984 9.969 1 97.62 44 GLN B C 1
ATOM 3222 O O . GLN B 1 44 ? -13.141 18.688 10.836 1 97.62 44 GLN B O 1
ATOM 3227 N N . MET B 1 45 ? -15.094 19.484 10.273 1 97.5 45 MET B N 1
ATOM 3228 C CA . MET B 1 45 ? -15.453 19.781 11.656 1 97.5 45 MET B CA 1
ATOM 3229 C C . MET B 1 45 ? -15.609 18.5 12.469 1 97.5 45 MET B C 1
ATOM 3231 O O . MET B 1 45 ? -15.297 18.484 13.656 1 97.5 45 MET B O 1
ATOM 3235 N N . VAL B 1 46 ? -16.016 17.438 11.805 1 96.5 46 VAL B N 1
ATOM 3236 C CA . VAL B 1 46 ? -16.094 16.141 12.477 1 96.5 46 VAL B CA 1
ATOM 3237 C C . VAL B 1 46 ? -14.695 15.719 12.93 1 96.5 46 VAL B C 1
ATOM 3239 O O . VAL B 1 46 ? -14.516 15.25 14.055 1 96.5 46 VAL B O 1
ATOM 3242 N N . LYS B 1 47 ? -13.727 15.898 12.086 1 97.44 47 LYS B N 1
ATOM 3243 C CA . LYS B 1 47 ? -12.336 15.57 12.422 1 97.44 47 LYS B CA 1
ATOM 3244 C C . LYS B 1 47 ? -11.82 16.469 13.547 1 97.44 47 LYS B C 1
ATOM 3246 O O . LYS B 1 47 ? -11.188 15.977 14.484 1 97.44 47 LYS B O 1
ATOM 3251 N N . LEU B 1 48 ? -12.102 17.703 13.422 1 98.31 48 LEU B N 1
ATOM 3252 C CA . LEU B 1 48 ? -11.641 18.656 14.43 1 98.31 48 LEU B CA 1
ATOM 3253 C C . LEU B 1 48 ? -12.32 18.391 15.773 1 98.31 48 LEU B C 1
ATOM 3255 O O . LEU B 1 48 ? -11.703 18.578 16.828 1 98.31 48 LEU B O 1
ATOM 3259 N N . ASN B 1 49 ? -13.562 17.984 15.703 1 97.25 49 ASN B N 1
ATOM 3260 C CA . ASN B 1 49 ? -14.25 17.625 16.938 1 97.25 49 ASN B CA 1
ATOM 3261 C C . ASN B 1 49 ? -13.586 16.438 17.625 1 97.25 49 ASN B C 1
ATOM 3263 O O . ASN B 1 49 ? -13.516 16.391 18.859 1 97.25 49 ASN B O 1
ATOM 3267 N N . THR B 1 50 ? -13.125 15.523 16.859 1 97.5 50 THR B N 1
ATOM 3268 C CA . THR B 1 50 ? -12.383 14.391 17.406 1 97.5 50 THR B CA 1
ATOM 3269 C C . THR B 1 50 ? -11.109 14.859 18.094 1 97.5 50 THR B C 1
ATOM 3271 O O . THR B 1 50 ? -10.797 14.406 19.203 1 97.5 50 THR B O 1
ATOM 3274 N N . LEU B 1 51 ? -10.438 15.734 17.516 1 98.31 51 LEU B N 1
ATOM 3275 C CA . LEU B 1 51 ? -9.203 16.266 18.094 1 98.31 51 LEU B CA 1
ATOM 3276 C C . LEU B 1 51 ? -9.492 17.031 19.375 1 98.31 51 LEU B C 1
ATOM 3278 O O . LEU B 1 51 ? -8.719 16.953 20.328 1 98.31 51 LEU B O 1
ATOM 3282 N N . LEU B 1 52 ? -10.547 17.75 19.359 1 97.44 52 LEU B N 1
ATOM 3283 C CA . LEU B 1 52 ? -10.93 18.516 20.547 1 97.44 52 LEU B CA 1
ATOM 3284 C C . LEU B 1 52 ? -11.219 17.578 21.719 1 97.44 52 LEU B C 1
ATOM 3286 O O . LEU B 1 52 ? -10.828 17.859 22.859 1 97.44 52 LEU B O 1
ATOM 3290 N N . LYS B 1 53 ? -11.945 16.516 21.406 1 96.94 53 LYS B N 1
ATOM 3291 C CA . LYS B 1 53 ? -12.234 15.531 22.438 1 96.94 53 LYS B CA 1
ATOM 3292 C C . LYS B 1 53 ? -10.953 14.93 23 1 96.94 53 LYS B C 1
ATOM 3294 O O . LYS B 1 53 ? -10.852 14.68 24.203 1 96.94 53 LYS B O 1
ATOM 3299 N N . LEU B 1 54 ? -9.984 14.688 22.188 1 97.88 54 LEU B N 1
ATOM 3300 C CA . LEU B 1 54 ? -8.695 14.172 22.625 1 97.88 54 LEU B CA 1
ATOM 3301 C C . LEU B 1 54 ? -7.984 15.188 23.516 1 97.88 54 LEU B C 1
ATOM 3303 O O . LEU B 1 54 ? -7.449 14.828 24.578 1 97.88 54 LEU B O 1
ATOM 3307 N N . LYS B 1 55 ? -8 16.406 23.109 1 97.75 55 LYS B N 1
ATOM 3308 C CA . LYS B 1 55 ? -7.355 17.453 23.875 1 97.75 55 LYS B CA 1
ATOM 3309 C C . LYS B 1 55 ? -7.945 17.547 25.281 1 97.75 55 LYS B C 1
ATOM 3311 O O . LYS B 1 55 ? -7.219 17.75 26.25 1 97.75 55 LYS B O 1
ATOM 3316 N N . ASP B 1 56 ? -9.234 17.375 25.344 1 96.06 56 ASP B N 1
ATOM 3317 C CA . ASP B 1 56 ? -9.945 17.547 26.594 1 96.06 56 ASP B CA 1
ATOM 3318 C C . ASP B 1 56 ? -9.938 16.266 27.422 1 96.06 56 ASP B C 1
ATOM 3320 O O . ASP B 1 56 ? -10.422 16.234 28.547 1 96.06 56 ASP B O 1
ATOM 3324 N N . SER B 1 57 ? -9.375 15.219 26.875 1 96.56 57 SER B N 1
ATOM 3325 C CA . SER B 1 57 ? -9.289 13.945 27.594 1 96.56 57 SER B CA 1
ATOM 3326 C C . SER B 1 57 ? -8.125 13.938 28.578 1 96.56 57 SER B C 1
ATOM 3328 O O . SER B 1 57 ? -7.332 14.883 28.609 1 96.56 57 SER B O 1
ATOM 3330 N N . LYS B 1 58 ? -8.016 12.859 29.391 1 95.12 58 LYS B N 1
ATOM 3331 C CA . LYS B 1 58 ? -6.969 12.711 30.391 1 95.12 58 LYS B CA 1
ATOM 3332 C C . LYS B 1 58 ? -5.594 12.578 29.75 1 95.12 58 LYS B C 1
ATOM 3334 O O . LYS B 1 58 ? -4.598 13.07 30.281 1 95.12 58 LYS B O 1
ATOM 3339 N N . SER B 1 59 ? -5.523 11.992 28.562 1 95.06 59 SER B N 1
ATOM 3340 C CA . SER B 1 59 ? -4.254 11.742 27.875 1 95.06 59 SER B CA 1
ATOM 3341 C C . SER B 1 59 ? -3.766 12.992 27.141 1 95.06 59 SER B C 1
ATOM 3343 O O . SER B 1 59 ? -2.578 13.109 26.844 1 95.06 59 SER B O 1
ATOM 3345 N N . GLY B 1 60 ? -4.707 13.945 26.875 1 97.69 60 GLY B N 1
ATOM 3346 C CA . GLY B 1 60 ? -4.367 15.117 26.094 1 97.69 60 GLY B CA 1
ATOM 3347 C C . GLY B 1 60 ? -4.199 14.82 24.609 1 97.69 60 GLY B C 1
ATOM 3348 O O . GLY B 1 60 ? -4.219 13.656 24.203 1 97.69 60 GLY B O 1
ATOM 3349 N N . LEU B 1 61 ? -4.074 15.812 23.859 1 98.5 61 LEU B N 1
ATOM 3350 C CA . LEU B 1 61 ? -3.834 15.68 22.438 1 98.5 61 LEU B CA 1
ATOM 3351 C C . LEU B 1 61 ? -2.338 15.625 22.141 1 98.5 61 LEU B C 1
ATOM 3353 O O . LEU B 1 61 ? -1.604 16.562 22.438 1 98.5 61 LEU B O 1
ATOM 3357 N N . LYS B 1 62 ? -1.866 14.523 21.656 1 98.62 62 LYS B N 1
ATOM 3358 C CA . LYS B 1 62 ? -0.487 14.289 21.234 1 98.62 62 LYS B CA 1
ATOM 3359 C C . LYS B 1 62 ? -0.41 13.992 19.75 1 98.62 62 LYS B C 1
ATOM 3361 O O . LYS B 1 62 ? -0.734 12.883 19.312 1 98.62 62 LYS B O 1
ATOM 3366 N N . VAL B 1 63 ? 0.097 14.984 19 1 98.44 63 VAL B N 1
ATOM 3367 C CA . VAL B 1 63 ? -0.034 14.875 17.547 1 98.44 63 VAL B CA 1
ATOM 3368 C C . VAL B 1 63 ? 1.334 14.609 16.922 1 98.44 63 VAL B C 1
ATOM 3370 O O . VAL B 1 63 ? 2.363 14.992 17.484 1 98.44 63 VAL B O 1
ATOM 3373 N N . MET B 1 64 ? 1.326 13.922 15.859 1 98.69 64 MET B N 1
ATOM 3374 C CA . MET B 1 64 ? 2.494 13.711 15.016 1 98.69 64 MET B CA 1
ATOM 3375 C C . MET B 1 64 ? 2.221 14.18 13.586 1 98.69 64 MET B C 1
ATOM 3377 O O . MET B 1 64 ? 1.333 13.656 12.914 1 98.69 64 MET B O 1
ATOM 3381 N N . GLY B 1 65 ? 2.887 15.258 13.125 1 98.69 65 GLY B N 1
ATOM 3382 C CA . GLY B 1 65 ? 2.893 15.625 11.711 1 98.69 65 GLY B CA 1
ATOM 3383 C C . GLY B 1 65 ? 3.947 14.891 10.914 1 98.69 65 GLY B C 1
ATOM 3384 O O . GLY B 1 65 ? 5.133 14.938 11.242 1 98.69 65 GLY B O 1
ATOM 3385 N N . ILE B 1 66 ? 3.531 14.25 9.852 1 98.31 66 ILE B N 1
ATOM 3386 C CA . ILE B 1 66 ? 4.441 13.359 9.148 1 98.31 66 ILE B CA 1
ATOM 3387 C C . ILE B 1 66 ? 4.598 13.82 7.699 1 98.31 66 ILE B C 1
ATOM 3389 O O . ILE B 1 66 ? 3.605 14.07 7.008 1 98.31 66 ILE B O 1
ATOM 3393 N N . ASP B 1 67 ? 5.797 14.008 7.258 1 95.88 67 ASP B N 1
ATOM 3394 C CA . ASP B 1 67 ? 6.172 14.164 5.855 1 95.88 67 ASP B CA 1
ATOM 3395 C C . ASP B 1 67 ? 6.773 12.875 5.301 1 95.88 67 ASP B C 1
ATOM 3397 O O . ASP B 1 67 ? 7.832 12.43 5.758 1 95.88 67 ASP B O 1
ATOM 3401 N N . LEU B 1 68 ? 6.133 12.383 4.297 1 95.06 68 LEU B N 1
ATOM 3402 C CA . LEU B 1 68 ? 6.516 11.07 3.797 1 95.06 68 LEU B CA 1
ATOM 3403 C C . LEU B 1 68 ? 7.672 11.18 2.805 1 95.06 68 LEU B C 1
ATOM 3405 O O . LEU B 1 68 ? 7.66 12.047 1.927 1 95.06 68 LEU B O 1
ATOM 3409 N N . GLY B 1 69 ? 8.672 10.461 2.934 1 90.44 69 GLY B N 1
ATOM 3410 C CA . GLY B 1 69 ? 9.82 10.281 2.059 1 90.44 69 GLY B CA 1
ATOM 3411 C C . GLY B 1 69 ? 10.625 9.039 2.375 1 90.44 69 GLY B C 1
ATOM 3412 O O . GLY B 1 69 ? 10.867 8.727 3.543 1 90.44 69 GLY B O 1
ATOM 3413 N N . ILE B 1 70 ? 10.977 8.43 1.403 1 88.06 70 ILE B N 1
ATOM 3414 C CA . ILE B 1 70 ? 11.742 7.211 1.632 1 88.06 70 ILE B CA 1
ATOM 3415 C C . ILE B 1 70 ? 13.148 7.566 2.107 1 88.06 70 ILE B C 1
ATOM 3417 O O . ILE B 1 70 ? 13.641 7.008 3.094 1 88.06 70 ILE B O 1
ATOM 3421 N N . ALA B 1 71 ? 13.789 8.531 1.458 1 85.12 71 ALA B N 1
ATOM 3422 C CA . ALA B 1 71 ? 15.133 8.961 1.817 1 85.12 71 ALA B CA 1
ATOM 3423 C C . ALA B 1 71 ? 15.102 10.008 2.922 1 85.12 71 ALA B C 1
ATOM 3425 O O . ALA B 1 71 ? 16.078 10.172 3.662 1 85.12 71 ALA B O 1
ATOM 3426 N N . ASN B 1 72 ? 13.977 10.711 2.996 1 88.38 72 ASN B N 1
ATOM 3427 C CA . ASN B 1 72 ? 13.891 11.867 3.883 1 88.38 72 ASN B CA 1
ATOM 3428 C C . ASN B 1 72 ? 12.586 11.859 4.684 1 88.38 72 ASN B C 1
ATOM 3430 O O . ASN B 1 72 ? 11.859 12.852 4.699 1 88.38 72 ASN B O 1
ATOM 3434 N N . PHE B 1 73 ? 12.367 10.773 5.359 1 93.44 73 PHE B N 1
ATOM 3435 C CA . PHE B 1 73 ? 11.188 10.688 6.215 1 93.44 73 PHE B CA 1
ATOM 3436 C C . PHE B 1 73 ? 11.336 11.594 7.43 1 93.44 73 PHE B C 1
ATOM 3438 O O . PHE B 1 73 ? 12.344 11.547 8.133 1 93.44 73 PHE B O 1
ATOM 3445 N N . ALA B 1 74 ? 10.344 12.438 7.684 1 95.75 74 ALA B N 1
ATOM 3446 C CA . ALA B 1 74 ? 10.414 13.375 8.797 1 95.75 74 ALA B CA 1
ATOM 3447 C C . ALA B 1 74 ? 9.094 13.438 9.555 1 95.75 74 ALA B C 1
ATOM 3449 O O . ALA B 1 74 ? 8.023 13.297 8.961 1 95.75 74 ALA B O 1
ATOM 3450 N N . PHE B 1 75 ? 9.148 13.602 10.859 1 97.44 75 PHE B N 1
ATOM 3451 C CA . PHE B 1 75 ? 7.938 13.891 11.609 1 97.44 75 PHE B CA 1
ATOM 3452 C C . PHE B 1 75 ? 8.234 14.805 12.789 1 97.44 75 PHE B C 1
ATOM 3454 O O . PHE B 1 75 ? 9.383 14.898 13.234 1 97.44 75 PHE B O 1
ATOM 3461 N N . THR B 1 76 ? 7.309 15.57 13.164 1 97.88 76 THR B N 1
ATOM 3462 C CA . THR B 1 76 ? 7.332 16.484 14.297 1 97.88 76 THR B CA 1
ATOM 3463 C C . THR B 1 76 ? 6.184 16.172 15.258 1 97.88 76 THR B C 1
ATOM 3465 O O . THR B 1 76 ? 5.074 15.859 14.828 1 97.88 76 THR B O 1
ATOM 3468 N N . THR B 1 77 ? 6.422 16.266 16.578 1 98.38 77 THR B N 1
ATOM 3469 C CA . THR B 1 77 ? 5.375 15.961 17.547 1 98.38 77 THR B CA 1
ATOM 3470 C C . THR B 1 77 ? 5.02 17.203 18.375 1 98.38 77 THR B C 1
ATOM 3472 O O . THR B 1 77 ? 5.895 18 18.703 1 98.38 77 THR B O 1
ATOM 3475 N N . PHE B 1 78 ? 3.752 17.375 18.656 1 98.62 78 PHE B N 1
ATOM 3476 C CA . PHE B 1 78 ? 3.203 18.406 19.531 1 98.62 78 PHE B CA 1
ATOM 3477 C C . PHE B 1 78 ? 2.342 17.797 20.625 1 98.62 78 PHE B C 1
ATOM 3479 O O . PHE B 1 78 ? 1.713 16.75 20.422 1 98.62 78 PHE B O 1
ATOM 3486 N N . HIS B 1 79 ? 2.33 18.422 21.719 1 98.38 79 HIS B N 1
ATOM 3487 C CA . HIS B 1 79 ? 1.403 18.094 22.797 1 98.38 79 HIS B CA 1
ATOM 3488 C C . HIS B 1 79 ? 0.513 19.281 23.125 1 98.38 79 HIS B C 1
ATOM 3490 O O . HIS B 1 79 ? 0.977 20.438 23.156 1 98.38 79 HIS B O 1
ATOM 3496 N N . TRP B 1 80 ? -0.729 19 23.297 1 98.5 80 TRP B N 1
ATOM 3497 C CA . TRP B 1 80 ? -1.693 20.016 23.719 1 98.5 80 TRP B CA 1
ATOM 3498 C C . TRP B 1 80 ? -2.684 19.453 24.719 1 98.5 80 TRP B C 1
ATOM 3500 O O . TRP B 1 80 ? -3.762 18.969 24.359 1 98.5 80 TRP B O 1
ATOM 3510 N N . ASP B 1 81 ? -2.344 19.594 25.984 1 96.81 81 ASP B N 1
ATOM 3511 C CA . ASP B 1 81 ? -3.16 19.031 27.062 1 96.81 81 ASP B CA 1
ATOM 3512 C C . ASP B 1 81 ? -4.266 20 27.469 1 96.81 81 ASP B C 1
ATOM 3514 O O . ASP B 1 81 ? -4.207 21.188 27.141 1 96.81 81 ASP B O 1
ATOM 3518 N N . LYS B 1 82 ? -5.129 19.344 28.234 1 94.94 82 LYS B N 1
ATOM 3519 C CA . LYS B 1 82 ? -6.195 20.172 28.797 1 94.94 82 LYS B CA 1
ATOM 3520 C C . LYS B 1 82 ? -5.621 21.281 29.672 1 94.94 82 LYS B C 1
ATOM 3522 O O . LYS B 1 82 ? -4.707 21.047 30.453 1 94.94 82 LYS B O 1
ATOM 3527 N N . GLY B 1 83 ? -5.996 22.438 29.531 1 93.31 83 GLY B N 1
ATOM 3528 C CA . GLY B 1 83 ? -5.562 23.562 30.359 1 93.31 83 GLY B CA 1
ATOM 3529 C C . GLY B 1 83 ? -4.41 24.344 29.766 1 93.31 83 GLY B C 1
ATOM 3530 O O . GLY B 1 83 ? -4.145 25.469 30.156 1 93.31 83 GLY B O 1
ATOM 3531 N N . MET B 1 84 ? -3.674 23.672 28.828 1 96.06 84 MET B N 1
ATOM 3532 C CA . MET B 1 84 ? -2.596 24.391 28.156 1 96.06 84 MET B CA 1
ATOM 3533 C C . MET B 1 84 ? -3.154 25.484 27.234 1 96.06 84 MET B C 1
ATOM 3535 O O . MET B 1 84 ? -4.105 25.234 26.5 1 96.06 84 MET B O 1
ATOM 3539 N N . GLU B 1 85 ? -2.582 26.609 27.281 1 95.19 85 GLU B N 1
ATOM 3540 C CA . GLU B 1 85 ? -3.043 27.734 26.453 1 95.19 85 GLU B CA 1
ATOM 3541 C C . GLU B 1 85 ? -2.715 27.5 24.984 1 95.19 85 GLU B C 1
ATOM 3543 O O . GLU B 1 85 ? -3.455 27.938 24.109 1 95.19 85 GLU B O 1
ATOM 3548 N N . ARG B 1 86 ? -1.618 26.906 24.797 1 96.81 86 ARG B N 1
ATOM 3549 C CA . ARG B 1 86 ? -1.142 26.641 23.438 1 96.81 86 ARG B CA 1
ATOM 3550 C C . ARG B 1 86 ? -0.4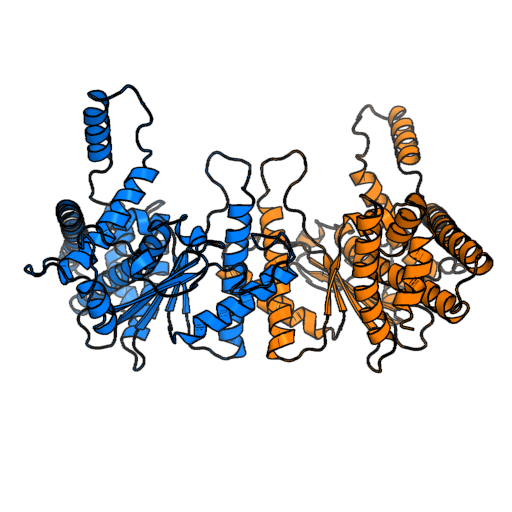08 25.312 23.375 1 96.81 86 ARG B C 1
ATOM 3552 O O . ARG B 1 86 ? 0.042 24.781 24.391 1 96.81 86 ARG B O 1
ATOM 3559 N N . PRO B 1 87 ? -0.302 24.766 22.188 1 98.31 87 PRO B N 1
ATOM 3560 C CA . PRO B 1 87 ? 0.431 23.5 22.047 1 98.31 87 PRO B CA 1
ATOM 3561 C C . PRO B 1 87 ? 1.931 23.656 22.281 1 98.31 87 PRO B C 1
ATOM 3563 O O . PRO B 1 87 ? 2.445 24.781 22.266 1 98.31 87 PRO B O 1
ATOM 3566 N N . MET B 1 88 ? 2.523 22.547 22.531 1 98.56 88 MET B N 1
ATOM 3567 C CA . MET B 1 88 ? 3.965 22.5 22.766 1 98.56 88 MET B CA 1
ATOM 3568 C C . MET B 1 88 ? 4.652 21.641 21.703 1 98.56 88 MET B C 1
ATOM 3570 O O . MET B 1 88 ? 4.273 20.484 21.484 1 98.56 88 MET B O 1
ATOM 3574 N N . LEU B 1 89 ? 5.625 22.234 21.016 1 98.31 89 LEU B N 1
ATOM 3575 C CA . LEU B 1 89 ? 6.473 21.469 20.094 1 98.31 89 LEU B CA 1
ATOM 3576 C C . LEU B 1 89 ? 7.48 20.625 20.875 1 98.31 89 LEU B C 1
ATOM 3578 O O . LEU B 1 89 ? 8.336 21.156 21.578 1 98.31 89 LEU B O 1
ATOM 3582 N N . LYS B 1 90 ? 7.422 19.328 20.703 1 97.12 90 LYS B N 1
ATOM 3583 C CA . LYS B 1 90 ? 8.211 18.422 21.531 1 97.12 90 LYS B CA 1
ATOM 3584 C C . LYS B 1 90 ? 9.523 18.047 20.844 1 97.12 90 LYS B C 1
ATOM 3586 O O . LYS B 1 90 ? 10.602 18.203 21.438 1 97.12 90 LYS B O 1
ATOM 3591 N N . GLU B 1 91 ? 9.438 17.547 19.656 1 93.5 91 GLU B N 1
ATOM 3592 C CA . GLU B 1 91 ? 10.641 17.062 19 1 93.5 91 GLU B CA 1
ATOM 3593 C C . GLU B 1 91 ? 10.43 16.922 17.484 1 93.5 91 GLU B C 1
ATOM 3595 O O . GLU B 1 91 ? 9.289 16.875 17.016 1 93.5 91 GLU B O 1
ATOM 3600 N N . MET B 1 92 ? 11.523 16.938 16.781 1 95.06 92 MET B N 1
ATOM 3601 C CA . MET B 1 92 ? 11.594 16.734 15.328 1 95.06 92 MET B CA 1
ATOM 3602 C C . MET B 1 92 ? 12.516 15.57 14.992 1 95.06 92 MET B C 1
ATOM 3604 O O . MET B 1 92 ? 13.594 15.43 15.57 1 95.06 92 MET B O 1
ATOM 3608 N N . TYR B 1 93 ? 12.047 14.719 14.117 1 93.44 93 TYR B N 1
ATOM 3609 C CA . TYR B 1 93 ? 12.82 13.547 13.719 1 93.44 93 TYR B CA 1
ATOM 3610 C C . TYR B 1 93 ? 12.969 13.484 12.203 1 93.44 93 TYR B C 1
ATOM 3612 O O . TYR B 1 93 ? 12.023 13.789 11.469 1 93.44 93 TYR B O 1
ATOM 3620 N N . LYS B 1 94 ? 14.109 13.102 11.742 1 92.31 94 LYS B N 1
ATOM 3621 C CA . LYS B 1 94 ? 14.375 12.789 10.344 1 92.31 94 LYS B CA 1
ATOM 3622 C C . LYS B 1 94 ? 15.133 11.469 10.211 1 92.31 94 LYS B C 1
ATOM 3624 O O . LYS B 1 94 ? 16.125 11.242 10.906 1 92.31 94 LYS B O 1
ATOM 3629 N N . VAL B 1 95 ? 14.633 10.609 9.344 1 89.94 95 VAL B N 1
ATOM 3630 C CA . VAL B 1 95 ? 15.266 9.305 9.211 1 89.94 95 VAL B CA 1
ATOM 3631 C C . VAL B 1 95 ? 15.281 8.883 7.742 1 89.94 95 VAL B C 1
ATOM 3633 O O . VAL B 1 95 ? 14.438 9.336 6.953 1 89.94 95 VAL B O 1
ATOM 3636 N N . GLN B 1 96 ? 16.25 8.109 7.383 1 87.88 96 GLN B N 1
ATOM 3637 C CA . GLN B 1 96 ? 16.266 7.387 6.113 1 87.88 96 GLN B CA 1
ATOM 3638 C C . GLN B 1 96 ? 15.648 5.996 6.262 1 87.88 96 GLN B C 1
ATOM 3640 O O . GLN B 1 96 ? 16.156 5.172 7.031 1 87.88 96 GLN B O 1
ATOM 3645 N N . LEU B 1 97 ? 14.648 5.734 5.512 1 89.06 97 LEU B N 1
ATOM 3646 C CA . LEU B 1 97 ? 13.906 4.5 5.742 1 89.06 97 LEU B CA 1
ATOM 3647 C C . LEU B 1 97 ? 14.703 3.289 5.262 1 89.06 97 LEU B C 1
ATOM 3649 O O . LEU B 1 97 ? 14.617 2.209 5.852 1 89.06 97 LEU B O 1
ATOM 3653 N N . ALA B 1 98 ? 15.391 3.541 4.145 1 83 98 ALA B N 1
ATOM 3654 C CA . ALA B 1 98 ? 16.266 2.465 3.693 1 83 98 ALA B CA 1
ATOM 3655 C C . ALA B 1 98 ? 17.375 2.193 4.707 1 83 98 ALA B C 1
ATOM 3657 O O . ALA B 1 98 ? 18.031 3.123 5.172 1 83 98 ALA B O 1
ATOM 3658 N N . GLY B 1 99 ? 17.641 0.991 5.121 1 80.06 99 GLY B N 1
ATOM 3659 C CA . GLY B 1 99 ? 18.656 0.658 6.098 1 80.06 99 GLY B CA 1
ATOM 3660 C C . GLY B 1 99 ? 18.141 0.641 7.523 1 80.06 99 GLY B C 1
ATOM 3661 O O . GLY B 1 99 ? 18.344 -0.337 8.25 1 80.06 99 GLY B O 1
ATOM 3662 N N . ASP B 1 100 ? 17.375 1.696 7.852 1 79.69 100 ASP B N 1
ATOM 3663 C CA . ASP B 1 100 ? 16.891 1.811 9.227 1 79.69 100 ASP B CA 1
ATOM 3664 C C . ASP B 1 100 ? 15.719 0.862 9.477 1 79.69 100 ASP B C 1
ATOM 3666 O O . ASP B 1 100 ? 15.578 0.313 10.57 1 79.69 100 ASP B O 1
ATOM 3670 N N . PHE B 1 101 ? 14.922 0.698 8.391 1 87.5 101 PHE B N 1
ATOM 3671 C CA . PHE B 1 101 ? 13.68 -0.031 8.633 1 87.5 101 PHE B CA 1
ATOM 3672 C C . PHE B 1 101 ? 13.594 -1.261 7.734 1 87.5 101 PHE B C 1
ATOM 3674 O O . PHE B 1 101 ? 12.703 -2.096 7.902 1 87.5 101 PHE B O 1
ATOM 3681 N N . VAL B 1 102 ? 14.406 -1.342 6.738 1 85.81 102 VAL B N 1
ATOM 3682 C CA . VAL B 1 102 ? 14.398 -2.521 5.879 1 85.81 102 VAL B CA 1
ATOM 3683 C C . VAL B 1 102 ? 15.805 -2.773 5.34 1 85.81 102 VAL B C 1
ATOM 3685 O O . VAL B 1 102 ? 16.516 -1.832 4.996 1 85.81 102 VAL B O 1
ATOM 3688 N N . ASN B 1 103 ? 16.125 -4.004 5.312 1 79.94 103 ASN B N 1
ATOM 3689 C CA . ASN B 1 103 ? 17.406 -4.375 4.75 1 79.94 103 ASN B CA 1
ATOM 3690 C C . ASN B 1 103 ? 17.375 -4.391 3.225 1 79.94 103 ASN B C 1
ATOM 3692 O O . ASN B 1 103 ? 16.406 -4.848 2.627 1 79.94 103 ASN B O 1
ATOM 3696 N N . LEU B 1 104 ? 18.406 -3.75 2.697 1 76.25 104 LEU B N 1
ATOM 3697 C CA . LEU B 1 104 ? 18.5 -3.734 1.242 1 76.25 104 LEU B CA 1
ATOM 3698 C C . LEU B 1 104 ? 19.578 -4.699 0.762 1 76.25 104 LEU B C 1
ATOM 3700 O O . LEU B 1 104 ? 20.516 -5.023 1.511 1 76.25 104 LEU B O 1
ATOM 3704 N N . ASN B 1 105 ? 19.312 -5.215 -0.396 1 69.75 105 ASN B N 1
ATOM 3705 C CA . ASN B 1 105 ? 20.375 -6.012 -1.018 1 69.75 105 ASN B CA 1
ATOM 3706 C C . ASN B 1 105 ? 21.594 -5.156 -1.357 1 69.75 105 ASN B C 1
ATOM 3708 O O . ASN B 1 105 ? 21.5 -3.93 -1.376 1 69.75 105 ASN B O 1
ATOM 3712 N N . GLU B 1 106 ? 22.672 -5.879 -1.492 1 66 106 GLU B N 1
ATOM 3713 C CA . GLU B 1 106 ? 23.906 -5.188 -1.856 1 66 106 GLU B CA 1
ATOM 3714 C C . GLU B 1 106 ? 23.703 -4.324 -3.1 1 66 106 GLU B C 1
ATOM 3716 O O . GLU B 1 106 ? 23.156 -4.781 -4.098 1 66 106 GLU B O 1
ATOM 3721 N N . GLY B 1 107 ? 24 -3.111 -3.01 1 67.06 107 GLY B N 1
ATOM 3722 C CA . GLY B 1 107 ? 23.938 -2.217 -4.156 1 67.06 107 GLY B CA 1
ATOM 3723 C C . GLY B 1 107 ? 22.656 -1.401 -4.199 1 67.06 107 GLY B C 1
ATOM 3724 O O . GLY B 1 107 ? 22.562 -0.423 -4.941 1 67.06 107 GLY B O 1
ATOM 3725 N N . GLU B 1 108 ? 21.734 -1.825 -3.43 1 70.94 108 GLU B N 1
ATOM 3726 C CA . GLU B 1 108 ? 20.469 -1.08 -3.398 1 70.94 108 GLU B CA 1
ATOM 3727 C C . GLU B 1 108 ? 20.562 0.118 -2.459 1 70.94 108 GLU B C 1
ATOM 3729 O O . GLU B 1 108 ? 21.047 -0.009 -1.329 1 70.94 108 GLU B O 1
ATOM 3734 N N . ILE B 1 109 ? 20.172 1.303 -3.018 1 66.56 109 ILE B N 1
ATOM 3735 C CA . ILE B 1 109 ? 20.25 2.529 -2.23 1 66.56 109 ILE B CA 1
ATOM 3736 C C . ILE B 1 109 ? 18.859 2.869 -1.68 1 66.56 109 ILE B C 1
ATOM 3738 O O . ILE B 1 109 ? 18.75 3.393 -0.57 1 66.56 109 ILE B O 1
ATOM 3742 N N . THR B 1 110 ? 17.906 2.525 -2.527 1 75 110 THR B N 1
ATOM 3743 C CA . THR B 1 110 ? 16.516 2.734 -2.111 1 75 110 THR B CA 1
ATOM 3744 C C . THR B 1 110 ? 15.742 1.422 -2.141 1 75 110 THR B C 1
ATOM 3746 O O . THR B 1 110 ? 16.062 0.521 -2.918 1 75 110 THR B O 1
ATOM 3749 N N . PRO B 1 111 ? 14.844 1.341 -1.21 1 74.06 111 PRO B N 1
ATOM 3750 C CA . PRO B 1 111 ? 14.055 0.104 -1.261 1 74.06 111 PRO B CA 1
ATOM 3751 C C . PRO B 1 111 ? 13.43 -0.138 -2.631 1 74.06 111 PRO B C 1
ATOM 3753 O O . PRO B 1 111 ? 12.812 0.769 -3.201 1 74.06 111 PRO B O 1
ATOM 3756 N N . PRO B 1 112 ? 13.688 -1.343 -3.021 1 77.06 112 PRO B N 1
ATOM 3757 C CA . PRO B 1 112 ? 13.047 -1.648 -4.305 1 77.06 112 PRO B CA 1
ATOM 3758 C C . PRO B 1 112 ? 11.531 -1.721 -4.207 1 77.06 112 PRO B C 1
ATOM 3760 O O . PRO B 1 112 ? 10.984 -1.929 -3.121 1 77.06 112 PRO B O 1
ATOM 3763 N N . LEU B 1 113 ? 10.859 -1.452 -5.309 1 84.75 113 LEU B N 1
ATOM 3764 C CA . LEU B 1 113 ? 9.406 -1.532 -5.387 1 84.75 113 LEU B CA 1
ATOM 3765 C C . LEU B 1 113 ? 8.945 -2.984 -5.441 1 84.75 113 LEU B C 1
ATOM 3767 O O . LEU B 1 113 ? 8.461 -3.447 -6.477 1 84.75 113 LEU B O 1
ATOM 3771 N N . ARG B 1 114 ? 9.102 -3.691 -4.363 1 89.75 114 ARG B N 1
ATOM 3772 C CA . ARG B 1 114 ? 8.641 -5.059 -4.141 1 89.75 114 ARG B CA 1
ATOM 3773 C C . ARG B 1 114 ? 7.688 -5.129 -2.955 1 89.75 114 ARG B C 1
ATOM 3775 O O . ARG B 1 114 ? 7.984 -4.605 -1.88 1 89.75 114 ARG B O 1
ATOM 3782 N N . PRO B 1 115 ? 6.629 -5.801 -3.15 1 93.44 115 PRO B N 1
ATOM 3783 C CA . PRO B 1 115 ? 5.605 -5.801 -2.104 1 93.44 115 PRO B CA 1
ATOM 3784 C C . PRO B 1 115 ? 6.121 -6.34 -0.771 1 93.44 115 PRO B C 1
ATOM 3786 O O . PRO B 1 115 ? 5.789 -5.805 0.288 1 93.44 115 PRO B O 1
ATOM 3789 N N . GLU B 1 116 ? 7.008 -7.371 -0.813 1 91.69 116 GLU B N 1
ATOM 3790 C CA . GLU B 1 116 ? 7.516 -7.973 0.415 1 91.69 116 GLU B CA 1
ATOM 3791 C C . GLU B 1 116 ? 8.406 -6.996 1.179 1 91.69 116 GLU B C 1
ATOM 3793 O O . GLU B 1 116 ? 8.375 -6.949 2.41 1 91.69 116 GLU B O 1
ATOM 3798 N N . VAL B 1 117 ? 9.195 -6.246 0.478 1 91.69 117 VAL B N 1
ATOM 3799 C CA . VAL B 1 117 ? 10.109 -5.281 1.084 1 91.69 117 VAL B CA 1
ATOM 3800 C C . VAL B 1 117 ? 9.312 -4.129 1.693 1 91.69 117 VAL B C 1
ATOM 3802 O O . VAL B 1 117 ? 9.539 -3.754 2.846 1 91.69 117 VAL B O 1
ATOM 3805 N N . MET B 1 118 ? 8.367 -3.627 0.927 1 93.69 118 MET B N 1
ATOM 3806 C CA . MET B 1 118 ? 7.566 -2.496 1.392 1 93.69 118 MET B CA 1
ATOM 3807 C C . MET B 1 118 ? 6.691 -2.9 2.572 1 93.69 118 MET B C 1
ATOM 3809 O O . MET B 1 118 ? 6.434 -2.092 3.465 1 93.69 118 MET B O 1
ATOM 3813 N N . ALA B 1 119 ? 6.195 -4.141 2.533 1 95.06 119 ALA B N 1
ATOM 3814 C CA . ALA B 1 119 ? 5.406 -4.641 3.656 1 95.06 119 ALA B CA 1
ATOM 3815 C C . ALA B 1 119 ? 6.234 -4.66 4.941 1 95.06 119 ALA B C 1
ATOM 3817 O O . ALA B 1 119 ? 5.762 -4.234 5.996 1 95.06 119 ALA B O 1
ATOM 3818 N N . THR B 1 120 ? 7.453 -5.133 4.828 1 93.88 120 THR B N 1
ATOM 3819 C CA . THR B 1 120 ? 8.352 -5.172 5.977 1 93.88 120 THR B CA 1
ATOM 3820 C C . THR B 1 120 ? 8.68 -3.758 6.457 1 93.88 120 THR B C 1
ATOM 3822 O O . THR B 1 120 ? 8.648 -3.486 7.66 1 93.88 120 THR B O 1
ATOM 3825 N N . LEU B 1 121 ? 8.961 -2.957 5.523 1 94.56 121 LEU B N 1
ATOM 3826 C CA . LEU B 1 121 ? 9.25 -1.562 5.84 1 94.56 121 LEU B CA 1
ATOM 3827 C C . LEU B 1 121 ? 8.078 -0.924 6.582 1 94.56 121 LEU B C 1
ATOM 3829 O O . LEU B 1 121 ? 8.273 -0.278 7.613 1 94.56 121 LEU B O 1
ATOM 3833 N N . GLY B 1 122 ? 6.863 -1.036 6.016 1 95.69 122 GLY B N 1
ATOM 3834 C CA . GLY B 1 122 ? 5.68 -0.464 6.637 1 95.69 122 GLY B CA 1
ATOM 3835 C C . GLY B 1 122 ? 5.445 -0.963 8.047 1 95.69 122 GLY B C 1
ATOM 3836 O O . GLY B 1 122 ? 5.082 -0.187 8.938 1 95.69 122 GLY B O 1
ATOM 3837 N N . LEU B 1 123 ? 5.602 -2.248 8.242 1 95.69 123 LEU B N 1
ATOM 3838 C CA . LEU B 1 123 ? 5.426 -2.863 9.547 1 95.69 123 LEU B CA 1
ATOM 3839 C C . LEU B 1 123 ? 6.406 -2.283 10.562 1 95.69 123 LEU B C 1
ATOM 3841 O O . LEU B 1 123 ? 6.012 -1.873 11.656 1 95.69 123 LEU B O 1
ATOM 3845 N N . ASN B 1 124 ? 7.676 -2.252 10.211 1 95.25 124 ASN B N 1
ATOM 3846 C CA . ASN B 1 124 ? 8.711 -1.738 11.102 1 95.25 124 ASN B CA 1
ATOM 3847 C C . ASN B 1 124 ? 8.508 -0.255 11.398 1 95.25 124 ASN B C 1
ATOM 3849 O O . ASN B 1 124 ? 8.688 0.183 12.539 1 95.25 124 ASN B O 1
ATOM 3853 N N . LEU B 1 125 ? 8.211 0.468 10.375 1 96.19 125 LEU B N 1
ATOM 3854 C CA . LEU B 1 125 ? 7.992 1.901 10.523 1 96.19 125 LEU B CA 1
ATOM 3855 C C . LEU B 1 125 ? 6.812 2.174 11.461 1 96.19 125 LEU B C 1
ATOM 3857 O O . LEU B 1 125 ? 6.91 3.012 12.359 1 96.19 125 LEU B O 1
ATOM 3861 N N . ALA B 1 126 ? 5.656 1.514 11.242 1 96.38 126 ALA B N 1
ATOM 3862 C CA . ALA B 1 126 ? 4.488 1.684 12.102 1 96.38 126 ALA B CA 1
ATOM 3863 C C . ALA B 1 126 ? 4.82 1.339 13.547 1 96.38 126 ALA B C 1
ATOM 3865 O O . ALA B 1 126 ? 4.406 2.045 14.477 1 96.38 126 ALA B O 1
ATOM 3866 N N . ASN B 1 127 ? 5.543 0.234 13.719 1 94.25 127 ASN B N 1
ATOM 3867 C CA . ASN B 1 127 ? 5.973 -0.156 15.055 1 94.25 127 ASN B CA 1
ATOM 3868 C C . ASN B 1 127 ? 6.797 0.94 15.727 1 94.25 127 ASN B C 1
ATOM 3870 O O . ASN B 1 127 ? 6.629 1.215 16.906 1 94.25 127 ASN B O 1
ATOM 3874 N N . TRP B 1 128 ? 7.664 1.516 14.992 1 96 128 TRP B N 1
ATOM 3875 C CA . TRP B 1 128 ? 8.523 2.57 15.523 1 96 128 TRP B CA 1
ATOM 3876 C C . TRP B 1 128 ? 7.707 3.814 15.867 1 96 128 TRP B C 1
ATOM 3878 O O . TRP B 1 128 ? 7.859 4.383 16.953 1 96 128 TRP B O 1
ATOM 3888 N N . LEU B 1 129 ? 6.863 4.246 15 1 97 129 LEU B N 1
ATOM 3889 C CA . LEU B 1 129 ? 6.09 5.473 15.172 1 97 129 LEU B CA 1
ATOM 3890 C C . LEU B 1 129 ? 5.172 5.367 16.391 1 97 129 LEU B C 1
ATOM 3892 O O . LEU B 1 129 ? 4.934 6.363 17.078 1 97 129 LEU B O 1
ATOM 3896 N N . THR B 1 130 ? 4.629 4.199 16.656 1 96 130 THR B N 1
ATOM 3897 C CA . THR B 1 130 ? 3.658 4.047 17.734 1 96 130 THR B CA 1
ATOM 3898 C C . THR B 1 130 ? 4.352 4.086 19.094 1 96 130 THR B C 1
ATOM 3900 O O . THR B 1 130 ? 3.689 4.18 20.125 1 96 130 THR B O 1
ATOM 3903 N N . ARG B 1 131 ? 5.672 4.102 19.125 1 94.69 131 ARG B N 1
ATOM 3904 C CA . ARG B 1 131 ? 6.422 4.18 20.375 1 94.69 131 ARG B CA 1
ATOM 3905 C C . ARG B 1 131 ? 6.406 5.602 20.922 1 94.69 131 ARG B C 1
ATOM 3907 O O . ARG B 1 131 ? 6.719 5.816 22.094 1 94.69 131 ARG B O 1
ATOM 3914 N N . PHE B 1 132 ? 6.109 6.566 20.125 1 95.31 132 PHE B N 1
ATOM 3915 C CA . PHE B 1 132 ? 6.152 7.961 20.562 1 95.31 132 PHE B CA 1
ATOM 3916 C C . PHE B 1 132 ? 4.871 8.344 21.297 1 95.31 132 PHE B C 1
ATOM 3918 O O . PHE B 1 132 ? 4.691 9.5 21.688 1 95.31 132 PHE B O 1
ATOM 3925 N N . SER B 1 133 ? 3.908 7.441 21.453 1 93.25 133 SER B N 1
ATOM 3926 C CA . SER B 1 133 ? 2.701 7.566 22.266 1 93.25 133 SER B CA 1
ATOM 3927 C C . SER B 1 133 ? 1.829 8.719 21.781 1 93.25 133 SER B C 1
ATOM 3929 O O . SER B 1 133 ? 1.26 9.453 22.594 1 93.25 133 SER B O 1
ATOM 3931 N N . CYS B 1 134 ? 1.865 9.039 20.547 1 97.75 134 CYS B N 1
ATOM 3932 C CA . CYS B 1 134 ? 0.934 10 19.953 1 97.75 134 CYS B CA 1
ATOM 3933 C C . CYS B 1 134 ? -0.433 9.359 19.734 1 97.75 134 CYS B C 1
ATOM 3935 O O . CYS B 1 134 ? -0.543 8.141 19.625 1 97.75 134 CYS B O 1
ATOM 3937 N N . ASN B 1 135 ? -1.445 10.188 19.781 1 98.25 135 ASN B N 1
ATOM 3938 C CA . ASN B 1 135 ? -2.777 9.625 19.594 1 98.25 135 ASN B CA 1
ATOM 3939 C C . ASN B 1 135 ? -3.479 10.242 18.391 1 98.25 135 ASN B C 1
ATOM 3941 O O . ASN B 1 135 ? -4.621 9.898 18.078 1 98.25 135 ASN B O 1
ATOM 3945 N N . ALA B 1 136 ? -2.871 11.18 17.688 1 98.62 136 ALA B N 1
ATOM 3946 C CA . ALA B 1 136 ? -3.336 11.734 16.422 1 98.62 136 ALA B CA 1
ATOM 3947 C C . ALA B 1 136 ? -2.191 11.852 15.414 1 98.62 136 ALA B C 1
ATOM 3949 O O . ALA B 1 136 ? -1.191 12.523 15.68 1 98.62 136 ALA B O 1
ATOM 3950 N N . TYR B 1 137 ? -2.285 11.219 14.266 1 98.69 137 TYR B N 1
ATOM 3951 C CA . TYR B 1 137 ? -1.265 11.219 13.227 1 98.69 137 TYR B CA 1
ATOM 3952 C C . TYR B 1 137 ? -1.735 12 12 1 98.69 137 TYR B C 1
ATOM 3954 O O . TYR B 1 137 ? -2.746 11.648 11.383 1 98.69 137 TYR B O 1
ATOM 3962 N N . PHE B 1 138 ? -1.113 13.086 11.711 1 98.56 138 PHE B N 1
ATOM 3963 C CA . PHE B 1 138 ? -1.363 13.844 10.492 1 98.56 138 PHE B CA 1
ATOM 3964 C C . PHE B 1 138 ? -0.394 13.43 9.391 1 98.56 138 PHE B C 1
ATOM 3966 O O . PHE B 1 138 ? 0.745 13.906 9.344 1 98.56 138 PHE B O 1
ATOM 3973 N N . ILE B 1 139 ? -0.855 12.602 8.469 1 98.19 139 ILE B N 1
ATOM 3974 C CA . ILE B 1 139 ? 0.006 12 7.457 1 98.19 139 ILE B CA 1
ATOM 3975 C C . ILE B 1 139 ? -0.183 12.719 6.125 1 98.19 139 ILE B C 1
ATOM 3977 O O . ILE B 1 139 ? -1.299 12.789 5.605 1 98.19 139 ILE B O 1
ATOM 3981 N N . GLU B 1 140 ? 0.864 13.203 5.57 1 96.31 140 GLU B N 1
ATOM 3982 C CA . GLU B 1 140 ? 0.796 13.891 4.289 1 96.31 140 GLU B CA 1
ATOM 3983 C C . GLU B 1 140 ? 0.168 13.008 3.215 1 96.31 140 GLU B C 1
ATOM 3985 O O . GLU B 1 140 ? 0.589 11.867 3.02 1 96.31 140 GLU B O 1
ATOM 3990 N N . ARG B 1 141 ? -0.753 13.578 2.545 1 94.81 141 ARG B N 1
ATOM 3991 C CA . ARG B 1 141 ? -1.341 12.906 1.391 1 94.81 141 ARG B CA 1
ATOM 3992 C C . ARG B 1 141 ? -0.486 13.117 0.144 1 94.81 141 ARG B C 1
ATOM 3994 O O . ARG B 1 141 ? -0.077 14.234 -0.155 1 94.81 141 ARG B O 1
ATOM 4001 N N . GLN B 1 142 ? -0.234 12.008 -0.595 1 89.75 142 GLN B N 1
ATOM 4002 C CA . GLN B 1 142 ? 0.558 12.086 -1.817 1 89.75 142 GLN B CA 1
ATOM 4003 C C . GLN B 1 142 ? -0.338 12.234 -3.045 1 89.75 142 GLN B C 1
ATOM 4005 O O . GLN B 1 142 ? -1.444 11.688 -3.078 1 89.75 142 GLN B O 1
ATOM 4010 N N . ARG B 1 143 ? 0.111 12.977 -3.916 1 74.56 143 ARG B N 1
ATOM 4011 C CA . ARG B 1 143 ? -0.646 13.18 -5.148 1 74.56 143 ARG B CA 1
ATOM 4012 C C . ARG B 1 143 ? -0.108 12.297 -6.27 1 74.56 143 ARG B C 1
ATOM 4014 O O . ARG B 1 143 ? 1.097 12.047 -6.348 1 74.56 143 ARG B O 1
ATOM 4021 N N . SER B 1 144 ? -0.937 11.562 -7.016 1 61.22 144 SER B N 1
ATOM 4022 C CA . SER B 1 144 ? -0.486 10.703 -8.109 1 61.22 144 SER B CA 1
ATOM 4023 C C . SER B 1 144 ? -0.011 11.523 -9.297 1 61.22 144 SER B C 1
ATOM 4025 O O . SER B 1 144 ? 0.849 11.078 -10.062 1 61.22 144 SER B O 1
ATOM 4027 N N . ARG B 1 145 ? -0.96 12.5 -9.875 1 56.56 145 ARG B N 1
ATOM 4028 C CA . ARG B 1 145 ? -0.702 13.086 -11.188 1 56.56 145 ARG B CA 1
ATOM 4029 C C . ARG B 1 145 ? -0.308 14.555 -11.062 1 56.56 145 ARG B C 1
ATOM 4031 O O . ARG B 1 145 ? -0.871 15.289 -10.25 1 56.56 145 ARG B O 1
ATOM 4038 N N . SER B 1 146 ? 0.95 14.828 -11.508 1 49.94 146 SER B N 1
ATOM 4039 C CA . SER B 1 146 ? 1.097 16.25 -11.797 1 49.94 146 SER B CA 1
ATOM 4040 C C . SER B 1 146 ? 0.305 16.641 -13.039 1 49.94 146 SER B C 1
ATOM 4042 O O . SER B 1 146 ? 0.066 15.82 -13.922 1 49.94 146 SER B O 1
ATOM 4044 N N . ALA B 1 147 ? -0.566 17.641 -13.148 1 44.97 147 ALA B N 1
ATOM 4045 C CA . ALA B 1 147 ? -1.374 18.203 -14.227 1 44.97 147 ALA B CA 1
ATOM 4046 C C . ALA B 1 147 ? -0.817 17.797 -15.594 1 44.97 147 ALA B C 1
ATOM 4048 O O . ALA B 1 147 ? -1.576 17.578 -16.531 1 44.97 147 ALA B O 1
ATOM 4049 N N . SER B 1 148 ? 0.412 1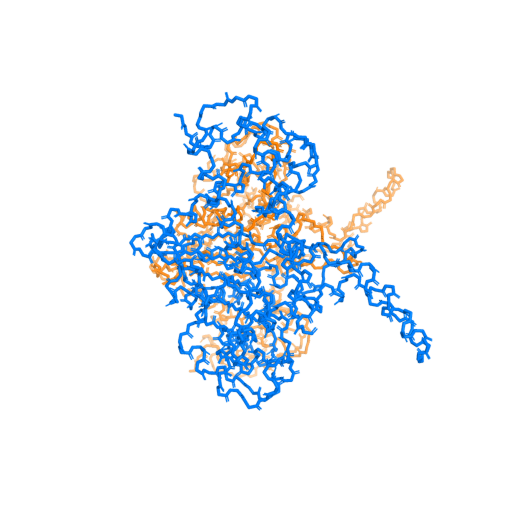7.938 -15.805 1 45.41 148 SER B N 1
ATOM 4050 C CA . SER B 1 148 ? 0.94 17.922 -17.172 1 45.41 148 SER B CA 1
ATOM 4051 C C . SER B 1 148 ? 1.544 16.562 -17.5 1 45.41 148 SER B C 1
ATOM 4053 O O . SER B 1 148 ? 1.763 16.25 -18.672 1 45.41 148 SER B O 1
ATOM 4055 N N . SER B 1 149 ? 2.021 15.805 -16.531 1 52.16 149 SER B N 1
ATOM 4056 C CA . SER B 1 149 ? 2.857 14.68 -16.953 1 52.16 149 SER B CA 1
ATOM 4057 C C . SER B 1 149 ? 2.1 13.367 -16.844 1 52.16 149 SER B C 1
ATOM 4059 O O . SER B 1 149 ? 1.448 13.094 -15.836 1 52.16 149 SER B O 1
ATOM 4061 N N . SER B 1 150 ? 1.84 12.727 -17.906 1 58.19 150 SER B N 1
ATOM 4062 C CA . SER B 1 150 ? 1.197 11.422 -18.078 1 58.19 150 SER B CA 1
ATOM 4063 C C . SER B 1 150 ? 1.986 10.328 -17.375 1 58.19 150 SER B C 1
ATOM 4065 O O . SER B 1 150 ? 1.496 9.203 -17.219 1 58.19 150 SER B O 1
ATOM 4067 N N . THR B 1 151 ? 3.23 10.695 -16.859 1 64.31 151 THR B N 1
ATOM 4068 C CA . THR B 1 151 ? 4.102 9.656 -16.312 1 64.31 151 THR B CA 1
ATOM 4069 C C . THR B 1 151 ? 4.32 9.875 -14.82 1 64.31 151 THR B C 1
ATOM 4071 O O . THR B 1 151 ? 4.508 11.008 -14.367 1 64.31 151 THR B O 1
ATOM 4074 N N . ILE B 1 152 ? 4 8.922 -13.992 1 71.62 152 ILE B N 1
ATOM 4075 C CA . ILE B 1 152 ? 4.363 9 -12.586 1 71.62 152 ILE B CA 1
ATOM 4076 C C . ILE B 1 152 ? 5.797 8.508 -12.391 1 71.62 152 ILE B C 1
ATOM 4078 O O . ILE B 1 152 ? 6.133 7.391 -12.781 1 71.62 152 ILE B O 1
ATOM 4082 N N . LEU B 1 153 ? 6.641 9.398 -11.898 1 74.44 153 LEU B N 1
ATOM 4083 C CA . LEU B 1 153 ? 8.016 9.016 -11.594 1 74.44 153 LEU B CA 1
ATOM 4084 C C . LEU B 1 153 ? 8.055 7.926 -10.531 1 74.44 153 LEU B C 1
ATOM 4086 O O . LEU B 1 153 ? 7.219 7.91 -9.617 1 74.44 153 LEU B O 1
ATOM 4090 N N . GLU B 1 154 ? 8.969 7.047 -10.617 1 78.06 154 GLU B N 1
ATOM 4091 C CA . GLU B 1 154 ? 9.078 5.895 -9.727 1 78.06 154 GLU B CA 1
ATOM 4092 C C . GLU B 1 154 ? 9.164 6.336 -8.266 1 78.06 154 GLU B C 1
ATOM 4094 O O . GLU B 1 154 ? 8.562 5.715 -7.387 1 78.06 154 GLU B O 1
ATOM 4099 N N . ASN B 1 155 ? 9.977 7.348 -8.07 1 78.81 155 ASN B N 1
ATOM 4100 C CA . ASN B 1 155 ? 10.133 7.801 -6.695 1 78.81 155 ASN B CA 1
ATOM 4101 C C . ASN B 1 155 ? 8.82 8.297 -6.105 1 78.81 155 ASN B C 1
ATOM 4103 O O . ASN B 1 155 ? 8.539 8.078 -4.926 1 78.81 155 ASN B O 1
ATOM 4107 N N . ILE B 1 156 ? 8 8.984 -6.902 1 83.5 156 ILE B N 1
ATOM 4108 C CA . ILE B 1 156 ? 6.688 9.438 -6.457 1 83.5 156 ILE B CA 1
ATOM 4109 C C . ILE B 1 156 ? 5.789 8.234 -6.18 1 83.5 156 ILE B C 1
ATOM 4111 O O . ILE B 1 156 ? 5.07 8.211 -5.176 1 83.5 156 ILE B O 1
ATOM 4115 N N . LEU B 1 157 ? 5.918 7.238 -7.008 1 87.19 157 LEU B N 1
ATOM 4116 C CA . LEU B 1 157 ? 5.133 6.02 -6.832 1 87.19 157 LEU B CA 1
ATOM 4117 C C . LEU B 1 157 ? 5.516 5.309 -5.543 1 87.19 157 LEU B C 1
ATOM 4119 O O . LEU B 1 157 ? 4.645 4.832 -4.809 1 87.19 157 LEU B O 1
ATOM 4123 N N . LYS B 1 158 ? 6.773 5.238 -5.289 1 89.25 158 LYS B N 1
ATOM 4124 C CA . LYS B 1 158 ? 7.27 4.586 -4.082 1 89.25 158 LYS B CA 1
ATOM 4125 C C . LYS B 1 158 ? 6.715 5.258 -2.828 1 89.25 158 LYS B C 1
ATOM 4127 O O . LYS B 1 158 ? 6.273 4.578 -1.897 1 89.25 158 LYS B O 1
ATOM 4132 N N . VAL B 1 159 ? 6.746 6.547 -2.834 1 92.44 159 VAL B N 1
ATOM 4133 C CA . VAL B 1 159 ? 6.266 7.281 -1.669 1 92.44 159 VAL B CA 1
ATOM 4134 C C . VAL B 1 159 ? 4.75 7.137 -1.552 1 92.44 159 VAL B C 1
ATOM 4136 O O . VAL B 1 159 ? 4.215 7.047 -0.445 1 92.44 159 VAL B O 1
ATOM 4139 N N . MET B 1 160 ? 4.105 7.18 -2.684 1 91.69 160 MET B N 1
ATOM 4140 C CA . MET B 1 160 ? 2.662 6.957 -2.674 1 91.69 160 MET B CA 1
ATOM 4141 C C . MET B 1 160 ? 2.328 5.594 -2.07 1 91.69 160 MET B C 1
ATOM 4143 O O . MET B 1 160 ? 1.436 5.488 -1.228 1 91.69 160 MET B O 1
ATOM 4147 N N . ILE B 1 161 ? 3 4.59 -2.508 1 93.44 161 ILE B N 1
ATOM 4148 C CA . ILE B 1 161 ? 2.785 3.244 -1.986 1 93.44 161 ILE B CA 1
ATOM 4149 C C . ILE B 1 161 ? 3.086 3.219 -0.489 1 93.44 161 ILE B C 1
ATOM 4151 O O . ILE B 1 161 ? 2.35 2.605 0.287 1 93.44 161 ILE B O 1
ATOM 4155 N N . LEU B 1 162 ? 4.145 3.871 -0.107 1 95.31 162 LEU B N 1
ATOM 4156 C CA . LEU B 1 162 ? 4.504 3.957 1.305 1 95.31 162 LEU B CA 1
ATOM 4157 C C . LEU B 1 162 ? 3.359 4.539 2.123 1 95.31 162 LEU B C 1
ATOM 4159 O O . LEU B 1 162 ? 3.09 4.082 3.236 1 95.31 162 LEU B O 1
ATOM 4163 N N . GLU B 1 163 ? 2.74 5.566 1.607 1 97 163 GLU B N 1
ATOM 4164 C CA . GLU B 1 163 ? 1.595 6.172 2.279 1 97 163 GLU B CA 1
ATOM 4165 C C . GLU B 1 163 ? 0.526 5.129 2.594 1 97 163 GLU B C 1
ATOM 4167 O O . GLU B 1 163 ? 0.078 5.016 3.736 1 97 163 GLU B O 1
ATOM 4172 N N . TYR B 1 164 ? 0.113 4.363 1.627 1 96.81 164 TYR B N 1
ATOM 4173 C CA . TYR B 1 164 ? -0.951 3.379 1.781 1 96.81 164 TYR B CA 1
ATOM 4174 C C . TYR B 1 164 ? -0.517 2.246 2.703 1 96.81 164 TYR B C 1
ATOM 4176 O O . TYR B 1 164 ? -1.308 1.762 3.516 1 96.81 164 TYR B O 1
ATOM 4184 N N . VAL B 1 165 ? 0.718 1.849 2.568 1 97.19 165 VAL B N 1
ATOM 4185 C CA . VAL B 1 165 ? 1.272 0.78 3.393 1 97.19 165 VAL B CA 1
ATOM 4186 C C . VAL B 1 165 ? 1.316 1.225 4.852 1 97.19 165 VAL B C 1
ATOM 4188 O O . VAL B 1 165 ? 0.98 0.453 5.754 1 97.19 165 VAL B O 1
ATOM 4191 N N . LEU B 1 166 ? 1.718 2.436 5.07 1 97.25 166 LEU B N 1
ATOM 4192 C CA . LEU B 1 166 ? 1.761 2.963 6.43 1 97.25 166 LEU B CA 1
ATOM 4193 C C . LEU B 1 166 ? 0.361 3.039 7.027 1 97.25 166 LEU B C 1
ATOM 4195 O O . LEU B 1 166 ? 0.14 2.596 8.156 1 97.25 166 LEU B O 1
ATOM 4199 N N . TYR B 1 167 ? -0.619 3.594 6.273 1 97.19 167 TYR B N 1
ATOM 4200 C CA . TYR B 1 167 ? -2.006 3.641 6.723 1 97.19 167 TYR B CA 1
ATOM 4201 C C . TYR B 1 167 ? -2.506 2.25 7.098 1 97.19 167 TYR B C 1
ATOM 4203 O O . TYR B 1 167 ? -3.145 2.072 8.133 1 97.19 167 TYR B O 1
ATOM 4211 N N . SER B 1 168 ? -2.213 1.311 6.258 1 96.88 168 SER B N 1
ATOM 4212 C CA . SER B 1 168 ? -2.684 -0.056 6.453 1 96.88 168 SER B CA 1
ATOM 4213 C C . SER B 1 168 ? -2.117 -0.658 7.734 1 96.88 168 SER B C 1
ATOM 4215 O O . SER B 1 168 ? -2.838 -1.316 8.484 1 96.88 168 SER B O 1
ATOM 4217 N N . ASN B 1 169 ? -0.846 -0.45 7.984 1 96.94 169 ASN B N 1
ATOM 4218 C CA . ASN B 1 169 ? -0.21 -1.005 9.172 1 96.94 169 ASN B CA 1
ATOM 4219 C C . ASN B 1 169 ? -0.728 -0.343 10.445 1 96.94 169 ASN B C 1
ATOM 4221 O O . ASN B 1 169 ? -0.977 -1.019 11.445 1 96.94 169 ASN B O 1
ATOM 4225 N N . LEU B 1 170 ? -0.886 0.932 10.445 1 97 170 LEU B N 1
ATOM 4226 C CA . LEU B 1 170 ? -1.417 1.632 11.609 1 97 170 LEU B CA 1
ATOM 4227 C C . LEU B 1 170 ? -2.867 1.235 11.867 1 97 170 LEU B C 1
ATOM 4229 O O . LEU B 1 170 ? -3.27 1.048 13.016 1 97 170 LEU B O 1
ATOM 4233 N N . GLN B 1 171 ? -3.652 1.09 10.781 1 95.19 171 GLN B N 1
ATOM 4234 C CA . GLN B 1 171 ? -5.039 0.655 10.922 1 95.19 171 GLN B CA 1
ATOM 4235 C C . GLN B 1 171 ? -5.117 -0.742 11.523 1 95.19 171 GLN B C 1
ATOM 4237 O O . GLN B 1 171 ? -6.008 -1.025 12.328 1 95.19 171 GLN B O 1
ATOM 4242 N N . ASN B 1 172 ? -4.242 -1.62 11.109 1 93.88 172 ASN B N 1
ATOM 4243 C CA . ASN B 1 172 ? -4.18 -2.957 11.688 1 93.88 172 ASN B CA 1
ATOM 4244 C C . ASN B 1 172 ? -3.959 -2.908 13.195 1 93.88 172 ASN B C 1
ATOM 4246 O O . ASN B 1 172 ? -4.598 -3.648 13.945 1 93.88 172 ASN B O 1
ATOM 4250 N N . ARG B 1 173 ? -3.131 -2.016 13.617 1 92.44 173 ARG B N 1
ATOM 4251 C CA . ARG B 1 173 ? -2.842 -1.894 15.039 1 92.44 173 ARG B CA 1
ATOM 4252 C C . ARG B 1 173 ? -4.039 -1.319 15.797 1 92.44 173 ARG B C 1
ATOM 4254 O O . ARG B 1 173 ? -4.324 -1.732 16.922 1 92.44 173 ARG B O 1
ATOM 4261 N N . ILE B 1 174 ? -4.719 -0.375 15.188 1 94.44 174 ILE B N 1
ATOM 4262 C CA . ILE B 1 174 ? -5.914 0.215 15.781 1 94.44 174 ILE B CA 1
ATOM 4263 C C . ILE B 1 174 ? -6.961 -0.87 16.016 1 94.44 174 ILE B C 1
ATOM 4265 O O . ILE B 1 174 ? -7.547 -0.951 17.094 1 94.44 174 ILE B O 1
ATOM 4269 N N . VAL B 1 175 ? -7.113 -1.729 15.039 1 91.06 175 VAL B N 1
ATOM 4270 C CA . VAL B 1 175 ? -8.188 -2.717 15.086 1 91.06 175 VAL B CA 1
ATOM 4271 C C . VAL B 1 175 ? -7.75 -3.914 15.93 1 91.06 175 VAL B C 1
ATOM 4273 O O . VAL B 1 175 ? -8.469 -4.344 16.828 1 91.06 175 VAL B O 1
ATOM 4276 N N . SER B 1 176 ? -6.547 -4.418 15.742 1 87.94 176 SER B N 1
ATOM 4277 C CA . SER B 1 176 ? -6.113 -5.66 16.375 1 87.94 176 SER B CA 1
ATOM 4278 C C . SER B 1 176 ? -5.676 -5.426 17.812 1 87.94 176 SER B C 1
ATOM 4280 O O . SER B 1 176 ? -5.852 -6.297 18.672 1 87.94 176 SER B O 1
ATOM 4282 N N . GLU B 1 177 ? -5.086 -4.254 18.078 1 89.94 177 GLU B N 1
ATOM 4283 C CA . GLU B 1 177 ? -4.566 -3.984 19.422 1 89.94 177 GLU B CA 1
ATOM 4284 C C . GLU B 1 177 ? -5.414 -2.941 20.141 1 89.94 177 GLU B C 1
ATOM 4286 O O . GLU B 1 177 ? -5.102 -2.553 21.266 1 89.94 177 GLU B O 1
ATOM 4291 N N . SER B 1 178 ? -6.48 -2.463 19.469 1 91.81 178 SER B N 1
ATOM 4292 C CA . SER B 1 178 ? -7.32 -1.402 20.016 1 91.81 178 SER B CA 1
ATOM 4293 C C . SER B 1 178 ? -6.488 -0.186 20.406 1 91.81 178 SER B C 1
ATOM 4295 O O . SER B 1 178 ? -6.684 0.381 21.484 1 91.81 178 SER B O 1
ATOM 4297 N N . LEU B 1 179 ? -5.461 0.055 19.625 1 90.81 179 LEU B N 1
ATOM 4298 C CA . LEU B 1 179 ? -4.637 1.231 19.891 1 90.81 179 LEU B CA 1
ATOM 4299 C C . LEU B 1 179 ? -5.461 2.508 19.766 1 90.81 179 LEU B C 1
ATOM 4301 O O . LEU B 1 179 ? -6.176 2.703 18.781 1 90.81 179 LEU B O 1
ATOM 4305 N N . PRO B 1 180 ? -5.422 3.369 20.766 1 93.5 180 PRO B N 1
ATOM 4306 C CA . PRO B 1 180 ? -6.238 4.586 20.766 1 93.5 180 PRO B CA 1
ATOM 4307 C C . PRO B 1 180 ? -5.625 5.703 19.922 1 93.5 180 PRO B C 1
ATOM 4309 O O . PRO B 1 180 ? -5.332 6.785 20.438 1 93.5 180 PRO B O 1
ATOM 4312 N N . ILE B 1 181 ? -5.395 5.418 18.641 1 96.25 181 ILE B N 1
ATOM 4313 C CA . ILE B 1 181 ? -4.82 6.426 17.75 1 96.25 181 ILE B CA 1
ATOM 4314 C C . ILE B 1 181 ? -5.789 6.734 16.609 1 96.25 181 ILE B C 1
ATOM 4316 O O . ILE B 1 181 ? -6.629 5.902 16.266 1 96.25 181 ILE B O 1
ATOM 4320 N N . HIS B 1 182 ? -5.734 7.934 16.125 1 97.56 182 HIS B N 1
ATOM 4321 C CA . HIS B 1 182 ? -6.527 8.414 15.008 1 97.56 182 HIS B CA 1
ATOM 4322 C C . HIS B 1 182 ? -5.633 8.867 13.859 1 97.56 182 HIS B C 1
ATOM 4324 O O . HIS B 1 182 ? -4.594 9.492 14.086 1 97.56 182 HIS B O 1
ATOM 4330 N N . LEU B 1 183 ? -5.996 8.453 12.648 1 97.62 183 LEU B N 1
ATOM 4331 C CA . LEU B 1 183 ? -5.242 8.828 11.453 1 97.62 183 LEU B CA 1
ATOM 4332 C C . LEU B 1 183 ? -5.984 9.898 10.656 1 97.62 183 LEU B C 1
ATOM 4334 O O . LEU B 1 183 ? -7.18 9.758 10.383 1 97.62 183 LEU B O 1
ATOM 4338 N N . PHE B 1 184 ? -5.301 10.977 10.297 1 97.31 184 PHE B N 1
ATOM 4339 C CA . PHE B 1 184 ? -5.879 12.062 9.523 1 97.31 184 PHE B CA 1
ATOM 4340 C C . PHE B 1 184 ? -5.023 12.359 8.289 1 97.31 184 PHE B C 1
ATOM 4342 O O . PHE B 1 184 ? -3.83 12.641 8.414 1 97.31 184 PHE B O 1
ATOM 4349 N N . PRO B 1 185 ? -5.633 12.258 7.105 1 95.81 185 PRO B N 1
ATOM 4350 C CA . PRO B 1 185 ? -4.879 12.719 5.934 1 95.81 185 PRO B CA 1
ATOM 4351 C C . PRO B 1 185 ? -4.633 14.227 5.941 1 95.81 185 PRO B C 1
ATOM 4353 O O . PRO B 1 185 ? -5.566 15.008 6.125 1 95.81 185 PRO B O 1
ATOM 4356 N N . SER B 1 186 ? -3.424 14.617 5.801 1 96.94 186 SER B N 1
ATOM 4357 C CA . SER B 1 186 ? -3.068 16.031 5.719 1 96.94 186 SER B CA 1
ATOM 4358 C C . SER B 1 186 ? -2.699 16.422 4.293 1 96.94 186 SER B C 1
ATOM 4360 O O . SER B 1 186 ? -1.647 16.031 3.785 1 96.94 186 SER B O 1
ATOM 4362 N N . LEU B 1 187 ? -3.508 17.25 3.676 1 95 187 LEU B N 1
ATOM 4363 C CA . LEU B 1 187 ? -3.322 17.625 2.277 1 95 187 LEU B CA 1
ATOM 4364 C C . LEU B 1 187 ? -2.312 18.75 2.146 1 95 187 LEU B C 1
ATOM 4366 O O . LEU B 1 187 ? -2.477 19.812 2.764 1 95 187 LEU B O 1
ATOM 4370 N N . PRO B 1 188 ? -1.3 18.578 1.331 1 93.75 188 PRO B N 1
ATOM 4371 C CA . PRO B 1 188 ? -0.306 19.641 1.15 1 93.75 188 PRO B CA 1
ATOM 4372 C C . PRO B 1 188 ? -0.922 20.953 0.665 1 93.75 188 PRO B C 1
ATOM 4374 O O . PRO B 1 188 ? -0.523 22.031 1.114 1 93.75 188 PRO B O 1
ATOM 4377 N N . LYS B 1 189 ? -1.852 20.828 -0.205 1 92.12 189 LYS B N 1
ATOM 4378 C CA . LYS B 1 189 ? -2.473 22.031 -0.747 1 92.12 189 LYS B CA 1
ATOM 4379 C C . LYS B 1 189 ? -3.121 22.859 0.358 1 92.12 189 LYS B C 1
ATOM 4381 O O . LYS B 1 189 ? -3.004 24.094 0.368 1 92.12 189 LYS B O 1
ATOM 4386 N N . ARG B 1 190 ? -3.822 22.203 1.248 1 95.25 190 ARG B N 1
ATOM 4387 C CA . ARG B 1 190 ? -4.473 22.922 2.34 1 95.25 190 ARG B CA 1
ATOM 4388 C C . ARG B 1 190 ? -3.443 23.562 3.271 1 95.25 190 ARG B C 1
ATOM 4390 O O . ARG B 1 190 ? -3.643 24.672 3.762 1 95.25 190 ARG B O 1
ATOM 4397 N N . MET B 1 191 ? -2.447 22.797 3.508 1 95.88 191 MET B N 1
ATOM 4398 C CA . MET B 1 191 ? -1.364 23.297 4.352 1 95.88 191 MET B CA 1
ATOM 4399 C C . MET B 1 191 ? -0.704 24.516 3.725 1 95.88 191 MET B C 1
ATOM 4401 O O . MET B 1 191 ? -0.511 25.531 4.395 1 95.88 191 MET B O 1
ATOM 4405 N N . VAL B 1 192 ? -0.462 24.438 2.445 1 93 192 VAL B N 1
ATOM 4406 C CA . VAL B 1 192 ? 0.204 25.516 1.73 1 93 192 VAL B CA 1
ATOM 4407 C C . VAL B 1 192 ? -0.729 26.719 1.631 1 93 192 VAL B C 1
ATOM 4409 O O . VAL B 1 192 ? -0.309 27.859 1.847 1 93 192 VAL B O 1
ATOM 4412 N N . ASP B 1 193 ? -1.983 26.453 1.262 1 92.62 193 ASP B N 1
ATOM 4413 C CA . ASP B 1 193 ? -2.951 27.547 1.188 1 92.62 193 ASP B CA 1
ATOM 4414 C C . ASP B 1 193 ? -3.01 28.328 2.502 1 92.62 193 ASP B C 1
ATOM 4416 O O . ASP B 1 193 ? -3.014 29.562 2.502 1 92.62 193 ASP B O 1
ATOM 4420 N N . PHE B 1 194 ? -3.039 27.641 3.572 1 95.44 194 PHE B N 1
ATOM 4421 C CA . PHE B 1 194 ? -3.156 28.266 4.883 1 95.44 194 PHE B CA 1
ATOM 4422 C C . PHE B 1 194 ? -1.888 29.031 5.23 1 95.44 194 PHE B C 1
ATOM 4424 O O . PHE B 1 194 ? -1.953 30.156 5.734 1 95.44 194 PHE B O 1
ATOM 4431 N N . THR B 1 195 ? -0.713 28.469 4.926 1 93.62 195 THR B N 1
ATOM 4432 C CA . THR B 1 195 ? 0.551 29.031 5.391 1 93.62 195 THR B CA 1
ATOM 4433 C C . THR B 1 195 ? 1.053 30.109 4.434 1 93.62 195 THR B C 1
ATOM 4435 O O . THR B 1 195 ? 1.949 30.891 4.777 1 93.62 195 THR B O 1
ATOM 4438 N N . CYS B 1 196 ? 0.494 30.141 3.311 1 87.88 196 CYS B N 1
ATOM 4439 C CA . CYS B 1 196 ? 0.977 31.109 2.338 1 87.88 196 CYS B CA 1
ATOM 4440 C C . CYS B 1 196 ? -0.102 32.125 2.016 1 87.88 196 CYS B C 1
ATOM 4442 O O . CYS B 1 196 ? 0.145 33.094 1.275 1 87.88 196 CYS B O 1
ATOM 4444 N N . SER B 1 197 ? -1.208 31.875 2.564 1 82.69 197 SER B N 1
ATOM 4445 C CA . SER B 1 197 ? -2.27 32.844 2.348 1 82.69 197 SER B CA 1
ATOM 4446 C C . SER B 1 197 ? -1.919 34.188 2.977 1 82.69 197 SER B C 1
ATOM 4448 O O . SER B 1 197 ? -1.21 34.25 3.982 1 82.69 197 SER B O 1
ATOM 4450 N N . GLY B 1 198 ? -2.311 35.281 2.359 1 72.12 198 GLY B N 1
ATOM 4451 C CA . GLY B 1 198 ? -2.104 36.625 2.906 1 72.12 198 GLY B CA 1
ATOM 4452 C C . GLY B 1 198 ? -0.767 37.219 2.518 1 72.12 198 GLY B C 1
ATOM 4453 O O . GLY B 1 198 ? -0.484 38.375 2.842 1 72.12 198 GLY B O 1
ATOM 4454 N N . ILE B 1 199 ? 0.093 36.281 2.137 1 73.5 199 ILE B N 1
ATOM 4455 C CA . ILE B 1 199 ? 1.392 36.781 1.69 1 73.5 199 ILE B CA 1
ATOM 4456 C C . ILE B 1 199 ? 1.324 37.156 0.211 1 73.5 199 ILE B C 1
ATOM 4458 O O . ILE B 1 199 ? 0.863 36.375 -0.614 1 73.5 199 ILE B O 1
ATOM 4462 N N . PRO B 1 200 ? 1.518 38.406 0.028 1 66.25 200 PRO B N 1
ATOM 4463 C CA . PRO B 1 200 ? 1.456 38.812 -1.376 1 66.25 200 PRO B CA 1
ATOM 4464 C C . PRO B 1 200 ? 2.535 38.156 -2.232 1 66.25 200 PRO B C 1
ATOM 4466 O O . PRO B 1 200 ? 3.508 38.812 -2.617 1 66.25 200 PRO B O 1
ATOM 4469 N N . ILE B 1 201 ? 2.443 36.812 -2.432 1 61.84 201 ILE B N 1
ATOM 4470 C CA . ILE B 1 201 ? 3.441 36 -3.111 1 61.84 201 ILE B CA 1
ATOM 4471 C C . ILE B 1 201 ? 3.674 36.531 -4.523 1 61.84 201 ILE B C 1
ATOM 4473 O O . ILE B 1 201 ? 4.816 36.656 -4.969 1 61.84 201 ILE B O 1
ATOM 4477 N N . GLU B 1 202 ? 2.525 36.875 -5.156 1 57.84 202 GLU B N 1
ATOM 4478 C CA . GLU B 1 202 ? 2.654 37.406 -6.508 1 57.84 202 GLU B CA 1
ATOM 4479 C C . GLU B 1 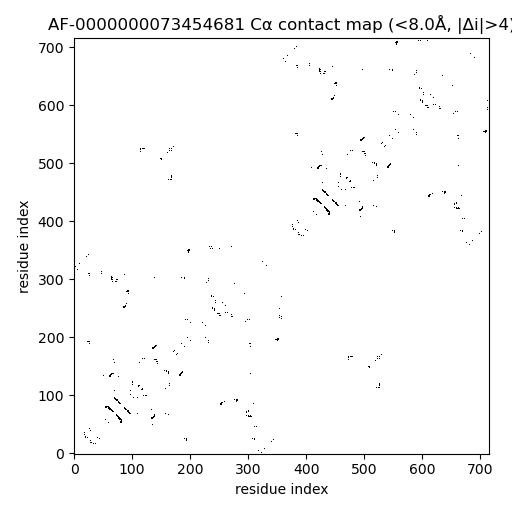202 ? 3.465 38.688 -6.516 1 57.84 202 GLU B C 1
ATOM 4481 O O . GLU B 1 202 ? 4.297 38.906 -7.398 1 57.84 202 GLU B O 1
ATOM 4486 N N . GLU B 1 203 ? 3.227 39.438 -5.516 1 58.91 203 GLU B N 1
ATOM 4487 C CA . GLU B 1 203 ? 3.963 40.719 -5.43 1 58.91 203 GLU B CA 1
ATOM 4488 C C . GLU B 1 203 ? 5.43 40.469 -5.094 1 58.91 203 GLU B C 1
ATOM 4490 O O . GLU B 1 203 ? 6.312 41.156 -5.59 1 58.91 203 GLU B O 1
ATOM 4495 N N . LEU B 1 204 ? 5.645 39.375 -4.383 1 61 204 LEU B N 1
ATOM 4496 C CA . LEU B 1 204 ? 7.008 39.031 -3.996 1 61 204 LEU B CA 1
ATOM 4497 C C . LEU B 1 204 ? 7.777 38.469 -5.176 1 61 204 LEU B C 1
ATOM 4499 O O . LEU B 1 204 ? 8.977 38.719 -5.324 1 61 204 LEU B O 1
ATOM 4503 N N . ILE B 1 205 ? 7.055 37.719 -5.949 1 58.34 205 ILE B N 1
ATOM 4504 C CA . ILE B 1 205 ? 7.66 37.156 -7.16 1 58.34 205 ILE B CA 1
ATOM 4505 C C . ILE B 1 205 ? 8.062 38.312 -8.086 1 58.34 205 ILE B C 1
ATOM 4507 O O . ILE B 1 205 ? 9.172 38.312 -8.641 1 58.34 205 ILE B O 1
ATOM 4511 N N . LYS B 1 206 ? 7.113 39.25 -8.281 1 56.22 206 LYS B N 1
ATOM 4512 C CA . LYS B 1 206 ? 7.379 40.406 -9.141 1 56.22 206 LYS B CA 1
ATOM 4513 C C . LYS B 1 206 ? 8.562 41.219 -8.625 1 56.22 206 LYS B C 1
ATOM 4515 O O . LYS B 1 206 ? 9.406 41.656 -9.414 1 56.22 206 LYS B O 1
ATOM 4520 N N . ALA B 1 207 ? 8.633 41.312 -7.371 1 54.44 207 ALA B N 1
ATOM 4521 C CA . ALA B 1 207 ? 9.734 42.062 -6.793 1 54.44 207 ALA B CA 1
ATOM 4522 C C . ALA B 1 207 ? 11.055 41.312 -6.949 1 54.44 207 ALA B C 1
ATOM 4524 O O . ALA B 1 207 ? 12.094 41.906 -7.234 1 54.44 207 ALA B O 1
ATOM 4525 N N . HIS B 1 208 ? 10.953 40 -6.738 1 54.31 208 HIS B N 1
ATOM 4526 C CA . HIS B 1 208 ? 12.148 39.156 -6.906 1 54.31 208 HIS B CA 1
ATOM 4527 C C . HIS B 1 208 ? 12.57 39.094 -8.367 1 54.31 208 HIS B C 1
ATOM 4529 O O . HIS B 1 208 ? 13.766 39.062 -8.672 1 54.31 208 HIS B O 1
ATOM 4535 N N . SER B 1 209 ? 11.555 38.969 -9.18 1 51.34 209 SER B N 1
ATOM 4536 C CA . SER B 1 209 ? 11.852 38.969 -10.609 1 51.34 209 SER B CA 1
ATOM 4537 C C . SER B 1 209 ? 12.453 40.312 -11.047 1 51.34 209 SER B C 1
ATOM 4539 O O . SER B 1 209 ? 13.312 40.344 -11.93 1 51.34 209 SER B O 1
ATOM 4541 N N . ILE B 1 210 ? 11.945 41.375 -10.516 1 47.59 210 ILE B N 1
ATOM 4542 C CA . ILE B 1 210 ? 12.461 42.719 -10.844 1 47.59 210 ILE B CA 1
ATOM 4543 C C . ILE B 1 210 ? 13.898 42.844 -10.328 1 47.59 210 ILE B C 1
ATOM 4545 O O . ILE B 1 210 ? 14.766 43.375 -11.023 1 47.59 210 ILE B O 1
ATOM 4549 N N . GLN B 1 211 ? 14.125 42.438 -9.148 1 42.22 211 GLN B N 1
ATOM 4550 C CA . GLN B 1 211 ? 15.484 42.531 -8.617 1 42.22 211 GLN B CA 1
ATOM 4551 C C . GLN B 1 211 ? 16.453 41.656 -9.391 1 42.22 211 GLN B C 1
ATOM 4553 O O . GLN B 1 211 ? 17.625 42 -9.531 1 42.22 211 GLN B O 1
ATOM 4558 N N . LYS B 1 212 ? 15.969 40.531 -9.633 1 49.56 212 LYS B N 1
ATOM 4559 C CA . LYS B 1 212 ? 16.859 39.688 -10.391 1 49.56 212 LYS B CA 1
ATOM 4560 C C . LYS B 1 212 ? 17.047 40.188 -11.82 1 49.56 212 LYS B C 1
ATOM 4562 O O . LYS B 1 212 ? 17.906 39.688 -12.555 1 49.56 212 LYS B O 1
ATOM 4567 N N . ARG B 1 213 ? 16.016 40.906 -12.367 1 45.34 213 ARG B N 1
ATOM 4568 C CA . ARG B 1 213 ? 16.266 41.5 -13.68 1 45.34 213 ARG B CA 1
ATOM 4569 C C . ARG B 1 213 ? 17.5 42.406 -13.664 1 45.34 213 ARG B C 1
ATOM 4571 O O . ARG B 1 213 ? 18.109 42.656 -14.703 1 45.34 213 ARG B O 1
ATOM 4578 N N . GLU B 1 214 ? 17.703 43.219 -12.648 1 45.31 214 GLU B N 1
ATOM 4579 C CA . GLU B 1 214 ? 18.922 44.031 -12.688 1 45.31 214 GLU B CA 1
ATOM 4580 C C . GLU B 1 214 ? 20.172 43.156 -12.688 1 45.31 214 GLU B C 1
ATOM 4582 O O . GLU B 1 214 ? 21.266 43.625 -12.969 1 45.31 214 GLU B O 1
ATOM 4587 N N . LYS B 1 215 ? 20.234 42.219 -11.742 1 44.47 215 LYS B N 1
ATOM 4588 C CA . LYS B 1 215 ? 21.453 41.406 -11.875 1 44.47 215 LYS B CA 1
ATOM 4589 C C . LYS B 1 215 ? 21.359 40.5 -13.094 1 44.47 215 LYS B C 1
ATOM 4591 O O . LYS B 1 215 ? 20.312 40.375 -13.727 1 44.47 215 LYS B O 1
ATOM 4596 N N . SER B 1 216 ? 22.188 39.438 -13.203 1 37.28 216 SER B N 1
ATOM 4597 C CA . SER B 1 216 ? 22.375 38.562 -14.367 1 37.28 216 SER B CA 1
ATOM 4598 C C . SER B 1 216 ? 21.031 38.031 -14.867 1 37.28 216 SER B C 1
ATOM 4600 O O . SER B 1 216 ? 20.062 37.969 -14.117 1 37.28 216 SER B O 1
ATOM 4602 N N . LYS B 1 217 ? 20.969 37.656 -16.203 1 38.91 217 LYS B N 1
ATOM 4603 C CA . LYS B 1 217 ? 20.031 37.188 -17.219 1 38.91 217 LYS B CA 1
ATOM 4604 C C . LYS B 1 217 ? 19.234 36 -16.719 1 38.91 217 LYS B C 1
ATOM 4606 O O . LYS B 1 217 ? 18.516 35.344 -17.484 1 38.91 217 LYS B O 1
ATOM 4611 N N . SER B 1 218 ? 19.812 35.25 -15.789 1 38.25 218 SER B N 1
ATOM 4612 C CA . SER B 1 218 ? 19.141 33.938 -15.688 1 38.25 218 SER B CA 1
ATOM 4613 C C . SER B 1 218 ? 17.703 34.125 -15.195 1 38.25 218 SER B C 1
ATOM 4615 O O . SER B 1 218 ? 17.469 34.656 -14.117 1 38.25 218 SER B O 1
ATOM 4617 N N . LYS B 1 219 ? 16.703 34.219 -15.898 1 41.12 219 LYS B N 1
ATOM 4618 C CA . LYS B 1 219 ? 15.273 34.312 -16.156 1 41.12 219 LYS B CA 1
ATOM 4619 C C . LYS B 1 219 ? 14.484 33.469 -15.188 1 41.12 219 LYS B C 1
ATOM 4621 O O . LYS B 1 219 ? 13.273 33.281 -15.359 1 41.12 219 LYS B O 1
ATOM 4626 N N . LEU B 1 220 ? 15 32.375 -14.633 1 41.5 220 LEU B N 1
ATOM 4627 C CA . LEU B 1 220 ? 13.906 31.469 -14.258 1 41.5 220 LEU B CA 1
ATOM 4628 C C . LEU B 1 220 ? 13.125 32.031 -13.078 1 41.5 220 LEU B C 1
ATOM 4630 O O . LEU B 1 220 ? 13.688 32.219 -11.992 1 41.5 220 LEU B O 1
ATOM 4634 N N . ASN B 1 221 ? 12.156 32.844 -13.211 1 43.56 221 ASN B N 1
ATOM 4635 C CA . ASN B 1 221 ? 11.094 33.281 -12.305 1 43.56 221 ASN B CA 1
ATOM 4636 C C . ASN B 1 221 ? 10.734 32.188 -11.312 1 43.56 221 ASN B C 1
ATOM 4638 O O . ASN B 1 221 ? 10.5 31.031 -11.703 1 43.56 221 ASN B O 1
ATOM 4642 N N . PRO B 1 222 ? 11.188 32.438 -10.062 1 48.94 222 PRO B N 1
ATOM 4643 C CA . PRO B 1 222 ? 10.82 31.344 -9.172 1 48.94 222 PRO B CA 1
ATOM 4644 C C . PRO B 1 222 ? 9.359 30.906 -9.328 1 48.94 222 PRO B C 1
ATOM 4646 O O . PRO B 1 222 ? 8.47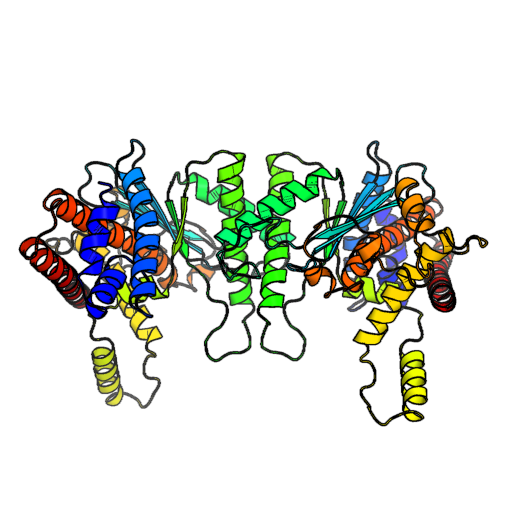7 31.75 -9.461 1 48.94 222 PRO B O 1
ATOM 4649 N N . THR B 1 223 ? 9.094 29.719 -9.688 1 55.84 223 THR B N 1
ATOM 4650 C CA . THR B 1 223 ? 7.754 29.156 -9.82 1 55.84 223 THR B CA 1
ATOM 4651 C C . THR B 1 223 ? 6.984 29.266 -8.508 1 55.84 223 THR B C 1
ATOM 4653 O O . THR B 1 223 ? 7.578 29.484 -7.449 1 55.84 223 THR B O 1
ATOM 4656 N N . SER B 1 224 ? 5.75 29.641 -8.586 1 65.75 224 SER B N 1
ATOM 4657 C CA . SER B 1 224 ? 4.836 29.672 -7.453 1 65.75 224 SER B CA 1
ATOM 4658 C C . SER B 1 224 ? 5.191 28.609 -6.422 1 65.75 224 SER B C 1
ATOM 4660 O O . SER B 1 224 ? 5.121 28.844 -5.215 1 65.75 224 SER B O 1
ATOM 4662 N N . ASN B 1 225 ? 5.863 27.625 -6.859 1 72.62 225 ASN B N 1
ATOM 4663 C CA . ASN B 1 225 ? 6.207 26.531 -5.965 1 72.62 225 ASN B CA 1
ATOM 4664 C C . ASN B 1 225 ? 7.477 26.828 -5.172 1 72.62 225 ASN B C 1
ATOM 4666 O O . ASN B 1 225 ? 7.559 26.516 -3.982 1 72.62 225 ASN B O 1
ATOM 4670 N N . VAL B 1 226 ? 8.375 27.438 -5.758 1 74.75 226 VAL B N 1
ATOM 4671 C CA . VAL B 1 226 ? 9.633 27.766 -5.098 1 74.75 226 VAL B CA 1
ATOM 4672 C C . VAL B 1 226 ? 9.391 28.828 -4.023 1 74.75 226 VAL B C 1
ATOM 4674 O O . VAL B 1 226 ? 9.93 28.734 -2.918 1 74.75 226 VAL B O 1
ATOM 4677 N N . LEU B 1 227 ? 8.633 29.734 -4.371 1 78.81 227 LEU B N 1
ATOM 4678 C CA . LEU B 1 227 ? 8.352 30.797 -3.42 1 78.81 227 LEU B CA 1
ATOM 4679 C C . LEU B 1 227 ? 7.574 30.266 -2.217 1 78.81 227 LEU B C 1
ATOM 4681 O O . LEU B 1 227 ? 7.844 30.656 -1.079 1 78.81 227 LEU B O 1
ATOM 4685 N N . SER B 1 228 ? 6.594 29.406 -2.473 1 85.81 228 SER B N 1
ATOM 4686 C CA . SER B 1 228 ? 5.84 28.812 -1.373 1 85.81 228 SER B CA 1
ATOM 4687 C C . SER B 1 228 ? 6.758 28.031 -0.434 1 85.81 228 SER B C 1
ATOM 4689 O O . SER B 1 228 ? 6.559 28.047 0.783 1 85.81 228 SER B O 1
ATOM 4691 N N . LYS B 1 229 ? 7.707 27.406 -1.079 1 86.62 229 LYS B N 1
ATOM 4692 C CA . LYS B 1 229 ? 8.68 26.672 -0.273 1 86.62 229 LYS B CA 1
ATOM 4693 C C . LYS B 1 229 ? 9.484 27.625 0.616 1 86.62 229 LYS B C 1
ATOM 4695 O O . LYS B 1 229 ? 9.672 27.344 1.804 1 86.62 229 LYS B O 1
ATOM 4700 N N . LYS B 1 230 ? 9.953 28.641 0.085 1 84.69 230 LYS B N 1
ATOM 4701 C CA . LYS B 1 230 ? 10.742 29.609 0.837 1 84.69 230 LYS B CA 1
ATOM 4702 C C . LYS B 1 230 ? 9.922 30.234 1.97 1 84.69 230 LYS B C 1
ATOM 4704 O O . LYS B 1 230 ? 10.422 30.406 3.08 1 84.69 230 LYS B O 1
ATOM 4709 N N . VAL B 1 231 ? 8.727 30.531 1.688 1 87.44 231 VAL B N 1
ATOM 4710 C CA . VAL B 1 231 ? 7.832 31.125 2.678 1 87.44 231 VAL B CA 1
ATOM 4711 C C . VAL B 1 231 ? 7.621 30.141 3.83 1 87.44 231 VAL B C 1
ATOM 4713 O O . VAL B 1 231 ? 7.656 30.531 5 1 87.44 231 VAL B O 1
ATOM 4716 N N . ARG B 1 232 ? 7.398 28.922 3.545 1 91.88 232 ARG B N 1
ATOM 4717 C CA . ARG B 1 232 ? 7.16 27.906 4.562 1 91.88 232 ARG B CA 1
ATOM 4718 C C . ARG B 1 232 ? 8.375 27.734 5.469 1 91.88 232 ARG B C 1
ATOM 4720 O O . ARG B 1 232 ? 8.234 27.656 6.691 1 91.88 232 ARG B O 1
ATOM 4727 N N . ILE B 1 233 ? 9.555 27.719 4.898 1 91.12 233 ILE B N 1
ATOM 4728 C CA . ILE B 1 233 ? 10.781 27.609 5.68 1 91.12 233 ILE B CA 1
ATOM 4729 C C . ILE B 1 233 ? 10.945 28.828 6.566 1 91.12 233 ILE B C 1
ATOM 4731 O O . ILE B 1 233 ? 11.281 28.719 7.75 1 91.12 233 ILE B O 1
ATOM 4735 N N . ALA B 1 234 ? 10.688 29.984 5.965 1 89.12 234 ALA B N 1
ATOM 4736 C CA . ALA B 1 234 ? 10.789 31.234 6.715 1 89.12 234 ALA B CA 1
ATOM 4737 C C . ALA B 1 234 ? 9.797 31.266 7.879 1 89.12 234 ALA B C 1
ATOM 4739 O O . ALA B 1 234 ? 10.117 31.75 8.969 1 89.12 234 ALA B O 1
ATOM 4740 N N . LEU B 1 235 ? 8.656 30.812 7.609 1 92.56 235 LEU B N 1
ATOM 4741 C CA . LEU B 1 235 ? 7.641 30.734 8.648 1 92.56 235 LEU B CA 1
ATOM 4742 C C . LEU B 1 235 ? 8.109 29.875 9.812 1 92.56 235 LEU B C 1
ATOM 4744 O O . LEU B 1 235 ? 8.047 30.281 10.969 1 92.56 235 LEU B O 1
ATOM 4748 N N . CYS B 1 236 ? 8.609 28.703 9.516 1 94.56 236 CYS B N 1
ATOM 4749 C CA . CYS B 1 236 ? 9.094 27.781 10.547 1 94.56 236 CYS B CA 1
ATOM 4750 C C . CYS B 1 236 ? 10.227 28.422 11.344 1 94.56 236 CYS B C 1
ATOM 4752 O O . CYS B 1 236 ? 10.211 28.391 12.578 1 94.56 236 CYS B O 1
ATOM 4754 N N . ARG B 1 237 ? 11.102 28.969 10.672 1 92.56 237 ARG B N 1
ATOM 4755 C CA . ARG B 1 237 ? 12.258 29.578 11.312 1 92.56 237 ARG B CA 1
ATOM 4756 C C . ARG B 1 237 ? 11.836 30.75 12.203 1 92.56 237 ARG B C 1
ATOM 4758 O O . ARG B 1 237 ? 12.328 30.891 13.32 1 92.56 237 ARG B O 1
ATOM 4765 N N . SER B 1 238 ? 10.945 31.531 11.703 1 93.06 238 SER B N 1
ATOM 4766 C CA . SER B 1 238 ? 10.492 32.719 12.445 1 93.06 238 SER B CA 1
ATOM 4767 C C . SER B 1 238 ? 9.805 32.312 13.742 1 93.06 238 SER B C 1
ATOM 4769 O O . SER B 1 238 ? 10.023 32.938 14.789 1 93.06 238 SER B O 1
ATOM 4771 N N . LEU B 1 239 ? 9 31.328 13.688 1 94.88 239 LEU B N 1
ATOM 4772 C CA . LEU B 1 239 ? 8.25 30.875 14.859 1 94.88 239 LEU B CA 1
ATOM 4773 C C . LEU B 1 239 ? 9.195 30.344 15.93 1 94.88 239 LEU B C 1
ATOM 4775 O O . LEU B 1 239 ? 8.969 30.562 17.125 1 94.88 239 LEU B O 1
ATOM 4779 N N . ILE B 1 240 ? 10.227 29.672 15.484 1 94.19 240 ILE B N 1
ATOM 4780 C CA . ILE B 1 240 ? 11.195 29.109 16.422 1 94.19 240 ILE B CA 1
ATOM 4781 C C . ILE B 1 240 ? 12.117 30.219 16.938 1 94.19 240 ILE B C 1
ATOM 4783 O O . ILE B 1 240 ? 12.312 30.359 18.141 1 94.19 240 ILE B O 1
ATOM 4787 N N . TYR B 1 241 ? 12.594 31.047 16.062 1 93.12 241 TYR B N 1
ATOM 4788 C CA . TYR B 1 241 ? 13.508 32.125 16.406 1 93.12 241 TYR B CA 1
ATOM 4789 C C . TYR B 1 241 ? 12.867 33.094 17.406 1 93.12 241 TYR B C 1
ATOM 4791 O O . TYR B 1 241 ? 13.531 33.594 18.312 1 93.12 241 TYR B O 1
ATOM 4799 N N . ASP B 1 242 ? 11.656 33.344 17.25 1 94.19 242 ASP B N 1
ATOM 4800 C CA . ASP B 1 242 ? 10.906 34.25 18.125 1 94.19 242 ASP B CA 1
ATOM 4801 C C . ASP B 1 242 ? 11.039 33.812 19.594 1 94.19 242 ASP B C 1
ATOM 4803 O O . ASP B 1 242 ? 10.922 34.656 20.484 1 94.19 242 ASP B O 1
ATOM 4807 N N . GLN B 1 243 ? 11.336 32.594 19.812 1 94.75 243 GLN B N 1
ATOM 4808 C CA . GLN B 1 243 ? 11.328 32.062 21.156 1 94.75 243 GLN B CA 1
ATOM 4809 C C . GLN B 1 243 ? 12.75 31.922 21.703 1 94.75 243 GLN B C 1
ATOM 4811 O O . GLN B 1 243 ? 12.945 31.75 22.906 1 94.75 243 GLN B O 1
ATOM 4816 N N . ILE B 1 244 ? 13.711 32.062 20.859 1 93.75 244 ILE B N 1
ATOM 4817 C CA . ILE B 1 244 ? 15.062 31.766 21.312 1 93.75 244 ILE B CA 1
ATOM 4818 C C . ILE B 1 244 ? 15.977 32.938 21.031 1 93.75 244 ILE B C 1
ATOM 4820 O O . ILE B 1 244 ? 17.172 32.906 21.297 1 93.75 244 ILE B O 1
ATOM 4824 N N . SER B 1 245 ? 15.5 34.031 20.484 1 90.56 245 SER B N 1
ATOM 4825 C CA . SER B 1 245 ? 16.281 35.156 20.047 1 90.56 245 SER B CA 1
ATOM 4826 C C . SER B 1 245 ? 16.734 36 21.23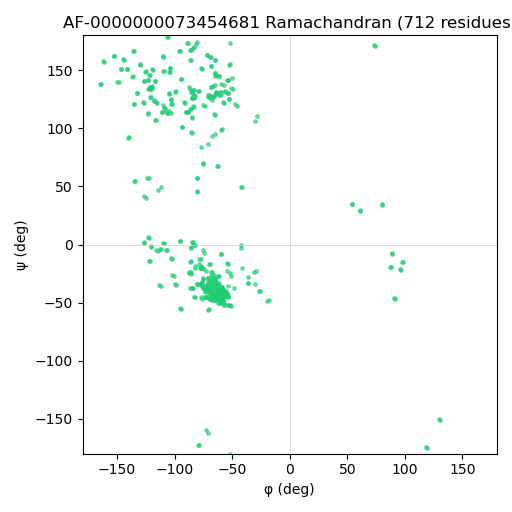4 1 90.56 245 SER B C 1
ATOM 4828 O O . SER B 1 245 ? 17.625 36.844 21.109 1 90.56 245 SER B O 1
ATOM 4830 N N . GLY B 1 246 ? 16.094 35.906 22.375 1 89.62 246 GLY B N 1
ATOM 4831 C CA . GLY B 1 246 ? 16.359 36.75 23.516 1 89.62 246 GLY B CA 1
ATOM 4832 C C . GLY B 1 246 ? 15.531 38.031 23.5 1 89.62 246 GLY B C 1
ATOM 4833 O O . GLY B 1 246 ? 15.5 38.75 24.5 1 89.62 246 GLY B O 1
ATOM 4834 N N . LYS B 1 247 ? 14.828 38.25 22.406 1 91.44 247 LYS B N 1
ATOM 4835 C CA . LYS B 1 247 ? 13.945 39.406 22.297 1 91.44 247 LYS B CA 1
ATOM 4836 C C . LYS B 1 247 ? 12.547 39.062 22.828 1 91.44 247 LYS B C 1
ATOM 4838 O O . LYS B 1 247 ? 12.273 37.938 23.188 1 91.44 247 LYS B O 1
ATOM 4843 N N . GLU B 1 248 ? 11.781 40.094 22.875 1 94.06 248 GLU B N 1
ATOM 4844 C CA . GLU B 1 248 ? 10.398 39.906 23.297 1 94.06 248 GLU B CA 1
ATOM 4845 C C . GLU B 1 248 ? 9.641 39.031 22.312 1 94.06 248 GLU B C 1
ATOM 4847 O O . GLU B 1 248 ? 9.656 39.281 21.094 1 94.06 248 GLU B O 1
ATOM 4852 N N . ARG B 1 249 ? 9.016 38.062 22.844 1 93.94 249 ARG B N 1
ATOM 4853 C CA . ARG B 1 249 ? 8.258 37.125 22.016 1 93.94 249 ARG B CA 1
ATOM 4854 C C . ARG B 1 249 ? 7.082 37.844 21.344 1 93.94 249 ARG B C 1
ATOM 4856 O O . ARG B 1 249 ? 6.359 38.594 21.984 1 93.94 249 ARG B O 1
ATOM 4863 N N . GLN B 1 250 ? 6.91 37.5 20.031 1 92.88 250 GLN B N 1
ATOM 4864 C CA . GLN B 1 250 ? 5.875 38.188 19.266 1 92.88 250 GLN B CA 1
ATOM 4865 C C . GLN B 1 250 ? 4.758 37.219 18.875 1 92.88 250 GLN B C 1
ATOM 4867 O O . GLN B 1 250 ? 3.598 37.625 18.766 1 92.88 250 GLN B O 1
ATOM 4872 N N . PHE B 1 251 ? 5.203 36.031 18.625 1 92.94 251 PHE B N 1
ATOM 4873 C CA . PHE B 1 251 ? 4.242 35.062 18.109 1 92.94 251 PHE B CA 1
ATOM 4874 C C . PHE B 1 251 ? 3.928 33.969 19.156 1 92.94 251 PHE B C 1
ATOM 4876 O O . PHE B 1 251 ? 4.836 33.375 19.734 1 92.94 251 PHE B O 1
ATOM 4883 N N . PHE B 1 252 ? 2.881 33.719 19.625 1 94.75 252 PHE B N 1
ATOM 4884 C CA . PHE B 1 252 ? 2.447 32.844 20.703 1 94.75 252 PHE B CA 1
ATOM 4885 C C . PHE B 1 252 ? 1.577 31.703 20.141 1 94.75 252 PHE B C 1
ATOM 4887 O O . PHE B 1 252 ? 0.509 31.422 20.688 1 94.75 252 PHE B O 1
ATOM 4894 N N . LYS B 1 253 ? 2.094 31.109 19.047 1 96.31 253 LYS B N 1
ATOM 4895 C CA . LYS B 1 253 ? 1.319 30.047 18.406 1 96.31 253 LYS B CA 1
ATOM 4896 C C . LYS B 1 253 ? 1.569 28.703 19.078 1 96.31 253 LYS B C 1
ATOM 4898 O O . LYS B 1 253 ? 0.666 27.859 19.156 1 96.31 253 LYS B O 1
ATOM 4903 N N . PHE B 1 254 ? 2.758 28.422 19.5 1 97.94 254 PHE B N 1
ATOM 4904 C CA . PHE B 1 254 ? 3.117 27.25 20.281 1 97.94 254 PHE B CA 1
ATOM 4905 C C . PHE B 1 254 ? 4.336 27.516 21.141 1 97.94 254 PHE B C 1
ATOM 4907 O O . PHE B 1 254 ? 5.012 28.531 20.969 1 97.94 254 PHE B O 1
ATOM 4914 N N . ASP B 1 255 ? 4.5 26.672 22.125 1 98.19 255 ASP B N 1
ATOM 4915 C CA . ASP B 1 255 ? 5.688 26.734 22.969 1 98.19 255 ASP B CA 1
ATOM 4916 C C . ASP B 1 255 ? 6.676 25.625 22.609 1 98.19 255 ASP B C 1
ATOM 4918 O O . ASP B 1 255 ? 6.281 24.578 22.078 1 98.19 255 ASP B O 1
ATOM 4922 N N . LEU B 1 256 ? 7.945 25.875 22.844 1 97.44 256 LEU B N 1
ATOM 4923 C CA . LEU B 1 256 ? 8.961 24.844 22.672 1 97.44 256 LEU B CA 1
ATOM 4924 C C . LEU B 1 256 ? 9.109 24 23.938 1 97.44 256 LEU B C 1
ATOM 4926 O O . LEU B 1 256 ? 9.086 24.531 25.047 1 97.44 256 LEU B O 1
ATOM 4930 N N . ASP B 1 257 ? 9.156 22.75 23.75 1 97.12 257 ASP B N 1
ATOM 4931 C CA . ASP B 1 257 ? 9.516 21.875 24.859 1 97.12 257 ASP B CA 1
ATOM 4932 C C . ASP B 1 257 ? 10.836 22.297 25.5 1 97.12 257 ASP B C 1
ATOM 4934 O O . ASP B 1 257 ? 11.789 22.625 24.781 1 97.12 257 ASP B O 1
ATOM 4938 N N . PRO B 1 258 ? 10.945 22.219 26.812 1 96.25 258 PRO B N 1
ATOM 4939 C CA . PRO B 1 258 ? 12.156 22.703 27.484 1 96.25 258 PRO B CA 1
ATOM 4940 C C . PRO B 1 258 ? 13.43 22.016 26.969 1 96.25 258 PRO B C 1
ATOM 4942 O O . PRO B 1 258 ? 14.445 22.688 26.766 1 96.25 258 PRO B O 1
ATOM 4945 N N . ASP B 1 259 ? 13.375 20.734 26.781 1 94.75 259 ASP B N 1
ATOM 4946 C CA . ASP B 1 259 ? 14.539 20.016 26.281 1 94.75 259 ASP B CA 1
ATOM 4947 C C . ASP B 1 259 ? 14.883 20.453 24.859 1 94.75 259 ASP B C 1
ATOM 4949 O O . ASP B 1 259 ? 16.062 20.609 24.516 1 94.75 259 ASP B O 1
ATOM 4953 N N . PHE B 1 260 ? 13.891 20.656 24.109 1 94 260 PHE B N 1
ATOM 4954 C CA . PHE B 1 260 ? 14.094 21.094 22.734 1 94 260 PHE B CA 1
ATOM 4955 C C . PHE B 1 260 ? 14.641 22.516 22.703 1 94 260 PHE B C 1
ATOM 4957 O O . PHE B 1 260 ? 15.516 22.828 21.891 1 94 260 PHE B O 1
ATOM 4964 N N . LYS B 1 261 ? 14.125 23.359 23.516 1 94.81 261 LYS B N 1
ATOM 4965 C CA . LYS B 1 261 ? 14.594 24.734 23.609 1 94.81 261 LYS B CA 1
ATOM 4966 C C . LYS B 1 261 ? 16.062 24.797 24.016 1 94.81 261 LYS B C 1
ATOM 4968 O O . LYS B 1 261 ? 16.812 25.656 23.531 1 94.81 261 LYS B O 1
ATOM 4973 N N . GLU B 1 262 ? 16.438 23.891 24.906 1 94.19 262 GLU B N 1
ATOM 4974 C CA . GLU B 1 262 ? 17.844 23.844 25.328 1 94.19 262 GLU B CA 1
ATOM 4975 C C . GLU B 1 262 ? 18.766 23.531 24.156 1 94.19 262 GLU B C 1
ATOM 4977 O O . GLU B 1 262 ? 19.844 24.125 24.031 1 94.19 262 GLU B O 1
ATOM 4982 N N . ILE B 1 263 ? 18.312 22.656 23.344 1 91.88 263 ILE B N 1
ATOM 4983 C CA . ILE B 1 263 ? 19.078 22.328 22.156 1 91.88 263 ILE B CA 1
ATOM 4984 C C . ILE B 1 263 ? 19.188 23.547 21.25 1 91.88 263 ILE B C 1
ATOM 4986 O O . ILE B 1 263 ? 20.281 23.859 20.75 1 91.88 263 ILE B O 1
ATOM 4990 N N . LEU B 1 264 ? 18.141 24.234 21.094 1 92.75 264 LEU B N 1
ATOM 4991 C CA . LEU B 1 264 ? 18.109 25.406 20.219 1 92.75 264 LEU B CA 1
ATOM 4992 C C . LEU B 1 264 ? 18.938 26.547 20.812 1 92.75 264 LEU B C 1
ATOM 4994 O O . LEU B 1 264 ? 19.609 27.266 20.062 1 92.75 264 LEU B O 1
ATOM 4998 N N . ASP B 1 265 ? 18.844 26.672 22.094 1 92.44 265 ASP B N 1
ATOM 4999 C CA . ASP B 1 265 ? 19.625 27.703 22.766 1 92.44 265 ASP B CA 1
ATOM 5000 C C . ASP B 1 265 ? 21.125 27.453 22.594 1 92.44 265 ASP B C 1
ATOM 5002 O O . ASP B 1 265 ? 21.922 28.391 22.547 1 92.44 265 ASP B O 1
ATOM 5006 N N . GLY B 1 266 ? 21.453 26.219 22.547 1 90.81 266 GLY B N 1
ATOM 5007 C CA . GLY B 1 266 ? 22.859 25.844 22.406 1 90.81 266 GLY B CA 1
ATOM 5008 C C . GLY B 1 266 ? 23.328 25.828 20.953 1 90.81 266 GLY B C 1
ATOM 5009 O O . GLY B 1 266 ? 24.5 25.547 20.672 1 90.81 266 GLY B O 1
ATOM 5010 N N . TYR B 1 267 ? 22.438 26.188 20.125 1 90.12 267 TYR B N 1
ATOM 5011 C CA . TYR B 1 267 ? 22.781 26.172 18.703 1 90.12 267 TYR B CA 1
ATOM 5012 C C . TYR B 1 267 ? 23.844 27.234 18.391 1 90.12 267 TYR B C 1
ATOM 5014 O O . TYR B 1 267 ? 23.656 28.406 18.703 1 90.12 267 TYR B O 1
ATOM 5022 N N . GLU B 1 268 ? 24.953 26.875 17.734 1 89.06 268 GLU B N 1
ATOM 5023 C CA . GLU B 1 268 ? 26.109 27.734 17.531 1 89.06 268 GLU B CA 1
ATOM 5024 C C . GLU B 1 268 ? 25.953 28.578 16.266 1 89.06 268 GLU B C 1
ATOM 5026 O O . GLU B 1 268 ? 26.562 29.656 16.141 1 89.06 268 GLU B O 1
ATOM 5031 N N . GLY B 1 269 ? 25.188 28.141 15.367 1 87.25 269 GLY B N 1
ATOM 5032 C CA . GLY B 1 269 ? 25.016 28.891 14.133 1 87.25 269 GLY B CA 1
ATOM 5033 C C . GLY B 1 269 ? 24.062 30.062 14.273 1 87.25 269 GLY B C 1
ATOM 5034 O O . GLY B 1 269 ? 23.75 30.5 15.383 1 87.25 269 GLY B O 1
ATOM 5035 N N . ASP B 1 270 ? 23.766 30.672 13.125 1 89.44 270 ASP B N 1
ATOM 5036 C CA . ASP B 1 270 ? 22.781 31.75 13.094 1 89.44 270 ASP B CA 1
ATOM 5037 C C . ASP B 1 270 ? 21.391 31.219 13.445 1 89.44 270 ASP B C 1
ATOM 5039 O O . ASP B 1 270 ? 20.766 30.516 12.656 1 89.44 270 ASP B O 1
ATOM 5043 N N . LYS B 1 271 ? 20.922 31.641 14.578 1 87.75 271 LYS B N 1
ATOM 5044 C CA . LYS B 1 271 ? 19.656 31.141 15.086 1 87.75 271 LYS B CA 1
ATOM 5045 C C . LYS B 1 271 ? 18.5 31.578 14.188 1 87.75 271 LYS B C 1
ATOM 5047 O O . LYS B 1 271 ? 17.438 30.938 14.164 1 87.75 271 LYS B O 1
ATOM 5052 N N . SER B 1 272 ? 18.625 32.688 13.531 1 85.75 272 SER B N 1
ATOM 5053 C CA . SER B 1 272 ? 17.594 33.156 12.625 1 85.75 272 SER B CA 1
ATOM 5054 C C . SER B 1 272 ? 17.5 32.281 11.383 1 85.75 272 SER B C 1
ATOM 5056 O O . SER B 1 272 ? 16.5 32.312 10.664 1 85.75 272 SER B O 1
ATOM 5058 N N . SER B 1 273 ? 18.484 31.516 11.125 1 87.94 273 SER B N 1
ATOM 5059 C CA . SER B 1 273 ? 18.547 30.594 9.992 1 87.94 273 SER B CA 1
ATOM 5060 C C . SER B 1 273 ? 18.875 29.172 10.453 1 87.94 273 SER B C 1
ATOM 5062 O O . SER B 1 273 ? 19.672 28.484 9.82 1 87.94 273 SER B O 1
ATOM 5064 N N . VAL B 1 274 ? 18.25 28.859 11.5 1 85.94 274 VAL B N 1
ATOM 5065 C CA . VAL B 1 274 ? 18.516 27.562 12.117 1 85.94 274 VAL B CA 1
ATOM 5066 C C . VAL B 1 274 ? 18.406 26.453 11.07 1 85.94 274 VAL B C 1
ATOM 5068 O O . VAL B 1 274 ? 17.516 26.469 10.234 1 85.94 274 VAL B O 1
ATOM 5071 N N . ASN B 1 275 ? 19.312 25.594 11.062 1 85.56 275 ASN B N 1
ATOM 5072 C CA . ASN B 1 275 ? 19.281 24.359 10.289 1 85.56 275 ASN B CA 1
ATOM 5073 C C . ASN B 1 275 ? 18.547 23.25 11.023 1 85.56 275 ASN B C 1
ATOM 5075 O O . ASN B 1 275 ? 19.078 22.656 11.977 1 85.56 275 ASN B O 1
ATOM 5079 N N . PHE B 1 276 ? 17.391 22.906 10.555 1 86.44 276 PHE B N 1
ATOM 5080 C CA . PHE B 1 276 ? 16.516 21.969 11.258 1 86.44 276 PHE B CA 1
ATOM 5081 C C . PHE B 1 276 ? 17.156 20.578 11.336 1 86.44 276 PHE B C 1
ATOM 5083 O O . PHE B 1 276 ? 16.922 19.828 12.289 1 86.44 276 PHE B O 1
ATOM 5090 N N . TYR B 1 277 ? 17.891 20.281 10.406 1 83.88 277 TYR B N 1
ATOM 5091 C CA . TYR B 1 277 ? 18.578 18.984 10.398 1 83.88 277 TYR B CA 1
ATOM 5092 C C . TYR B 1 277 ? 19.516 18.859 11.586 1 83.88 277 TYR B C 1
ATOM 5094 O O . TYR B 1 277 ? 19.609 17.797 12.195 1 83.88 277 TYR B O 1
ATOM 5102 N N . GLU B 1 278 ? 20.125 19.891 11.922 1 83.19 278 GLU B N 1
ATOM 5103 C CA . GLU B 1 278 ? 21.109 19.891 12.984 1 83.19 278 GLU B CA 1
ATOM 5104 C C . GLU B 1 278 ? 20.453 19.766 14.359 1 83.19 278 GLU B C 1
ATOM 5106 O O . GLU B 1 278 ? 21.094 19.328 15.32 1 83.19 278 GLU B O 1
ATOM 5111 N N . ILE B 1 279 ? 19.234 20.125 14.414 1 82.81 279 ILE B N 1
ATOM 5112 C CA . ILE B 1 279 ? 18.594 20.141 15.719 1 82.81 279 ILE B CA 1
ATOM 5113 C C . ILE B 1 279 ? 17.625 18.969 15.82 1 82.81 279 ILE B C 1
ATOM 5115 O O . ILE B 1 279 ? 16.969 18.781 16.859 1 82.81 279 ILE B O 1
ATOM 5119 N N . SER B 1 280 ? 17.453 18.219 14.75 1 84.81 280 SER B N 1
ATOM 5120 C CA . SER B 1 280 ? 16.531 17.094 14.727 1 84.81 280 SER B CA 1
ATOM 5121 C C . SER B 1 280 ? 17.203 15.82 15.242 1 84.81 280 SER B C 1
ATOM 5123 O O . SER B 1 280 ? 18.422 15.773 15.367 1 84.81 280 SER B O 1
ATOM 5125 N N . LYS B 1 281 ? 16.375 14.859 15.68 1 81.44 281 LYS B N 1
ATOM 5126 C CA . LYS B 1 281 ? 16.828 13.523 16.078 1 81.44 281 LYS B CA 1
ATOM 5127 C C . LYS B 1 281 ? 16.688 12.531 14.922 1 81.44 281 LYS B C 1
ATOM 5129 O O . LYS B 1 281 ? 15.977 12.797 13.953 1 81.44 281 LYS B O 1
ATOM 5134 N N . GLY B 1 282 ? 17.328 11.312 15.031 1 72.06 282 GLY B N 1
ATOM 5135 C CA . GLY B 1 282 ? 17.125 10.266 14.047 1 72.06 282 GLY B CA 1
ATOM 5136 C C . GLY B 1 282 ? 18.422 9.68 13.523 1 72.06 282 GLY B C 1
ATOM 5137 O O . GLY B 1 282 ? 19.422 9.602 14.258 1 72.06 282 GLY B O 1
ATOM 5138 N N . SER B 1 283 ? 18.406 9.164 12.172 1 62.69 283 SER B N 1
ATOM 5139 C CA . SER B 1 283 ? 19.453 8.312 11.617 1 62.69 283 SER B CA 1
ATOM 5140 C C . SER B 1 283 ? 20.797 9.008 11.656 1 62.69 283 SER B C 1
ATOM 5142 O O . SER B 1 283 ? 20.922 10.172 11.273 1 62.69 283 SER B O 1
ATOM 5144 N N . ALA B 1 284 ? 21.594 8.633 12.688 1 50.59 284 ALA B N 1
ATOM 5145 C CA . ALA B 1 284 ? 23.016 9 12.727 1 50.59 284 ALA B CA 1
ATOM 5146 C C . ALA B 1 284 ? 23.656 8.828 11.359 1 50.59 284 ALA B C 1
ATOM 5148 O O . ALA B 1 284 ? 24.891 8.75 11.25 1 50.59 284 ALA B O 1
ATOM 5149 N N . MET B 1 285 ? 22.938 8.406 10.391 1 46.78 285 MET B N 1
ATOM 5150 C CA . MET B 1 285 ? 23.781 7.93 9.289 1 46.78 285 MET B CA 1
ATOM 5151 C C . MET B 1 285 ? 24.812 8.977 8.898 1 46.78 285 MET B C 1
ATOM 5153 O O . MET B 1 285 ? 24.656 10.164 9.211 1 46.78 285 MET B O 1
ATOM 5157 N N . ASP B 1 286 ? 25.703 8.406 7.93 1 42.69 286 ASP B N 1
ATOM 5158 C CA . ASP B 1 286 ? 26.969 8.898 7.398 1 42.69 286 ASP B CA 1
ATOM 5159 C C . ASP B 1 286 ? 26.844 10.344 6.926 1 42.69 286 ASP B C 1
ATOM 5161 O O . ASP B 1 286 ? 25.766 10.797 6.578 1 42.69 286 ASP B O 1
ATOM 5165 N N . LEU B 1 287 ? 27.844 10.977 7.145 1 43.03 287 LEU B N 1
ATOM 5166 C CA . LEU B 1 287 ? 28.266 12.297 6.676 1 43.03 287 LEU B CA 1
ATOM 5167 C C . LEU B 1 287 ? 27.625 12.625 5.332 1 43.03 287 LEU B C 1
ATOM 5169 O O . LEU B 1 287 ? 27.266 13.781 5.082 1 43.03 287 LEU B O 1
ATOM 5173 N N . ASP B 1 288 ? 27.562 11.664 4.504 1 45.47 288 ASP B N 1
ATOM 5174 C CA . ASP B 1 288 ? 27.188 11.93 3.117 1 45.47 288 ASP B CA 1
ATOM 5175 C C . ASP B 1 288 ? 25.688 12.109 2.98 1 45.47 288 ASP B C 1
ATOM 5177 O O . ASP B 1 288 ? 25.203 12.688 1.999 1 45.47 288 ASP B O 1
ATOM 5181 N N . PHE B 1 289 ? 24.938 11.438 3.721 1 47.53 289 PHE B N 1
ATOM 5182 C CA . PHE B 1 289 ? 23.5 11.664 3.678 1 47.53 289 PHE B CA 1
ATOM 5183 C C . PHE B 1 289 ? 23.172 13.094 4.105 1 47.53 289 PHE B C 1
ATOM 5185 O O . PHE B 1 289 ? 22.078 13.594 3.816 1 47.53 289 PHE B O 1
ATOM 5192 N N . ARG B 1 290 ? 24.062 13.664 4.938 1 43.72 290 ARG B N 1
ATOM 5193 C CA . ARG B 1 290 ? 24.078 15.062 5.363 1 43.72 290 ARG B CA 1
ATOM 5194 C C . ARG B 1 290 ? 23.938 16 4.172 1 43.72 290 ARG B C 1
ATOM 5196 O O . ARG B 1 290 ? 23.656 17.188 4.34 1 43.72 290 ARG B O 1
ATOM 5203 N N . GLN B 1 291 ? 24.594 15.469 3.209 1 44.41 291 GLN B N 1
ATOM 5204 C CA . GLN B 1 291 ? 24.641 16.422 2.111 1 44.41 291 GLN B CA 1
ATOM 5205 C C . GLN B 1 291 ? 23.25 16.75 1.594 1 44.41 291 GLN B C 1
ATOM 5207 O O . GLN B 1 291 ? 23.047 17.734 0.877 1 44.41 291 GLN B O 1
ATOM 5212 N N . ARG B 1 292 ? 22.297 15.617 1.672 1 49.81 292 ARG B N 1
ATOM 5213 C CA . ARG B 1 292 ? 21.016 16.062 1.123 1 49.81 292 ARG B CA 1
ATOM 5214 C C . ARG B 1 292 ? 20.234 16.859 2.152 1 49.81 292 ARG B C 1
ATOM 5216 O O . ARG B 1 292 ? 19.422 16.297 2.898 1 49.81 292 ARG B O 1
ATOM 5223 N N . ASN B 1 293 ? 20.859 17.797 2.84 1 52.47 293 ASN B N 1
ATOM 5224 C CA . ASN B 1 293 ? 20.484 18.781 3.854 1 52.47 293 ASN B CA 1
ATOM 5225 C C . ASN B 1 293 ? 19.141 19.438 3.539 1 52.47 293 ASN B C 1
ATOM 5227 O O . ASN B 1 293 ? 19.094 20.594 3.139 1 52.47 293 ASN B O 1
ATOM 5231 N N . LYS B 1 294 ? 18.125 18.609 3.234 1 62.78 294 LYS B N 1
ATOM 5232 C CA . LYS B 1 294 ? 16.891 19.281 2.871 1 62.78 294 LYS B CA 1
ATOM 5233 C C . LYS B 1 294 ? 16.078 19.641 4.113 1 62.78 294 LYS B C 1
ATOM 5235 O O . LYS B 1 294 ? 15.531 18.75 4.777 1 62.78 294 LYS B O 1
ATOM 5240 N N . ASN B 1 295 ? 16.188 20.875 4.617 1 76.25 295 ASN B N 1
ATOM 5241 C CA . ASN B 1 295 ? 15.367 21.453 5.664 1 76.25 295 ASN B CA 1
ATOM 5242 C C . ASN B 1 295 ? 13.883 21.375 5.32 1 76.25 295 ASN B C 1
ATOM 5244 O O . ASN B 1 295 ? 13.031 21.422 6.211 1 76.25 295 ASN B O 1
ATOM 5248 N N . ASP B 1 296 ? 13.648 21.141 4.133 1 87.75 296 ASP B N 1
ATOM 5249 C CA . ASP B 1 296 ? 12.281 21.25 3.637 1 87.75 296 ASP B CA 1
ATOM 5250 C C . ASP B 1 296 ? 11.383 20.172 4.254 1 87.75 296 ASP B C 1
ATOM 5252 O O . ASP B 1 296 ? 10.25 20.453 4.645 1 87.75 296 ASP B O 1
ATOM 5256 N N . ASP B 1 297 ? 11.945 19.031 4.469 1 91.88 297 ASP B N 1
ATOM 5257 C CA . ASP B 1 297 ? 11.125 17.922 4.961 1 91.88 297 ASP B CA 1
ATOM 5258 C C . ASP B 1 297 ? 10.758 18.125 6.43 1 91.88 297 ASP B C 1
ATOM 5260 O O . ASP B 1 297 ? 9.625 17.859 6.832 1 91.88 297 ASP B O 1
ATOM 5264 N N . LEU B 1 298 ? 11.695 18.594 7.191 1 94.5 298 LEU B N 1
ATOM 5265 C CA . LEU B 1 298 ? 11.43 18.844 8.602 1 94.5 298 LEU B CA 1
ATOM 5266 C C . LEU B 1 298 ? 10.461 20.016 8.773 1 94.5 298 LEU B C 1
ATOM 5268 O O . LEU B 1 298 ? 9.555 19.969 9.617 1 94.5 298 LEU B O 1
ATOM 5272 N N . CYS B 1 299 ? 10.648 21 7.996 1 95.06 299 CYS B N 1
ATOM 5273 C CA . CYS B 1 299 ? 9.727 22.125 8.016 1 95.06 299 CYS B CA 1
ATOM 5274 C C . CYS B 1 299 ? 8.32 21.688 7.633 1 95.06 299 CYS B C 1
ATOM 5276 O O . CYS B 1 299 ? 7.344 22.062 8.289 1 95.06 299 CYS B O 1
ATOM 5278 N N . ASP B 1 300 ? 8.211 20.891 6.562 1 95.81 300 ASP B N 1
ATOM 5279 C CA . ASP B 1 300 ? 6.902 20.438 6.117 1 95.81 300 ASP B CA 1
ATOM 5280 C C . ASP B 1 300 ? 6.238 19.562 7.176 1 95.81 300 ASP B C 1
ATOM 5282 O O . ASP B 1 300 ? 5.031 19.656 7.402 1 95.81 300 ASP B O 1
ATOM 5286 N N . SER B 1 301 ? 7.008 18.688 7.848 1 97.56 301 SER B N 1
ATOM 5287 C CA . SER B 1 301 ? 6.43 17.875 8.914 1 97.56 301 SER B CA 1
ATOM 5288 C C . SER B 1 301 ? 5.926 18.75 10.062 1 97.56 301 SER B C 1
ATOM 5290 O O . SER B 1 301 ? 4.867 18.469 10.633 1 97.56 301 SER B O 1
ATOM 5292 N N . LEU B 1 302 ? 6.672 19.797 10.391 1 98.06 302 LEU B N 1
ATOM 5293 C CA . LEU B 1 302 ? 6.246 20.75 11.406 1 98.06 302 LEU B CA 1
ATOM 5294 C C . LEU B 1 302 ? 4.945 21.438 11.008 1 98.06 302 LEU B C 1
ATOM 5296 O O . LEU B 1 302 ? 4 21.5 11.797 1 98.06 302 LEU B O 1
ATOM 5300 N N . LEU B 1 303 ? 4.883 21.844 9.758 1 97.94 303 LEU B N 1
ATOM 5301 C CA . LEU B 1 303 ? 3.73 22.609 9.289 1 97.94 303 LEU B CA 1
ATOM 5302 C C . LEU B 1 303 ? 2.496 21.719 9.195 1 97.94 303 LEU B C 1
ATOM 5304 O O . LEU B 1 303 ? 1.376 22.172 9.422 1 97.94 303 LEU B O 1
ATOM 5308 N N . HIS B 1 304 ? 2.66 20.438 8.867 1 98.31 304 HIS B N 1
ATOM 5309 C CA . HIS B 1 304 ? 1.528 19.516 8.867 1 98.31 304 HIS B CA 1
ATOM 5310 C C . HIS B 1 304 ? 0.934 19.375 10.266 1 98.31 304 HIS B C 1
ATOM 5312 O O . HIS B 1 304 ? -0.282 19.234 10.414 1 98.31 304 HIS B O 1
ATOM 5318 N N . GLY B 1 305 ? 1.719 19.391 11.273 1 98.56 305 GLY B N 1
ATOM 5319 C CA . GLY B 1 305 ? 1.2 19.406 12.633 1 98.56 305 GLY B CA 1
ATOM 5320 C C . GLY B 1 305 ? 0.604 20.75 13.031 1 98.56 305 GLY B C 1
ATOM 5321 O O . GLY B 1 305 ? -0.515 20.797 13.547 1 98.56 305 GLY B O 1
ATOM 5322 N N . PHE B 1 306 ? 1.326 21.781 12.695 1 98.31 306 PHE B N 1
ATOM 5323 C CA . PHE B 1 306 ? 1.027 23.141 13.109 1 98.31 306 PHE B CA 1
ATOM 5324 C C . PHE B 1 306 ? -0.319 23.594 12.562 1 98.31 306 PHE B C 1
ATOM 5326 O O . PHE B 1 306 ? -1.149 24.125 13.297 1 98.31 306 PHE B O 1
ATOM 5333 N N . VAL B 1 307 ? -0.602 23.328 11.297 1 98.44 307 VAL B N 1
ATOM 5334 C CA . VAL B 1 307 ? -1.805 23.875 10.68 1 98.44 307 VAL B CA 1
ATOM 5335 C C . VAL B 1 307 ? -3.043 23.203 11.266 1 98.44 307 VAL B C 1
ATOM 5337 O O . VAL B 1 307 ? -4.082 23.844 11.445 1 98.44 307 VAL B O 1
ATOM 5340 N N . TRP B 1 308 ? -2.965 21.922 11.531 1 98.75 308 TRP B N 1
ATOM 5341 C CA . TRP B 1 308 ? -4.102 21.234 12.133 1 98.75 308 TRP B CA 1
ATOM 5342 C C . TRP B 1 308 ? -4.414 21.812 13.508 1 98.75 308 TRP B C 1
ATOM 5344 O O . TRP B 1 308 ? -5.582 21.906 13.898 1 98.75 308 TRP B O 1
ATOM 5354 N N . LEU B 1 309 ? -3.375 22.172 14.25 1 98.62 309 LEU B N 1
ATOM 5355 C CA . LEU B 1 309 ? -3.576 22.75 15.57 1 98.62 309 LEU B CA 1
ATOM 5356 C C . LEU B 1 309 ? -4.18 24.156 15.469 1 98.62 309 LEU B C 1
ATOM 5358 O O . LEU B 1 309 ? -5.012 24.531 16.297 1 98.62 309 LEU B O 1
ATOM 5362 N N . GLU B 1 310 ? -3.748 24.891 14.438 1 98 310 GLU B N 1
ATOM 5363 C CA . GLU B 1 310 ? -4.355 26.203 14.18 1 98 310 GLU B CA 1
ATOM 5364 C C . GLU B 1 310 ? -5.824 26.062 13.789 1 98 310 GLU B C 1
ATOM 5366 O O . GLU B 1 310 ? -6.672 26.828 14.25 1 98 310 GLU B O 1
ATOM 5371 N N . TRP B 1 311 ? -6.109 25.078 12.906 1 98.56 311 TRP B N 1
ATOM 5372 C CA . TRP B 1 311 ? -7.488 24.812 12.523 1 98.56 311 TRP B CA 1
ATOM 5373 C C . TRP B 1 311 ? -8.328 24.438 13.734 1 98.56 311 TRP B C 1
ATOM 5375 O O . TRP B 1 311 ? -9.484 24.844 13.859 1 98.56 311 TRP B O 1
ATOM 5385 N N . LEU B 1 312 ? -7.77 23.656 14.633 1 98.56 312 LEU B N 1
ATOM 5386 C CA . LEU B 1 312 ? -8.461 23.234 15.852 1 98.56 312 LEU B CA 1
ATOM 5387 C C . LEU B 1 312 ? -8.766 24.438 16.75 1 98.56 312 LEU B C 1
ATOM 5389 O O . LEU B 1 312 ? -9.852 24.531 17.312 1 98.56 312 LEU B O 1
ATOM 5393 N N . ALA B 1 313 ? -7.777 25.312 16.891 1 97.56 313 ALA B N 1
ATOM 5394 C CA . ALA B 1 313 ? -7.98 26.516 17.688 1 97.56 313 ALA B CA 1
ATOM 5395 C C . ALA B 1 313 ? -9.125 27.359 17.125 1 97.56 313 ALA B C 1
ATOM 5397 O O . ALA B 1 313 ? -9.961 27.859 17.875 1 97.56 313 ALA B O 1
ATOM 5398 N N . ASN B 1 314 ? -9.086 27.547 15.812 1 97.88 314 ASN B N 1
ATOM 5399 C CA . ASN B 1 314 ? -10.164 28.297 15.172 1 97.88 314 ASN B CA 1
ATOM 5400 C C . ASN B 1 314 ? -11.516 27.625 15.375 1 97.88 314 ASN B C 1
ATOM 5402 O O . ASN B 1 314 ? -12.516 28.297 15.609 1 97.88 314 ASN B O 1
ATOM 5406 N N . TYR B 1 315 ? -11.562 26.328 15.273 1 98 315 TYR B N 1
ATOM 5407 C CA . TYR B 1 315 ? -12.789 25.562 15.484 1 98 315 TYR B CA 1
ATOM 5408 C C . TYR B 1 315 ? -13.305 25.75 16.906 1 98 315 TYR B C 1
ATOM 5410 O O . TYR B 1 315 ? -14.508 25.922 17.125 1 98 315 TYR B O 1
ATOM 5418 N N . ASN B 1 316 ? -12.391 25.688 17.859 1 96.56 316 ASN B N 1
ATOM 5419 C CA . ASN B 1 316 ? -12.773 25.922 19.25 1 96.56 316 ASN B CA 1
ATOM 5420 C C . ASN B 1 316 ? -13.406 27.281 19.438 1 96.56 316 ASN B C 1
ATOM 5422 O O . ASN B 1 316 ? -14.359 27.438 20.203 1 96.56 316 ASN B O 1
ATOM 5426 N N . THR B 1 317 ? -12.891 28.266 18.781 1 97.19 317 THR B N 1
ATOM 5427 C CA . THR B 1 317 ? -13.438 29.609 18.844 1 97.19 317 THR B CA 1
ATOM 5428 C C . THR B 1 317 ? -14.859 29.656 18.281 1 97.19 317 THR B C 1
ATOM 5430 O O . THR B 1 317 ? -15.727 30.328 18.828 1 97.19 317 THR B O 1
ATOM 5433 N N . LEU B 1 318 ? -15.07 28.922 17.188 1 97.38 318 LEU B N 1
ATOM 5434 C CA . LEU B 1 318 ? -16.406 28.844 16.609 1 97.38 318 LEU B CA 1
ATOM 5435 C C . LEU B 1 318 ? -17.391 28.203 17.578 1 97.38 318 LEU B C 1
ATOM 5437 O O . LEU B 1 318 ? -18.516 28.672 17.703 1 97.38 318 LEU B O 1
ATOM 5441 N N . LEU B 1 319 ? -16.953 27.172 18.234 1 96.5 319 LEU B N 1
ATOM 5442 C CA . LEU B 1 319 ? -17.828 26.484 19.172 1 96.5 319 LEU B CA 1
ATOM 5443 C C . LEU B 1 319 ? -18.172 27.391 20.359 1 96.5 319 LEU B C 1
ATOM 5445 O O . LEU B 1 319 ? -19.312 27.359 20.844 1 96.5 319 LEU B O 1
ATOM 5449 N N . LYS B 1 320 ? -17.234 28.109 20.844 1 96.12 320 LYS B N 1
ATOM 5450 C CA . LYS B 1 320 ? -17.5 29.062 21.922 1 96.12 320 LYS B CA 1
ATOM 5451 C C . LYS B 1 320 ? -18.5 30.125 21.484 1 96.12 320 LYS B C 1
ATOM 5453 O O . LYS B 1 320 ? -19.359 30.531 22.281 1 96.12 320 LYS B O 1
ATOM 5458 N N . PHE B 1 321 ? -18.375 30.562 20.281 1 97.56 321 PHE B N 1
ATOM 5459 C CA . PHE B 1 321 ? -19.344 31.5 19.75 1 97.56 321 PHE B CA 1
ATOM 5460 C C . PHE B 1 321 ? -20.75 30.906 19.781 1 97.56 321 PHE B C 1
ATOM 5462 O O . PHE B 1 321 ? -21.688 31.578 20.188 1 97.56 321 PHE B O 1
ATOM 5469 N N . VAL B 1 322 ? -20.859 29.672 19.312 1 96.19 322 VAL B N 1
ATOM 5470 C CA . VAL B 1 322 ? -22.141 28.984 19.234 1 96.19 322 VAL B CA 1
ATOM 5471 C C . VAL B 1 322 ? -22.719 28.812 20.641 1 96.19 322 VAL B C 1
ATOM 5473 O O . VAL B 1 322 ? -23.922 28.906 20.844 1 96.19 322 VAL B O 1
ATOM 5476 N N . ASP B 1 323 ? -21.859 28.531 21.578 1 95.56 323 ASP B N 1
ATOM 5477 C CA . ASP B 1 323 ? -22.297 28.406 22.969 1 95.56 323 ASP B CA 1
ATOM 5478 C C . ASP B 1 323 ? -22.891 29.703 23.484 1 95.56 323 ASP B C 1
ATOM 5480 O O . ASP B 1 323 ? -23.906 29.703 24.188 1 95.56 323 ASP B O 1
ATOM 5484 N N . LYS B 1 324 ? -22.297 30.75 23.141 1 95.94 324 LYS B N 1
ATOM 5485 C CA . LYS B 1 324 ? -22.734 32.094 23.578 1 95.94 324 LYS B CA 1
ATOM 5486 C C . LYS B 1 324 ? -23.969 32.531 22.812 1 95.94 324 LYS B C 1
ATOM 5488 O O . LYS B 1 324 ? -24.766 33.312 23.328 1 95.94 324 LYS B O 1
ATOM 5493 N N . HIS B 1 325 ? -24.094 32.062 21.625 1 96.31 325 HIS B N 1
ATOM 5494 C CA . HIS B 1 325 ? -25.188 32.469 20.75 1 96.31 325 HIS B CA 1
ATOM 5495 C C . HIS B 1 325 ? -25.984 31.234 20.281 1 96.31 325 HIS B C 1
ATOM 5497 O O . HIS B 1 325 ? -26.203 31.047 19.094 1 96.31 325 HIS B O 1
ATOM 5503 N N . ALA B 1 326 ? -26.469 30.516 21.172 1 93.56 326 ALA B N 1
ATOM 5504 C CA . ALA B 1 326 ? -27.188 29.281 20.875 1 93.56 326 ALA B CA 1
ATOM 5505 C C . ALA B 1 326 ? -28.516 29.562 20.172 1 93.56 326 ALA B C 1
ATOM 5507 O O . ALA B 1 326 ? -28.984 28.734 19.375 1 93.56 326 ALA B O 1
ATOM 5508 N N . ASN B 1 327 ? -29.078 30.688 20.578 1 92.38 327 ASN B N 1
ATOM 5509 C CA . ASN B 1 327 ? -30.297 31.125 19.891 1 92.38 327 ASN B CA 1
ATOM 5510 C C . ASN B 1 327 ? -29.984 31.984 18.672 1 92.38 327 ASN B C 1
ATOM 5512 O O . ASN B 1 327 ? -29.484 33.094 18.797 1 92.38 327 ASN B O 1
ATOM 5516 N N . TYR B 1 328 ? -30.297 31.484 17.516 1 92.25 328 TYR B N 1
ATOM 5517 C CA . TYR B 1 328 ? -30.016 32.156 16.25 1 92.25 328 TYR B CA 1
ATOM 5518 C C . TYR B 1 328 ? -30.844 33.406 16.094 1 92.25 328 TYR B C 1
ATOM 5520 O O . TYR B 1 328 ? -32.062 33.375 16.234 1 92.25 328 TYR B O 1
ATOM 5528 N N . THR B 1 329 ? -30.281 34.5 15.875 1 94.38 329 THR B N 1
ATOM 5529 C CA . THR B 1 329 ? -30.906 35.781 15.555 1 94.38 329 THR B CA 1
ATOM 5530 C C . THR B 1 329 ? -30.188 36.469 14.406 1 94.38 329 THR B C 1
ATOM 5532 O O . THR B 1 329 ? -29.078 36.094 14.039 1 94.38 329 THR B O 1
ATOM 5535 N N . THR B 1 330 ? -30.797 37.469 13.867 1 94.69 330 THR B N 1
ATOM 5536 C CA . THR B 1 330 ? -30.156 38.25 12.828 1 94.69 330 THR B CA 1
ATOM 5537 C C . THR B 1 330 ? -28.891 38.938 13.367 1 94.69 330 THR B C 1
ATOM 5539 O O . THR B 1 330 ? -27.891 39.031 12.656 1 94.69 330 THR B O 1
ATOM 5542 N N . ALA B 1 331 ? -28.969 39.344 14.578 1 96.12 331 ALA B N 1
ATOM 5543 C CA . ALA B 1 331 ? -27.812 40 15.203 1 96.12 331 ALA B CA 1
ATOM 5544 C C . ALA B 1 331 ? -26.656 39 15.375 1 96.12 331 ALA B C 1
ATOM 5546 O O . ALA B 1 331 ? -25.5 39.375 15.141 1 96.12 331 ALA B O 1
ATOM 5547 N N . SER B 1 332 ? -27 37.844 15.867 1 96.81 332 SER B N 1
ATOM 5548 C CA . SER B 1 332 ? -25.953 36.844 16.062 1 96.81 332 SER B CA 1
ATOM 5549 C C . SER B 1 332 ? -25.359 36.406 14.727 1 96.81 332 SER B C 1
ATOM 5551 O O . SER B 1 332 ? -24.188 36.062 14.641 1 96.81 332 SER B O 1
ATOM 5553 N N . GLN B 1 333 ? -26.141 36.406 13.625 1 97.31 333 GLN B N 1
ATOM 5554 C CA . GLN B 1 333 ? -25.641 36.094 12.289 1 97.31 333 GLN B CA 1
ATOM 5555 C C . GLN B 1 333 ? -24.609 37.094 11.82 1 97.31 333 GLN B C 1
ATOM 5557 O O . GLN B 1 333 ? -23.594 36.75 11.234 1 97.31 333 GLN B O 1
ATOM 5562 N N . ASP B 1 334 ? -24.969 38.375 12.062 1 96.94 334 ASP B N 1
ATOM 5563 C CA . ASP B 1 334 ? -24.031 39.438 11.703 1 96.94 334 ASP B CA 1
ATOM 5564 C C . ASP B 1 334 ? -22.719 39.281 12.469 1 96.94 334 ASP B C 1
ATOM 5566 O O . ASP B 1 334 ? -21.641 39.5 11.906 1 96.94 334 ASP B O 1
ATOM 5570 N N . GLN B 1 335 ? -22.828 38.938 13.742 1 97.62 335 GLN B N 1
ATOM 5571 C CA . GLN B 1 335 ? -21.641 38.719 14.562 1 97.62 335 GLN B CA 1
ATOM 5572 C C . GLN B 1 335 ? -20.828 37.531 14.062 1 97.62 335 GLN B C 1
ATOM 5574 O O . GLN B 1 335 ? -19.594 37.531 14.148 1 97.62 335 GLN B O 1
ATOM 5579 N N . PHE B 1 336 ? -21.531 36.562 13.609 1 97.94 336 PHE B N 1
ATOM 5580 C CA . PHE B 1 336 ? -20.844 35.375 13.062 1 97.94 336 PHE B CA 1
ATOM 5581 C C . PHE B 1 336 ? -20.062 35.75 11.812 1 97.94 336 PHE B C 1
ATOM 5583 O O . PHE B 1 336 ? -18.906 35.312 11.648 1 97.94 336 PHE B O 1
ATOM 5590 N N . GLN B 1 337 ? -20.609 36.5 10.938 1 97.38 337 GLN B N 1
ATOM 5591 C CA . GLN B 1 337 ? -19.922 36.969 9.734 1 97.38 337 GLN B CA 1
ATOM 5592 C C . GLN B 1 337 ? -18.703 37.812 10.094 1 97.38 337 GLN B C 1
ATOM 5594 O O . GLN B 1 337 ? -17.656 37.719 9.445 1 97.38 337 GLN B O 1
ATOM 5599 N N . GLN B 1 338 ? -18.906 38.656 11.117 1 97.38 338 GLN B N 1
ATOM 5600 C CA . GLN B 1 338 ? -17.781 39.438 11.586 1 97.38 338 GLN B CA 1
ATOM 5601 C C . GLN B 1 338 ? -16.672 38.562 12.133 1 97.38 338 GLN B C 1
ATOM 5603 O O . GLN B 1 338 ? -15.484 38.844 11.938 1 97.38 338 GLN B O 1
ATOM 5608 N N . LEU B 1 339 ? -17.031 37.5 12.852 1 97.81 339 LEU B N 1
ATOM 5609 C CA . LEU B 1 339 ? -16.047 36.562 13.383 1 97.81 339 LEU B CA 1
ATOM 5610 C C . LEU B 1 339 ? -15.211 35.938 12.258 1 97.81 339 LEU B C 1
ATOM 5612 O O . LEU B 1 339 ? -13.992 35.812 12.398 1 97.81 339 LEU B O 1
ATOM 5616 N N . ILE B 1 340 ? -15.852 35.562 11.141 1 97.56 340 ILE B N 1
ATOM 5617 C CA . ILE B 1 340 ? -15.148 35 10 1 97.56 340 ILE B CA 1
ATOM 5618 C C . ILE B 1 340 ? -14.156 36.031 9.438 1 97.56 340 ILE B C 1
ATOM 5620 O O . ILE B 1 340 ? -13.016 35.688 9.133 1 97.56 340 ILE B O 1
ATOM 5624 N N . LYS B 1 341 ? -14.617 37.25 9.289 1 96.31 341 LYS B N 1
ATOM 5625 C CA . LYS B 1 341 ? -13.742 38.312 8.82 1 96.31 341 LYS B CA 1
ATOM 5626 C C . LYS B 1 341 ? -12.555 38.5 9.758 1 96.31 341 LYS B C 1
ATOM 5628 O O . LYS B 1 341 ? -11.43 38.75 9.305 1 96.31 341 LYS B O 1
ATOM 5633 N N . ASP B 1 342 ? -12.82 38.438 11.016 1 96.69 342 ASP B N 1
ATOM 5634 C CA . ASP B 1 342 ? -11.766 38.562 12.008 1 96.69 342 ASP B CA 1
ATOM 5635 C C . ASP B 1 342 ? -10.734 37.438 11.891 1 96.69 342 ASP B C 1
ATOM 5637 O O . ASP B 1 342 ? -9.539 37.688 12.078 1 96.69 342 ASP B O 1
ATOM 5641 N N . PHE B 1 343 ? -11.211 36.219 11.68 1 95.81 343 PHE B N 1
ATOM 5642 C CA . PHE B 1 343 ? -10.305 35.094 11.453 1 95.81 343 PHE B CA 1
ATOM 5643 C C . PHE B 1 343 ? -9.305 35.438 10.352 1 95.81 343 PHE B C 1
ATOM 5645 O O . PHE B 1 343 ? -8.094 35.281 10.539 1 95.81 343 PHE B O 1
ATOM 5652 N N . VAL B 1 344 ? -9.773 35.844 9.258 1 94.75 344 VAL B N 1
ATOM 5653 C CA . VAL B 1 344 ? -8.969 36.094 8.062 1 94.75 344 VAL B CA 1
ATOM 5654 C C . VAL B 1 344 ? -8.016 37.25 8.312 1 94.75 344 VAL B C 1
ATOM 5656 O O . VAL B 1 344 ? -6.824 37.156 7.988 1 94.75 344 VAL B O 1
ATOM 5659 N N . THR B 1 345 ? -8.539 38.312 8.859 1 94.81 345 THR B N 1
ATOM 5660 C CA . THR B 1 345 ? -7.727 39.469 9.125 1 94.81 345 THR B CA 1
ATOM 5661 C C . THR B 1 345 ? -6.59 39.156 10.086 1 94.81 345 THR B C 1
ATOM 5663 O O . THR B 1 345 ? -5.453 39.594 9.883 1 94.81 345 THR B O 1
ATOM 5666 N N . SER B 1 346 ? -6.938 38.469 11.156 1 94.75 346 SER B N 1
ATOM 5667 C CA . SER B 1 346 ? -5.93 38.094 12.133 1 94.75 346 SER B CA 1
ATOM 5668 C C . SER B 1 346 ? -4.871 37.188 11.508 1 94.75 346 SER B C 1
ATOM 5670 O O . SER B 1 346 ? -3.678 37.344 11.773 1 94.75 346 SER B O 1
ATOM 5672 N N . HIS B 1 347 ? -5.316 36.25 10.703 1 95 347 HIS B N 1
ATOM 5673 C CA . HIS B 1 347 ? -4.398 35.344 10.039 1 95 347 HIS B CA 1
ATOM 5674 C C . HIS B 1 347 ? -3.475 36.094 9.078 1 95 347 HIS B C 1
ATOM 5676 O O . HIS B 1 347 ? -2.264 35.875 9.078 1 95 347 HIS B O 1
ATOM 5682 N N . ASP B 1 348 ? -4.055 36.969 8.289 1 91.62 348 ASP B N 1
ATOM 5683 C CA . ASP B 1 348 ? -3.268 37.719 7.332 1 91.62 348 ASP B CA 1
ATOM 5684 C C . ASP B 1 348 ? -2.229 38.594 8.047 1 91.62 348 ASP B C 1
ATOM 5686 O O . ASP B 1 348 ? -1.091 38.719 7.582 1 91.62 348 ASP B O 1
ATOM 5690 N N . SER B 1 349 ? -2.662 39.219 9.086 1 91.5 349 SER B N 1
ATOM 5691 C CA . SER B 1 349 ? -1.746 40.031 9.883 1 91.5 349 SER B CA 1
ATOM 5692 C C . SER B 1 349 ? -0.605 39.188 10.445 1 91.5 349 SER B C 1
ATOM 5694 O O . SER B 1 349 ? 0.557 39.594 10.391 1 91.5 349 SER B O 1
ATOM 5696 N N . PHE B 1 350 ? -0.923 38.062 10.977 1 91.88 350 PHE B N 1
ATOM 5697 C CA . PHE B 1 350 ? 0.077 37.156 11.5 1 91.88 350 PHE B CA 1
ATOM 5698 C C . PHE B 1 350 ? 1.074 36.75 10.422 1 91.88 350 PHE B C 1
ATOM 5700 O O . PHE B 1 350 ? 2.287 36.844 10.617 1 91.88 350 PHE B O 1
ATOM 5707 N N . MET B 1 351 ? 0.587 36.344 9.281 1 89.25 351 MET B N 1
ATOM 5708 C CA . MET B 1 351 ? 1.453 35.875 8.203 1 89.25 351 MET B CA 1
ATOM 5709 C C . MET B 1 351 ? 2.354 37 7.699 1 89.25 351 MET B C 1
ATOM 5711 O O . MET B 1 351 ? 3.531 36.781 7.41 1 89.25 351 MET B O 1
ATOM 5715 N N . SER B 1 352 ? 1.797 38.125 7.59 1 85.19 352 SER B N 1
ATOM 5716 C CA . SER B 1 352 ? 2.574 39.281 7.148 1 85.19 352 SER B CA 1
ATOM 5717 C C . SER B 1 352 ? 3.691 39.594 8.141 1 85.19 352 SER B C 1
ATOM 5719 O O . SER B 1 352 ? 4.824 39.875 7.734 1 85.19 352 SER B O 1
ATOM 5721 N N . ASN B 1 353 ? 3.389 39.5 9.391 1 87.12 353 ASN B N 1
ATOM 5722 C CA . ASN B 1 353 ? 4.348 39.875 10.43 1 87.12 353 ASN B CA 1
ATOM 5723 C C . ASN B 1 353 ? 5.422 38.781 10.594 1 87.12 353 ASN B C 1
ATOM 5725 O O . ASN B 1 353 ? 6.582 39.094 10.859 1 87.12 353 ASN B O 1
ATOM 5729 N N . VAL B 1 354 ? 5.031 37.625 10.445 1 85.81 354 VAL B N 1
ATOM 5730 C CA . VAL B 1 354 ? 5.953 36.531 10.695 1 85.81 354 VAL B CA 1
ATOM 5731 C C . VAL B 1 354 ? 7.02 36.5 9.602 1 85.81 354 VAL B C 1
ATOM 5733 O O . VAL B 1 354 ? 8.195 36.219 9.875 1 85.81 354 VAL B O 1
ATOM 5736 N N . ILE B 1 355 ? 6.656 36.812 8.422 1 79.12 355 ILE B N 1
ATOM 5737 C CA . ILE B 1 355 ? 7.586 36.75 7.297 1 79.12 355 ILE B CA 1
ATOM 5738 C C . ILE B 1 355 ? 8.539 37.938 7.352 1 79.12 355 ILE B C 1
ATOM 5740 O O . ILE B 1 355 ? 9.703 37.812 6.961 1 79.12 355 ILE B O 1
ATOM 5744 N N . LYS B 1 356 ? 8.07 39.031 7.844 1 76.38 356 LYS B N 1
ATOM 5745 C CA . LYS B 1 356 ? 8.914 40.219 7.977 1 76.38 356 LYS B CA 1
ATOM 5746 C C . LYS B 1 356 ? 10.008 40 9.016 1 76.38 356 LYS B C 1
ATOM 5748 O O . LYS B 1 356 ? 11.023 40.688 9.016 1 76.38 356 LYS B O 1
ATOM 5753 N N . SER B 1 357 ? 9.734 39.125 9.859 1 68.56 357 SER B N 1
ATOM 5754 C CA . SER B 1 357 ? 10.68 38.906 10.945 1 68.56 357 SER B CA 1
ATOM 5755 C C . SER B 1 357 ? 11.883 38.062 10.469 1 68.56 357 SER B C 1
ATOM 5757 O O . SER B 1 357 ? 12.867 37.938 11.195 1 68.56 357 SER B O 1
ATOM 5759 N N . ILE B 1 358 ? 11.766 37.469 9.297 1 63.72 358 ILE B N 1
ATOM 5760 C CA . ILE B 1 358 ? 12.922 36.75 8.773 1 63.72 358 ILE B CA 1
ATOM 5761 C C . ILE B 1 358 ? 13.266 37.281 7.383 1 63.72 358 ILE B C 1
ATOM 5763 O O . ILE B 1 358 ? 12.375 37.594 6.598 1 63.72 358 ILE B O 1
#

Radius of gyration: 30.95 Å; Cα contacts (8 Å, |Δi|>4): 1057; chains: 2; bounding box: 62×85×77 Å

Secondary structure (DSSP, 8-state):
--HHHHHHHHHHTS-HHHHHHHHHHHT---SS-HHHHHHHHHHHHHHHHHHHHHHTSSS-EEEEEEE--SSSEEEEEEEE-TT-SS-EEEEEEEE-HHHHTB---TT-SS--S-HHHHHHHHHHHHHHHGGG--SEEEEEPPPS--TT-S---HHHHHHHHHHHHHHHHHHHHHHHH----EEEEE-HHHHHHHHHTTS-HHHHHHHHHHHHHHS-S------HHHHHHHHHHHHHHHHHHHHHSSSPP---S-EEPHHHHHHHHT--S-GGG--HHHH-EE----TTGGGS--HHHHHHHHHHHHHHHHHHHHHHHHHHHHHHT-S--HHHHHHHHHHHHHHHHHHHHHHHHHHHT-/--HHHHHHHHHHTS-HHHHHHHHHHHT---SS-HHHHHHHHHHHHHHHHHHHHHHTSSS-EEEEEEE--SSSEEEEEEEE-TT-SS-EEEEEEEE-HHHHTB---TT-SS--S-HHHHHHHHHHHHHHHGGG--SEEEEEPPPS--TT-S---HHHHHHHHHHHHHHHHHHHHHHHH----EEEEE-HHHHHHHHHTTS-HHHHHHHHHHHHHHS-S------HHHHHHHHHHHHHHHHHHHHHSSSPP---S-EEPHHHHHHHHT--S-GGG--HHHH-EE----TTGGGS--HHHHHHHHHHHHHHHHHHHHHHHHHHHHHHT-S--HHHHHHHHHHHHHHHHHHHHHHHHHHHT-

Solvent-accessible surface area (backbone atoms only — not comparable to full-atom values): 38456 Å² total; per-residue (Å²): 128,60,69,65,58,53,47,49,56,53,57,69,73,51,53,61,70,56,50,27,53,48,11,52,54,49,63,30,49,66,66,78,53,64,68,51,32,52,52,32,39,52,56,39,47,53,54,40,49,52,51,49,53,35,17,66,34,95,84,22,28,24,35,33,2,31,27,83,34,55,74,52,22,14,34,19,32,36,40,29,41,62,87,52,90,48,36,27,43,52,51,43,35,42,34,39,43,50,66,74,40,33,86,62,60,91,88,52,80,59,73,64,98,40,45,72,55,47,23,46,26,20,48,45,47,39,58,56,58,63,69,71,68,51,37,34,38,28,37,50,53,73,79,78,70,60,96,80,49,57,42,61,52,64,71,58,49,53,41,43,46,48,48,31,27,34,43,27,40,46,50,48,39,32,68,75,67,60,42,82,56,45,82,40,82,33,50,58,66,52,50,47,49,54,73,47,43,65,45,62,54,68,58,48,48,52,51,50,49,52,56,42,60,76,46,72,87,79,69,79,64,73,48,77,63,53,50,52,50,52,49,50,48,39,43,50,32,30,64,53,26,39,75,64,68,82,56,83,69,79,71,83,74,55,42,69,26,70,72,46,42,51,54,57,66,65,49,84,64,60,61,74,66,58,58,56,69,80,74,36,45,67,62,78,66,58,75,68,64,55,68,68,66,60,49,61,37,52,40,50,2,40,45,50,36,48,49,54,52,51,16,40,51,48,48,51,52,52,51,53,48,38,67,76,46,65,70,84,42,72,66,54,47,54,51,49,54,48,50,54,52,47,53,52,52,53,48,29,50,49,44,46,50,39,47,70,70,91,128,58,68,65,58,53,48,48,56,54,58,69,74,52,54,62,69,55,50,28,52,47,12,52,53,50,62,30,50,66,65,78,54,63,68,51,34,51,51,32,39,52,56,39,48,54,55,41,49,51,49,49,53,35,17,66,35,95,86,22,29,26,35,33,2,32,25,85,34,56,75,52,22,14,34,20,34,35,40,31,41,62,87,51,92,46,35,27,42,50,54,43,36,40,34,39,41,50,65,74,40,32,87,62,59,93,87,52,80,58,74,63,98,39,43,70,55,47,22,46,26,21,47,46,46,38,58,54,60,60,70,71,69,51,37,34,38,27,37,49,54,74,79,76,71,60,96,81,49,59,42,62,55,65,69,59,48,52,40,43,44,47,49,32,26,35,43,29,40,47,49,47,40,31,68,77,66,61,43,83,56,45,82,40,81,34,50,58,65,52,50,46,50,53,72,47,42,63,45,64,55,69,59,47,46,52,51,49,45,51,55,40,61,74,47,70,81,79,70,78,60,73,47,78,62,52,52,51,50,52,50,49,48,37,43,50,32,30,64,53,26,38,74,64,66,83,57,81,69,79,72,82,73,56,42,69,27,69,71,45,43,52,53,59,66,64,49,84,65,60,60,75,65,58,58,56,68,79,74,36,45,65,62,77,66,58,76,69,64,56,68,68,67,60,48,60,38,52,41,49,2,40,46,49,36,48,48,55,53,51,17,39,52,49,49,52,51,51,51,52,48,38,68,76,45,64,72,85,43,74,68,54,48,54,50,49,55,49,48,52,52,48,52,51,53,54,48,28,52,48,45,46,51,38,44,69,71,89

pLDDT: mean 87.08, std 15.6, range [37.03, 98.75]

Nearest PDB structures (foldseek):
  6xmg-assembly1_A  TM=4.041E-01  e=3.349E-01  metagenome
  7er7-assembly1_A  TM=4.163E-01  e=1.591E+00  Homo sapiens
  4ni3-assembly1_A  TM=4.501E-01  e=4.093E+00  Fusarium graminearum
  5m32-assembly1_f  TM=2.372E-01  e=1.448E+00  Homo sapiens
  7er7-assembly1_A  TM=3.902E-01  e=1.458E+00  Homo sapiens

Organism: Kluyveromyces lactis (strain ATCC 8585 / CBS 2359 / DSM 70799 / NBRC 1267 / NRRL Y-1140 / WM37) (NCBI:txid284590)